Protein AF-0000000072960953 (afdb_homodimer)

InterPro domains:
  IPR003750 Putative RNA methyltransferase C9orf114-like [PF02598] (56-348)
  IPR003750 Putative RNA methyltransferase C9orf114-like [PTHR12150] (9-355)
  IPR003750 Putative RNA methyltransferase C9orf114-like [cd18086] (56-348)
  IPR012340 Nucleic acid-binding, OB-fold [G3DSA:2.40.50.140] (165-234)
  IPR012340 Nucleic acid-binding, OB-fold [SSF50249] (163-245)
  IPR029026 tRNA (guanine-N1-)-methyltransferase, N-terminal [G3DSA:3.40.1280.10] (57-346)
  IPR029028 Alpha/beta knot methyltransferases [SSF75217] (56-350)

Solvent-accessible surface area (backbone atoms only — not comparable to full-atom values): 40543 Å² total; per-residue (Å²): 135,82,79,76,74,75,73,73,74,72,74,53,72,68,59,56,54,54,51,51,52,54,49,52,51,53,49,53,54,50,54,54,53,53,60,63,60,69,73,67,68,79,81,68,79,78,68,83,84,76,77,73,78,76,62,43,41,30,39,34,41,36,16,63,51,47,71,71,42,90,41,74,59,49,28,42,42,52,43,34,47,43,45,37,47,37,36,37,69,52,31,41,30,41,31,34,20,31,41,62,31,63,52,84,84,52,62,66,34,73,43,71,44,81,84,45,79,42,79,35,49,34,49,32,34,38,43,51,50,48,41,50,59,58,61,42,36,75,87,49,39,78,81,74,51,67,92,47,80,74,52,69,50,55,84,75,42,70,78,48,51,35,70,61,49,58,54,62,86,55,86,67,62,60,39,53,29,35,30,45,90,63,92,58,59,90,92,49,25,32,44,27,47,48,52,45,94,61,53,29,41,26,73,49,77,64,68,58,70,38,76,49,31,33,37,53,49,82,78,56,90,83,57,94,62,46,44,29,39,74,49,60,80,60,45,58,31,76,75,68,66,45,59,68,62,54,46,50,40,79,20,56,19,54,65,40,59,58,75,61,41,90,43,95,81,38,63,72,34,38,34,35,53,37,90,84,32,48,53,46,86,73,61,75,55,68,68,61,56,27,35,34,40,38,48,30,45,94,68,34,48,56,43,18,48,72,34,22,92,79,58,87,69,93,49,64,58,75,78,28,82,38,34,25,8,61,57,74,84,48,28,24,81,64,76,53,52,68,55,43,52,35,27,36,50,36,50,42,49,68,40,58,54,56,26,58,53,70,76,99,137,84,84,79,76,77,75,74,78,73,75,57,73,67,60,56,53,55,51,52,51,54,51,53,51,52,50,53,53,52,54,54,54,53,59,63,60,69,72,68,68,80,80,70,80,78,67,84,82,77,78,72,78,75,62,43,41,30,37,33,40,38,17,64,53,47,70,71,42,92,42,72,59,48,28,41,44,52,43,34,46,44,46,37,46,37,36,38,68,52,30,42,30,40,32,33,22,30,42,62,31,65,52,83,85,52,62,65,35,73,44,71,44,80,84,42,78,43,78,36,48,34,48,31,33,38,42,50,51,47,43,50,57,58,62,43,37,75,85,48,39,78,80,75,52,68,92,46,80,76,52,70,51,55,83,74,42,70,78,48,53,35,70,61,51,59,53,62,87,56,87,67,60,60,38,55,28,35,29,44,90,63,92,58,59,91,94,48,24,32,42,29,46,47,53,44,94,62,52,30,40,26,73,49,77,64,66,57,70,39,77,46,31,32,39,54,49,80,79,54,90,84,57,92,62,47,46,30,37,75,48,60,81,61,46,57,31,74,74,68,67,45,59,69,63,56,46,48,42,80,22,56,18,55,64,40,58,57,76,62,40,90,44,93,80,41,63,72,34,37,34,35,52,38,89,83,32,48,51,48,88,74,58,75,56,69,69,62,54,28,38,35,40,39,48,29,46,93,68,34,49,55,41,18,48,72,34,22,90,78,58,88,70,94,48,64,59,76,79,29,82,38,36,26,8,59,57,72,82,49,29,23,82,65,77,53,53,67,56,43,52,35,27,34,50,36,52,41,48,68,41,57,55,55,26,58,52,71,75,102

pLDDT: mean 86.65, std 20.38, range [26.42, 98.94]

Secondary structure (DSSP, 8-state):
------------HHHHHHHHHHHHHHHHHHHHHHHHHH---------SS------EEEEEEEGGGGGG-SSHHHHHHHHHHHHHHHHHTT-SEEEEE-TT---TTS-EEEEEETTEEEEEEHHHHHHHHHHHHHHS-GGGHHHH----GGGTTGGGPPP---TT---TT---SEEEEEE------TT---EEE-SSSS-EEESS---TT-EEEEEEPP--TT-SSEEEEEE-TTHHHHHH------EEEEESSHHHHHHT-SSTT--SEEEEEEEEEEEGGG--PPP-SEEEEE--BTTHHHHHHHT-SS---SSGGGGSSEEEESSTT-SSS---HHHHHHHHHHHHHHHHHHHHHTT-/------------HHHHHHHHHHHHHHHHHHHHHHHHHH---------SS------EEEEEEEGGGGGG-SSHHHHHHHHHHHHHHHHHTT-SEEEEE-TT---TTS-EEEEEETTEEEEEEHHHHHHHHHHHHHHS-GGGHHHH----GGGTTGGGPPP---TT---TT---SEEEEEE------TTPPPEEE-SSSS-EEESS---TT-EEEEEEP---TT-SSEEEEEE-TTHHHHHH------EEEEESSHHHHHHT-SSTT--SEEEEEEEEEEEGGG--PPP-SEEEEE--BTTHHHHHHHT-SS---SSGGGGSSEEEESSTT-SSS---HHHHHHHHHHHHHHHHHHHHHTT-

Structure (mmCIF, N/CA/C/O backbone):
data_AF-0000000072960953-model_v1
#
loop_
_entity.id
_entity.type
_entity.pdbx_description
1 polymer '28S rRNA (uridine-N(3))-methyltransferase'
#
loop_
_atom_site.group_PDB
_atom_site.id
_atom_site.type_symbol
_atom_site.label_atom_id
_atom_site.label_alt_id
_atom_site.label_comp_id
_atom_site.label_asym_id
_atom_site.label_entity_id
_atom_site.label_seq_id
_atom_site.pdbx_PDB_ins_code
_atom_site.Cartn_x
_atom_site.Cartn_y
_atom_site.Cartn_z
_atom_site.occupancy
_atom_site.B_iso_or_equiv
_atom_site.auth_seq_id
_atom_site.auth_comp_id
_atom_site.auth_asym_id
_atom_site.auth_atom_id
_atom_site.pdbx_PDB_model_num
ATOM 1 N N . MET A 1 1 ? -82.188 12.672 23.594 1 26.42 1 MET A N 1
ATOM 2 C CA . MET A 1 1 ? -81.125 13.609 23.328 1 26.42 1 MET A CA 1
ATOM 3 C C . MET A 1 1 ? -79.812 12.883 23.266 1 26.42 1 MET A C 1
ATOM 5 O O . MET A 1 1 ? -79.438 12.156 24.188 1 26.42 1 MET A O 1
ATOM 9 N N . GLY A 1 2 ? -79.312 12.594 22 1 30.27 2 GLY A N 1
ATOM 10 C CA . GLY A 1 2 ? -78.25 11.773 21.391 1 30.27 2 GLY A CA 1
ATOM 11 C C . GLY A 1 2 ? -76.875 12.203 21.781 1 30.27 2 GLY A C 1
ATOM 12 O O . GLY A 1 2 ? -76.5 13.367 21.594 1 30.27 2 GLY A O 1
ATOM 13 N N . ARG A 1 3 ? -76.312 11.664 22.922 1 32.47 3 ARG A N 1
ATOM 14 C CA . ARG A 1 3 ? -75 11.984 23.531 1 32.47 3 ARG A CA 1
ATOM 15 C C . ARG A 1 3 ? -73.875 11.961 22.5 1 32.47 3 ARG A C 1
ATOM 17 O O . ARG A 1 3 ? -73.688 10.953 21.812 1 32.47 3 ARG A O 1
ATOM 24 N N . LEU A 1 4 ? -73.562 13.141 21.922 1 31.7 4 LEU A N 1
ATOM 25 C CA . LEU A 1 4 ? -72.562 13.453 20.938 1 31.7 4 LEU A CA 1
ATOM 26 C C . LEU A 1 4 ? -71.125 13.047 21.453 1 31.7 4 LEU A C 1
ATOM 28 O O . LEU A 1 4 ? -70.625 13.641 22.406 1 31.7 4 LEU A O 1
ATOM 32 N N . LYS A 1 5 ? -70.938 11.742 21.656 1 34.19 5 LYS A N 1
ATOM 33 C CA . LYS A 1 5 ? -69.625 11.258 22.094 1 34.19 5 LYS A CA 1
ATOM 34 C C . LYS A 1 5 ? -68.5 11.836 21.234 1 34.19 5 LYS A C 1
ATOM 36 O O . LYS A 1 5 ? -68.5 11.633 20.016 1 34.19 5 LYS A O 1
ATOM 41 N N . THR A 1 6 ? -68.062 13 21.594 1 34.38 6 THR A N 1
ATOM 42 C CA . THR A 1 6 ? -66.938 13.68 20.953 1 34.38 6 THR A CA 1
ATOM 43 C C . THR A 1 6 ? -65.75 12.75 20.859 1 34.38 6 THR A C 1
ATOM 45 O O . THR A 1 6 ? -65.188 12.312 21.875 1 34.38 6 THR A O 1
ATOM 48 N N . GLU A 1 7 ? -65.688 11.875 19.906 1 35.12 7 GLU A N 1
ATOM 49 C CA . GLU A 1 7 ? -64.625 10.969 19.594 1 35.12 7 GLU A CA 1
ATOM 50 C C . GLU A 1 7 ? -63.312 11.727 19.453 1 35.12 7 GLU A C 1
ATOM 52 O O . GLU A 1 7 ? -63.156 12.547 18.547 1 35.12 7 GLU A O 1
ATOM 57 N N . GLN A 1 8 ? -62.75 12.219 20.531 1 31.94 8 GLN A N 1
ATOM 58 C CA . GLN A 1 8 ? -61.438 12.836 20.453 1 31.94 8 GLN A CA 1
ATOM 59 C C . GLN A 1 8 ? -60.469 11.969 19.656 1 31.94 8 GLN A C 1
ATOM 61 O O . GLN A 1 8 ? -60.25 10.805 20 1 31.94 8 GLN A O 1
ATOM 66 N N . LYS A 1 9 ? -60.469 12.188 18.438 1 39.75 9 LYS A N 1
ATOM 67 C CA . LYS A 1 9 ? -59.562 11.578 17.453 1 39.75 9 LYS A CA 1
ATOM 68 C C . LYS A 1 9 ? -58.125 11.523 17.969 1 39.75 9 LYS A C 1
ATOM 70 O O . LYS A 1 9 ? -57.531 12.562 18.219 1 39.75 9 LYS A O 1
ATOM 75 N N . GLN A 1 10 ? -57.781 10.516 18.75 1 39.59 10 GLN A N 1
ATOM 76 C CA . GLN A 1 10 ? -56.406 10.258 19.234 1 39.59 10 GLN A CA 1
ATOM 77 C C . GLN A 1 10 ? -55.406 10.422 18.109 1 39.59 10 GLN A C 1
ATOM 79 O O . GLN A 1 10 ? -55.562 9.828 17.031 1 39.59 10 GLN A O 1
ATOM 84 N N . LYS A 1 11 ? -54.875 11.547 18.047 1 45.78 11 LYS A N 1
ATOM 85 C CA . LYS A 1 11 ? -53.875 11.852 17.047 1 45.78 11 LYS A CA 1
ATOM 86 C C . LYS A 1 11 ? -52.906 10.672 16.844 1 45.78 11 LYS A C 1
ATOM 88 O O . LYS A 1 11 ? -52.562 10 17.812 1 45.78 11 LYS A O 1
ATOM 93 N N . SER A 1 12 ? -53.062 10.094 15.68 1 42.91 12 SER A N 1
ATOM 94 C CA . SER A 1 12 ? -52.25 8.914 15.328 1 42.91 12 SER A CA 1
ATOM 95 C C . SER A 1 12 ? -50.781 9.141 15.602 1 42.91 12 SER A C 1
ATOM 97 O O . SER A 1 12 ? -50.312 10.281 15.641 1 42.91 12 SER A O 1
ATOM 99 N N . TRP A 1 13 ? -50.031 8.172 16.078 1 41.28 13 TRP A N 1
ATOM 100 C CA . TRP A 1 13 ? -48.594 8.094 16.422 1 41.28 13 TRP A CA 1
ATOM 101 C C . TRP A 1 13 ? -47.75 8.727 15.328 1 41.28 13 TRP A C 1
ATOM 103 O O . TRP A 1 13 ? -46.781 9.422 15.625 1 41.28 13 TRP A O 1
ATOM 113 N N . SER A 1 14 ? -48.25 8.773 14.117 1 49.31 14 SER A N 1
ATOM 114 C CA . SER A 1 14 ? -47.562 9.367 12.969 1 49.31 14 SER A CA 1
ATOM 115 C C . SER A 1 14 ? -47.5 10.883 13.094 1 49.31 14 SER A C 1
ATOM 117 O O . SER A 1 14 ? -46.469 11.492 12.766 1 49.31 14 SER A O 1
ATOM 119 N N . GLU A 1 15 ? -48.531 11.516 13.531 1 52.31 15 GLU A N 1
ATOM 120 C CA . GLU A 1 15 ? -48.625 12.969 13.633 1 52.31 15 GLU A CA 1
ATOM 121 C C . GLU A 1 15 ? -47.75 13.492 14.781 1 52.31 15 GLU A C 1
ATOM 123 O O . GLU A 1 15 ? -47.094 14.516 14.641 1 52.31 15 GLU A O 1
ATOM 128 N N . ILE A 1 16 ? -47.656 12.758 15.805 1 51.69 16 ILE A N 1
ATOM 129 C CA . ILE A 1 16 ? -46.844 13.133 16.953 1 51.69 16 ILE A CA 1
ATOM 130 C C . ILE A 1 16 ? -45.375 13.094 16.578 1 51.69 16 ILE A C 1
ATOM 132 O O . ILE A 1 16 ? -44.594 13.984 16.938 1 51.69 16 ILE A O 1
ATOM 136 N N . ASN A 1 17 ? -45.031 12.047 15.781 1 44.38 17 ASN A N 1
ATOM 137 C CA . ASN A 1 17 ? -43.625 11.898 15.383 1 44.38 17 ASN A CA 1
ATOM 138 C C . ASN A 1 17 ? -43.219 13.016 14.43 1 44.38 17 ASN A C 1
ATOM 140 O O . ASN A 1 17 ? -42.062 13.461 14.469 1 44.38 17 ASN A O 1
ATOM 144 N N . LYS A 1 18 ? -44.062 13.602 13.57 1 53.59 18 LYS A N 1
ATOM 145 C CA . LYS A 1 18 ? -43.781 14.727 12.68 1 53.59 18 LYS A CA 1
ATOM 146 C C . LYS A 1 18 ? -43.531 16 13.477 1 53.59 18 LYS A C 1
ATOM 148 O O . LYS A 1 18 ? -42.594 16.766 13.148 1 53.59 18 LYS A O 1
ATOM 153 N N . ILE A 1 19 ? -44.281 16.172 14.531 1 52.78 19 ILE A N 1
ATOM 154 C CA . ILE A 1 19 ? -44.156 17.375 15.344 1 52.78 19 ILE A CA 1
ATOM 155 C C . ILE A 1 19 ? -42.844 17.344 16.125 1 52.78 19 ILE A C 1
ATOM 157 O O . ILE A 1 19 ? -42.125 18.344 16.203 1 52.78 19 ILE A O 1
ATOM 161 N N . ARG A 1 20 ? -42.438 16.156 16.594 1 48.69 20 ARG A N 1
ATOM 162 C CA . ARG A 1 20 ? -41.188 16.031 17.344 1 48.69 20 ARG A CA 1
ATOM 163 C C . ARG A 1 20 ? -40 16.297 16.438 1 48.69 20 ARG A C 1
ATOM 165 O O . ARG A 1 20 ? -39.031 16.953 16.859 1 48.69 20 ARG A O 1
ATOM 172 N N . LYS A 1 21 ? -40.125 15.859 15.18 1 49.75 21 LYS A N 1
ATOM 173 C CA . LYS A 1 21 ? -39.031 16.125 14.227 1 49.75 21 LYS A CA 1
ATOM 174 C C . LYS A 1 21 ? -38.938 17.609 13.914 1 49.75 21 LYS A C 1
ATOM 176 O O . LYS A 1 21 ? -37.812 18.141 13.812 1 49.75 21 LYS A O 1
ATOM 181 N N . GLU A 1 22 ? -40.031 18.234 13.742 1 54 22 GLU A N 1
ATOM 182 C CA . GLU A 1 22 ? -40.031 19.672 13.461 1 54 22 GLU A CA 1
ATOM 183 C C . GLU A 1 22 ? -39.5 20.469 14.641 1 54 22 GLU A C 1
ATOM 185 O O . GLU A 1 22 ? -38.75 21.422 14.453 1 54 22 GLU A O 1
ATOM 190 N N . GLU A 1 23 ? -39.781 19.984 15.836 1 53.44 23 GLU A N 1
ATOM 191 C CA . GLU A 1 23 ? -39.312 20.688 17.016 1 53.44 23 GLU A CA 1
ATOM 192 C C . GLU A 1 23 ? -37.844 20.484 17.234 1 53.44 23 GLU A C 1
ATOM 194 O O . GLU A 1 23 ? -37.125 21.422 17.578 1 53.44 23 GLU A O 1
ATOM 199 N N . LYS A 1 24 ? -37.312 19.25 16.953 1 47.66 24 LYS A N 1
ATOM 200 C CA . LYS A 1 24 ? -35.875 19.016 17.078 1 47.66 24 LYS A CA 1
ATOM 201 C C . LYS A 1 24 ? -35.094 19.797 16.031 1 47.66 24 LYS A C 1
ATOM 203 O O . LYS A 1 24 ? -33.969 20.25 16.281 1 47.66 24 LYS A O 1
ATOM 208 N N . ARG A 1 25 ? -35.625 20.016 14.805 1 50.06 25 ARG A N 1
ATOM 209 C CA . ARG A 1 25 ? -35.062 20.875 13.789 1 50.06 25 ARG A CA 1
ATOM 210 C C . ARG A 1 25 ? -34.969 22.312 14.289 1 50.06 25 ARG A C 1
ATOM 212 O O . ARG A 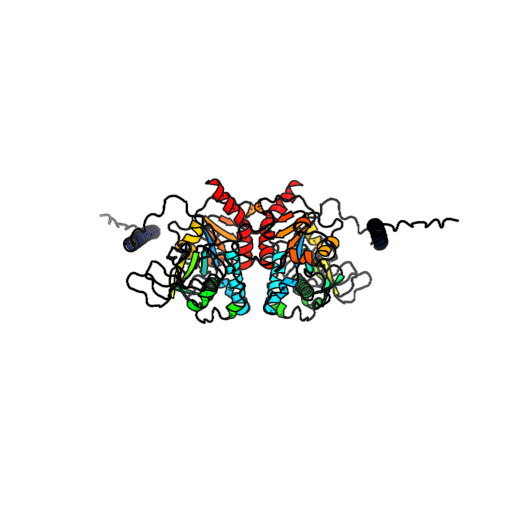1 25 ? -33.938 22.969 14.133 1 50.06 25 ARG A O 1
ATOM 219 N N . LYS A 1 26 ? -36.031 22.766 14.875 1 51.84 26 LYS A N 1
ATOM 220 C CA . LYS A 1 26 ? -36.062 24.156 15.352 1 51.84 26 LYS A CA 1
ATOM 221 C C . LYS A 1 26 ? -35.094 24.359 16.5 1 51.84 26 LYS A C 1
ATOM 223 O O . LYS A 1 26 ? -34.406 25.391 16.578 1 51.84 26 LYS A O 1
ATOM 228 N N . TRP A 1 27 ? -34.938 23.266 17.344 1 47.22 27 TRP A N 1
ATOM 229 C CA . TRP A 1 27 ? -34.031 23.375 18.484 1 47.22 27 TRP A CA 1
ATOM 230 C C . TRP A 1 27 ? -32.594 23.375 18.031 1 47.22 27 TRP A C 1
ATOM 232 O O . TRP A 1 27 ? -31.781 24.203 18.5 1 47.22 27 TRP A O 1
ATOM 242 N N . LYS A 1 28 ? -32.156 22.547 17.031 1 44.06 28 LYS A N 1
ATOM 243 C CA . LYS A 1 28 ? -30.797 22.5 16.5 1 44.06 28 LYS A CA 1
ATOM 244 C C . LYS A 1 28 ? -30.484 23.766 15.719 1 44.06 28 LYS A C 1
ATOM 246 O O . LYS A 1 28 ? -29.375 24.312 15.836 1 44.06 28 LYS A O 1
ATOM 251 N N . GLU A 1 29 ? -31.406 24.328 14.977 1 48.53 29 GLU A N 1
ATOM 252 C CA . GLU A 1 29 ? -31.266 25.625 14.336 1 48.53 29 GLU A CA 1
ATOM 253 C C . GLU A 1 29 ? -31.031 26.734 15.359 1 48.53 29 GLU A C 1
ATOM 255 O O . GLU A 1 29 ? -30.188 27.609 15.164 1 48.53 29 GLU A O 1
ATOM 260 N N . GLN A 1 30 ? -31.781 26.656 16.484 1 47.47 30 GLN A N 1
ATOM 261 C CA . GLN A 1 30 ? -31.672 27.703 17.5 1 47.47 30 GLN A CA 1
ATOM 262 C C . GLN A 1 30 ? -30.344 27.594 18.266 1 47.47 30 GLN A C 1
ATOM 264 O O . GLN A 1 30 ? -29.719 28.609 18.562 1 47.47 30 GLN A O 1
ATOM 269 N N . ASN A 1 31 ? -29.922 26.328 18.562 1 42.91 31 ASN A N 1
ATOM 270 C CA . ASN A 1 31 ? -28.688 26.234 19.328 1 42.91 31 ASN A CA 1
ATOM 271 C C . ASN A 1 31 ? -27.453 26.531 18.469 1 42.91 31 ASN A C 1
ATOM 273 O O . ASN A 1 31 ? -26.484 27.125 18.953 1 42.91 31 ASN A O 1
ATOM 277 N N . LEU A 1 32 ? -27.391 26.141 17.156 1 41.53 32 LEU A N 1
ATOM 278 C CA . LEU A 1 32 ? -26.312 26.562 16.25 1 41.53 32 LEU A CA 1
ATOM 279 C C . LEU A 1 32 ? -26.344 28.062 16.016 1 41.53 32 LEU A C 1
ATOM 281 O O . LEU A 1 32 ? -25.297 28.703 15.969 1 41.53 32 LEU A O 1
ATOM 285 N N . ALA A 1 33 ? -27.453 28.719 15.984 1 42.41 33 ALA A N 1
ATOM 286 C CA . ALA A 1 33 ? -27.547 30.172 15.867 1 42.41 33 ALA A CA 1
ATOM 287 C C . ALA A 1 33 ? -26.891 30.859 17.062 1 42.41 33 ALA A C 1
ATOM 289 O O . ALA A 1 33 ? -26.219 31.875 16.906 1 42.41 33 ALA A O 1
ATOM 290 N N . LYS A 1 34 ? -27.109 30.234 18.234 1 42.53 34 LYS A N 1
ATOM 291 C CA . LYS A 1 34 ? -26.562 30.906 19.406 1 42.53 34 LYS A CA 1
ATOM 292 C C . LYS A 1 34 ? -25.047 30.734 19.484 1 42.53 34 LYS A C 1
ATOM 294 O O . LYS A 1 34 ? -24.344 31.656 19.891 1 42.53 34 LYS A O 1
ATOM 299 N N . LYS A 1 35 ? -24.5 29.578 19.219 1 38.56 35 LYS A N 1
ATOM 300 C CA . LYS A 1 35 ? -23.047 29.391 19.328 1 38.56 35 LYS A CA 1
ATOM 301 C C . LYS A 1 35 ? -22.312 30.172 18.219 1 38.56 35 LYS A C 1
ATOM 303 O O . LYS A 1 35 ? -21.188 30.641 18.438 1 38.56 35 LYS A O 1
ATOM 308 N N . LEU A 1 36 ? -22.891 30.328 17.016 1 37.06 36 LEU A N 1
ATOM 309 C CA . LEU A 1 36 ? -22.328 31.203 15.992 1 37.06 36 LEU A CA 1
ATOM 310 C C . LEU A 1 36 ? -22.297 32.656 16.469 1 37.06 36 LEU A C 1
ATOM 312 O O . LEU A 1 36 ? -21.562 33.469 15.914 1 37.06 36 LEU A O 1
ATOM 316 N N . GLU A 1 37 ? -23.219 33.062 17.312 1 36.25 37 GLU A N 1
ATOM 317 C CA . GLU A 1 37 ? -23.188 34.469 17.688 1 36.25 37 GLU A CA 1
ATOM 318 C C . GLU A 1 37 ? -21.953 34.781 18.516 1 36.25 37 GLU A C 1
ATOM 320 O O . GLU A 1 37 ? -21.469 35.906 18.5 1 36.25 37 GLU A O 1
ATOM 325 N N . LYS A 1 38 ? -21.5 33.969 19.5 1 37.47 38 LYS A N 1
ATOM 326 C CA . LYS A 1 38 ? -20.484 34.469 20.406 1 37.47 38 LYS A CA 1
ATOM 327 C C . LYS A 1 38 ? -19.109 34.469 19.75 1 37.47 38 LYS A C 1
ATOM 329 O O . LYS A 1 38 ? -18.203 35.188 20.219 1 37.47 38 LYS A O 1
ATOM 334 N N . GLN A 1 39 ? -18.625 33.469 19 1 34.34 39 GLN A N 1
ATOM 335 C CA . GLN A 1 39 ? -17.219 33.5 18.641 1 34.34 39 GLN A CA 1
ATOM 336 C C . GLN A 1 39 ? -16.984 34.438 17.453 1 34.34 39 GLN A C 1
ATOM 338 O O . GLN A 1 39 ? -16.969 34 16.297 1 34.34 39 GLN A O 1
ATOM 343 N N . LYS A 1 40 ? -17.562 35.625 17.359 1 32.78 40 LYS A N 1
ATOM 344 C CA . LYS A 1 40 ? -17.172 36.688 16.438 1 32.78 40 LYS A CA 1
ATOM 345 C C . LYS A 1 40 ? -15.711 37.094 16.656 1 32.78 40 LYS A C 1
ATOM 347 O O . LYS A 1 40 ? -15.391 37.844 17.578 1 32.78 40 LYS A O 1
ATOM 352 N N . VAL A 1 41 ? -14.664 36.219 16.469 1 32.94 41 VAL A N 1
ATOM 353 C CA . VAL A 1 41 ? -13.289 36.688 16.422 1 32.94 41 VAL A CA 1
ATOM 354 C C . VAL A 1 41 ? -13.172 37.875 15.461 1 32.94 41 VAL A C 1
ATOM 356 O O . VAL A 1 41 ? -13.898 37.938 14.461 1 32.94 41 VAL A O 1
ATOM 359 N N . PRO A 1 42 ? -12.57 38.969 15.883 1 32.81 42 PRO A N 1
ATOM 360 C CA . PRO A 1 42 ? -12.344 40.156 15.047 1 32.81 42 PRO A CA 1
ATOM 361 C C . PRO A 1 42 ? -11.867 39.781 13.641 1 32.81 42 PRO A C 1
ATOM 363 O O . PRO A 1 42 ? -11.242 38.75 13.438 1 32.81 42 PRO A O 1
ATOM 366 N N . GLU A 1 43 ? -12.469 40.344 12.57 1 32.88 43 GLU A N 1
ATOM 367 C CA . GLU A 1 43 ? -12.266 40.281 11.125 1 32.88 43 GLU A CA 1
ATOM 368 C C . GLU A 1 43 ? -10.797 40.469 10.758 1 32.88 43 GLU A C 1
ATOM 370 O O . GLU A 1 43 ? -10.227 41.531 11 1 32.88 43 GLU A O 1
ATOM 375 N N . THR A 1 44 ? -9.852 39.5 10.984 1 33.25 44 THR A N 1
ATOM 376 C CA . THR A 1 44 ? -8.523 39.656 10.414 1 33.25 44 THR A CA 1
ATOM 377 C C . THR A 1 44 ? -8.609 40.281 9.016 1 33.25 44 THR A C 1
ATOM 379 O O . THR A 1 44 ? -9.547 40 8.266 1 33.25 44 THR A O 1
ATOM 382 N N . PRO A 1 45 ? -7.801 41.344 8.75 1 34.19 45 PRO A N 1
ATOM 383 C CA . PRO A 1 45 ? -7.789 42.031 7.461 1 34.19 45 PRO A CA 1
ATOM 384 C C . PRO A 1 45 ? -7.918 41.094 6.27 1 34.19 45 PRO A C 1
ATOM 386 O O . PRO A 1 45 ? -7.457 39.938 6.336 1 34.19 45 PRO A O 1
ATOM 389 N N . GLN A 1 46 ? -8.914 41.344 5.41 1 34.12 46 GLN A N 1
ATOM 390 C CA . GLN A 1 46 ? -9.312 40.688 4.164 1 34.12 46 GLN A CA 1
ATOM 391 C C . GLN A 1 46 ? -8.117 40.469 3.254 1 34.12 46 GLN A C 1
ATOM 393 O O . GLN A 1 46 ? -7.477 41.406 2.803 1 34.12 46 GLN A O 1
ATOM 398 N N . VAL A 1 47 ? -7.246 39.531 3.562 1 35.81 47 VAL A N 1
ATOM 399 C CA . VAL A 1 47 ? -6.293 39.156 2.521 1 35.81 47 VAL A CA 1
ATOM 400 C C . VAL A 1 47 ? -6.953 39.281 1.149 1 35.81 47 VAL A C 1
ATOM 402 O O . VAL A 1 47 ? -8.18 39.219 1.035 1 35.81 47 VAL A O 1
ATOM 405 N N . SER A 1 48 ? -6.188 39.844 0.166 1 37.41 48 SER A N 1
ATOM 406 C CA . SER A 1 48 ? -6.555 40.031 -1.231 1 37.41 48 SER A CA 1
ATOM 407 C C . SER A 1 48 ? -7.52 38.938 -1.71 1 37.41 48 SER A C 1
ATOM 409 O O . SER A 1 48 ? -7.43 37.812 -1.276 1 37.41 48 SER A O 1
ATOM 411 N N . PRO A 1 49 ? -8.594 39.344 -2.508 1 36.41 49 PRO A N 1
ATOM 412 C CA . PRO A 1 49 ? -9.789 38.594 -2.914 1 36.41 49 PRO A CA 1
ATOM 413 C C . PRO A 1 49 ? -9.508 37.125 -3.205 1 36.41 49 PRO A C 1
ATOM 415 O O . PRO A 1 49 ? -10.109 36.25 -2.586 1 36.41 49 PRO A O 1
ATOM 418 N N . ASN A 1 50 ? -9.789 36.656 -4.59 1 38.88 50 ASN A N 1
ATOM 419 C CA . ASN A 1 50 ? -10.508 35.594 -5.254 1 38.88 50 ASN A CA 1
ATOM 420 C C . ASN A 1 50 ? -9.656 34.312 -5.324 1 38.88 50 ASN A C 1
ATOM 422 O O . ASN A 1 50 ? -9.789 33.531 -6.266 1 38.88 50 ASN A O 1
ATOM 426 N N . LYS A 1 51 ? -8.508 34.312 -4.992 1 50.94 51 LYS A N 1
ATOM 427 C CA . LYS A 1 51 ? -7.938 33.031 -5.379 1 50.94 51 LYS A CA 1
ATOM 428 C C . LYS A 1 51 ? -8.625 31.875 -4.648 1 50.94 51 LYS A C 1
ATOM 430 O O . LYS A 1 51 ? -8.609 31.812 -3.416 1 50.94 51 LYS A O 1
ATOM 435 N N . LYS A 1 52 ? -9.695 31.359 -5.262 1 60.31 52 LYS A N 1
ATOM 436 C CA . LYS A 1 52 ? -10.477 30.188 -4.867 1 60.31 52 LYS A CA 1
ATOM 437 C C . LYS A 1 52 ? -9.602 29.172 -4.133 1 60.31 52 LYS A C 1
ATOM 439 O O . LYS A 1 52 ? -8.516 28.828 -4.605 1 60.31 52 LYS A O 1
ATOM 444 N N . ALA A 1 53 ? -9.797 28.969 -2.811 1 77.12 53 ALA A N 1
ATOM 445 C CA . ALA A 1 53 ? -9.102 27.953 -2.023 1 77.12 53 ALA A CA 1
ATOM 446 C C . ALA A 1 53 ? -9.023 26.641 -2.779 1 77.12 53 ALA A C 1
ATOM 448 O O . ALA A 1 53 ? -9.992 26.234 -3.436 1 77.12 53 ALA A O 1
ATOM 449 N N . PRO A 1 54 ? -7.824 26.078 -2.789 1 86.56 54 PRO A N 1
ATOM 450 C CA . PRO A 1 54 ? -7.684 24.797 -3.494 1 86.56 54 PRO A CA 1
ATOM 451 C C . PRO A 1 54 ? -8.586 23.703 -2.924 1 86.56 54 PRO A C 1
ATOM 453 O O . PRO A 1 54 ? -8.914 23.719 -1.733 1 86.56 54 PRO A O 1
ATOM 456 N N . PRO A 1 55 ? -9.039 22.875 -3.734 1 93.62 55 PRO A N 1
ATOM 457 C CA . PRO A 1 55 ? -9.852 21.75 -3.252 1 93.62 55 PRO A CA 1
ATOM 458 C C . PRO A 1 55 ? -9.109 20.891 -2.232 1 93.62 55 PRO A C 1
ATOM 460 O O . PRO A 1 55 ? -7.875 20.875 -2.209 1 93.62 55 PRO A O 1
ATOM 463 N N . THR A 1 56 ? -9.891 20.25 -1.354 1 96.69 56 THR A N 1
ATOM 464 C CA . THR A 1 56 ? -9.281 19.422 -0.324 1 96.69 56 THR A CA 1
ATOM 465 C C . THR A 1 56 ? -9.742 17.969 -0.457 1 96.69 56 THR A C 1
ATOM 467 O O . THR A 1 56 ? -10.859 17.703 -0.919 1 96.69 56 THR A O 1
ATOM 470 N N . VAL A 1 57 ? -8.891 17.094 -0.049 1 98.25 57 VAL A N 1
ATOM 471 C CA . VAL A 1 57 ? -9.172 15.664 -0.042 1 98.25 57 VAL A CA 1
ATOM 472 C C . VAL A 1 57 ? -9.102 15.125 1.386 1 98.25 57 VAL A C 1
ATOM 474 O O . VAL A 1 57 ? -8.062 15.234 2.045 1 98.25 57 VAL A O 1
ATOM 477 N N . SER A 1 58 ? -10.195 14.594 1.8 1 98.88 58 SER A N 1
ATOM 478 C CA . SER A 1 58 ? -10.281 13.938 3.102 1 98.88 58 SER A CA 1
ATOM 479 C C . SER A 1 58 ? -10.516 12.438 2.955 1 98.88 58 SER A C 1
ATOM 481 O O . SER A 1 58 ? -11.234 12 2.057 1 98.88 58 SER A O 1
ATOM 483 N N . ILE A 1 59 ? -9.891 11.688 3.865 1 98.94 59 ILE A N 1
ATOM 484 C CA . ILE A 1 59 ? -10.188 10.258 3.93 1 98.94 59 ILE A CA 1
ATOM 485 C C . ILE A 1 59 ? -10.664 9.891 5.332 1 98.94 59 ILE A C 1
ATOM 487 O O . ILE A 1 59 ? -10.242 10.508 6.316 1 98.94 59 ILE A O 1
ATOM 491 N N . ALA A 1 60 ? -11.562 8.945 5.398 1 98.94 60 ALA A N 1
ATOM 492 C CA . ALA A 1 60 ? -12.016 8.398 6.672 1 98.94 60 ALA A CA 1
ATOM 493 C C . ALA A 1 60 ? -11.672 6.918 6.789 1 98.94 60 ALA A C 1
ATOM 495 O O . ALA A 1 60 ? -11.969 6.133 5.883 1 98.94 60 ALA A O 1
ATOM 496 N N . VAL A 1 61 ? -11.062 6.57 7.887 1 98.88 61 VAL A N 1
ATOM 497 C CA . VAL A 1 61 ? -10.586 5.207 8.094 1 98.88 61 VAL A CA 1
ATOM 498 C C . VAL A 1 61 ? -11.008 4.719 9.477 1 98.88 61 VAL A C 1
ATOM 500 O O . VAL A 1 61 ? -10.922 5.461 10.461 1 98.88 61 VAL A O 1
ATOM 503 N N . PRO A 1 62 ? -11.5 3.496 9.562 1 98.62 62 PRO A N 1
ATOM 504 C CA . PRO A 1 62 ? -11.844 2.971 10.891 1 98.62 62 PRO A CA 1
ATOM 505 C C . PRO A 1 62 ? -10.609 2.625 11.719 1 98.62 62 PRO A C 1
ATOM 507 O O . PRO A 1 62 ? -9.68 1.989 11.219 1 98.62 62 PRO A O 1
ATOM 510 N N . GLY A 1 63 ? -10.664 2.998 12.961 1 98.12 63 GLY A N 1
ATOM 511 C CA . GLY A 1 63 ? -9.547 2.695 13.852 1 98.12 63 GLY A CA 1
ATOM 512 C C . GLY A 1 63 ? -9.445 1.223 14.195 1 98.12 63 GLY A C 1
ATOM 513 O O . GLY A 1 63 ? -8.375 0.739 14.562 1 98.12 63 GLY A O 1
ATOM 514 N N . SER A 1 64 ? -10.508 0.506 14.039 1 97.19 64 SER A N 1
ATOM 515 C CA . SER A 1 64 ? -10.578 -0.897 14.43 1 97.19 64 SER A CA 1
ATOM 516 C C . SER A 1 64 ? -9.625 -1.753 13.602 1 97.19 64 SER A C 1
ATOM 518 O O . SER A 1 64 ? -9.336 -2.895 13.969 1 97.19 64 SER A O 1
ATOM 520 N N . ILE A 1 65 ? -9.117 -1.225 12.508 1 97.56 65 ILE A N 1
ATOM 521 C CA . ILE A 1 65 ? -8.219 -1.999 11.664 1 97.56 65 ILE A CA 1
ATOM 522 C C . ILE A 1 65 ? -6.938 -2.318 12.422 1 97.56 65 ILE A C 1
ATOM 524 O O . ILE A 1 65 ? -6.254 -3.299 12.117 1 97.56 65 ILE A O 1
ATOM 528 N N . LEU A 1 66 ? -6.637 -1.566 13.414 1 97.75 66 LEU A N 1
ATOM 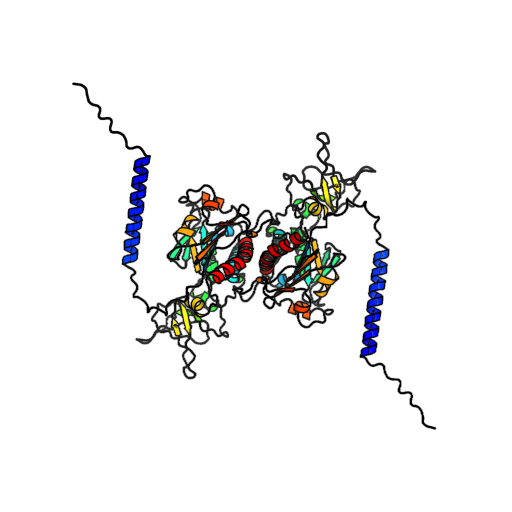529 C CA . LEU A 1 66 ? -5.438 -1.811 14.219 1 97.75 66 LEU A CA 1
ATOM 530 C C . LEU A 1 66 ? -5.586 -3.086 15.039 1 97.75 66 LEU A C 1
ATOM 532 O O . LEU A 1 66 ? -4.59 -3.684 15.453 1 97.75 66 LEU A O 1
ATOM 536 N N . GLU A 1 67 ? -6.777 -3.445 15.273 1 95.69 67 GLU A N 1
ATOM 537 C CA . GLU A 1 67 ? -7.039 -4.617 16.109 1 95.69 67 GLU A CA 1
ATOM 538 C C . GLU A 1 67 ? -6.754 -5.91 15.344 1 95.69 67 GLU A C 1
ATOM 540 O O . GLU A 1 67 ? -6.664 -6.984 15.938 1 95.69 67 GLU A O 1
ATOM 545 N N . THR A 1 68 ? -6.512 -5.797 14.055 1 93.5 68 THR A N 1
ATOM 546 C CA . THR A 1 68 ? -6.207 -6.965 13.234 1 93.5 68 THR A CA 1
ATOM 547 C C . THR A 1 68 ? -4.719 -7.293 13.297 1 93.5 68 THR A C 1
ATOM 549 O O . THR A 1 68 ? -4.301 -8.383 12.891 1 93.5 68 THR A O 1
ATOM 552 N N . ALA A 1 69 ? -3.967 -6.402 13.797 1 94.56 69 ALA A N 1
ATOM 553 C CA . ALA A 1 69 ? -2.521 -6.605 13.844 1 94.56 69 ALA A CA 1
ATOM 554 C C . ALA A 1 69 ? -2.152 -7.668 14.875 1 94.56 69 ALA A C 1
ATOM 556 O O . ALA A 1 69 ? -2.736 -7.715 15.961 1 94.56 69 ALA A O 1
ATOM 557 N N . GLN A 1 70 ? -1.102 -8.414 14.625 1 92.12 70 GLN A N 1
ATOM 558 C CA . GLN A 1 70 ? -0.744 -9.578 15.43 1 92.12 70 GLN A CA 1
ATOM 559 C C . GLN A 1 70 ? 0.214 -9.195 16.547 1 92.12 70 GLN A C 1
ATOM 561 O O . GLN A 1 70 ? 0.468 -9.992 17.453 1 92.12 70 GLN A O 1
ATOM 566 N N . SER A 1 71 ? 0.786 -8.023 16.5 1 94.94 71 SER A N 1
ATOM 567 C CA . SER A 1 71 ? 1.71 -7.543 17.516 1 94.94 71 SER A CA 1
ATOM 568 C C . SER A 1 71 ? 1.664 -6.023 17.641 1 94.94 71 SER A C 1
ATOM 570 O O . SER A 1 71 ? 1.199 -5.34 16.719 1 94.94 71 SER A O 1
ATOM 572 N N . PRO A 1 72 ? 2.141 -5.535 18.781 1 95.44 72 PRO A N 1
ATOM 573 C CA . PRO A 1 72 ? 2.199 -4.078 18.938 1 95.44 72 PRO A CA 1
ATOM 574 C C . PRO A 1 72 ? 3.08 -3.412 17.875 1 95.44 72 PRO A C 1
ATOM 576 O O . PRO A 1 72 ? 2.777 -2.305 17.422 1 95.44 72 PRO A O 1
ATOM 579 N N . GLU A 1 73 ? 4.082 -4.125 17.531 1 95.94 73 GLU A N 1
ATOM 580 C CA . GLU A 1 73 ? 4.984 -3.615 16.516 1 95.94 73 GLU A CA 1
ATOM 581 C C . GLU A 1 73 ? 4.273 -3.492 15.164 1 95.94 73 GLU A C 1
ATOM 583 O O . GLU A 1 73 ? 4.387 -2.469 14.484 1 95.94 73 GLU A O 1
ATOM 588 N N . LEU A 1 74 ? 3.578 -4.477 14.828 1 96.5 74 LEU A N 1
ATOM 589 C CA . LEU A 1 74 ? 2.863 -4.48 13.555 1 96.5 74 LEU A CA 1
ATOM 590 C C . LEU A 1 74 ? 1.709 -3.484 13.578 1 96.5 74 LEU A C 1
ATOM 592 O O . LEU A 1 74 ? 1.369 -2.898 12.547 1 96.5 74 LEU A O 1
ATOM 596 N N . ARG A 1 75 ? 1.193 -3.281 14.742 1 97.12 75 ARG A N 1
ATOM 597 C CA . ARG A 1 75 ? 0.146 -2.277 14.898 1 97.12 75 ARG A CA 1
ATOM 598 C C . ARG A 1 75 ? 0.673 -0.882 14.586 1 97.12 75 ARG A C 1
ATOM 600 O O . ARG A 1 75 ? 0.028 -0.116 13.867 1 97.12 75 ARG A O 1
ATOM 607 N N . ALA A 1 76 ? 1.777 -0.609 15.125 1 97.94 76 ALA A N 1
ATOM 608 C CA . ALA A 1 76 ? 2.432 0.661 14.82 1 97.94 76 ALA A CA 1
ATOM 609 C C . ALA A 1 76 ? 2.764 0.767 13.336 1 97.94 76 ALA A C 1
ATOM 611 O O . ALA A 1 76 ? 2.492 1.791 12.703 1 97.94 76 ALA A O 1
ATOM 612 N N . TYR A 1 77 ? 3.271 -0.34 12.844 1 97.62 77 TYR A N 1
ATOM 613 C CA . TYR A 1 77 ? 3.666 -0.366 11.445 1 97.62 77 TYR A CA 1
ATOM 614 C C . TYR A 1 77 ? 2.471 -0.102 10.531 1 97.62 77 TYR A C 1
ATOM 616 O O . TYR A 1 77 ? 2.564 0.681 9.586 1 97.62 77 TYR A O 1
ATOM 624 N N . LEU A 1 78 ? 1.406 -0.702 10.812 1 97.94 78 LEU A N 1
ATOM 625 C CA . LEU A 1 78 ? 0.166 -0.516 10.062 1 97.94 78 LEU A CA 1
ATOM 626 C C . LEU A 1 78 ? -0.279 0.942 10.102 1 97.94 78 LEU A C 1
ATOM 628 O O . LEU A 1 78 ? -0.676 1.502 9.078 1 97.94 78 LEU A O 1
ATOM 632 N N . SER A 1 79 ? -0.188 1.576 11.219 1 98.75 79 SER A N 1
ATOM 633 C CA . SER A 1 79 ? -0.521 2.99 11.359 1 98.75 79 SER A CA 1
ATOM 634 C C . SER A 1 79 ? 0.363 3.859 10.477 1 98.75 79 SER A C 1
ATOM 636 O O . SER A 1 79 ? -0.118 4.801 9.844 1 98.75 79 SER A O 1
ATOM 638 N N . GLY A 1 80 ? 1.576 3.488 10.477 1 98.62 80 GLY A N 1
ATOM 639 C CA . GLY A 1 80 ? 2.512 4.207 9.625 1 98.62 80 GLY A CA 1
ATOM 640 C C . GLY A 1 80 ? 2.186 4.09 8.148 1 98.62 80 GLY A C 1
ATOM 641 O O . GLY A 1 80 ? 2.365 5.047 7.387 1 98.62 80 GLY A O 1
ATOM 642 N N . GLN A 1 81 ? 1.699 2.938 7.789 1 98.62 81 GLN A N 1
ATOM 643 C CA . GLN A 1 81 ? 1.309 2.742 6.398 1 98.62 81 GLN A CA 1
ATOM 644 C C . GLN A 1 81 ? 0.163 3.674 6.012 1 98.62 81 GLN A C 1
ATOM 646 O O . GLN A 1 81 ? 0.139 4.215 4.902 1 98.62 81 GLN A O 1
ATOM 651 N N . ILE A 1 82 ? -0.725 3.869 6.887 1 98.88 82 ILE A N 1
ATOM 652 C CA . ILE A 1 82 ? -1.849 4.766 6.637 1 98.88 82 ILE A CA 1
ATOM 653 C C . ILE A 1 82 ? -1.345 6.199 6.504 1 98.88 82 ILE A C 1
ATOM 655 O O . ILE A 1 82 ? -1.74 6.922 5.59 1 98.88 82 ILE A O 1
ATOM 659 N N . ALA A 1 83 ? -0.496 6.574 7.395 1 98.94 83 ALA A N 1
ATOM 660 C CA . ALA A 1 83 ? 0.078 7.918 7.367 1 98.94 83 ALA A CA 1
ATOM 661 C C . ALA A 1 83 ? 0.804 8.18 6.051 1 98.94 83 ALA A C 1
ATOM 663 O O . ALA A 1 83 ? 0.625 9.234 5.438 1 98.94 83 ALA A O 1
ATOM 664 N N . ARG A 1 84 ? 1.589 7.25 5.629 1 98.88 84 ARG A N 1
ATOM 665 C CA . ARG A 1 84 ? 2.352 7.41 4.398 1 98.88 84 ARG A CA 1
ATOM 666 C C . ARG A 1 84 ? 1.431 7.438 3.182 1 98.88 84 ARG A C 1
ATOM 668 O O . ARG A 1 84 ? 1.632 8.234 2.262 1 98.88 84 ARG A O 1
ATOM 675 N N . ALA A 1 85 ? 0.46 6.547 3.213 1 98.88 85 ALA A N 1
ATOM 676 C CA . ALA A 1 85 ? -0.501 6.555 2.113 1 98.88 85 ALA A CA 1
ATOM 677 C C . ALA A 1 85 ? -1.167 7.918 1.976 1 98.88 85 ALA A C 1
ATOM 679 O O . ALA A 1 85 ? -1.272 8.453 0.871 1 98.88 85 ALA A O 1
ATOM 680 N N . ALA A 1 86 ? -1.558 8.492 3.07 1 98.88 86 ALA A N 1
ATOM 681 C CA . ALA A 1 86 ? -2.18 9.82 3.066 1 98.88 86 ALA A CA 1
ATOM 682 C C . ALA A 1 86 ? -1.208 10.883 2.564 1 98.88 86 ALA A C 1
ATOM 684 O O . ALA A 1 86 ? -1.57 11.719 1.739 1 98.88 86 ALA A O 1
ATOM 685 N N . CYS A 1 87 ? -0.042 10.797 2.996 1 98.81 87 CYS A N 1
ATOM 686 C CA . CYS A 1 87 ? 0.972 11.797 2.666 1 98.81 87 CYS A CA 1
ATOM 687 C C . CYS A 1 87 ? 1.321 11.75 1.184 1 98.81 87 CYS A C 1
ATOM 689 O O . CYS A 1 87 ? 1.33 12.781 0.511 1 98.81 87 CYS A O 1
ATOM 691 N N . ILE A 1 88 ? 1.525 10.555 0.667 1 98.5 88 ILE A N 1
ATOM 692 C CA . ILE A 1 88 ? 1.979 10.391 -0.709 1 98.5 88 ILE A CA 1
ATOM 693 C C . ILE A 1 88 ? 0.935 10.953 -1.668 1 98.5 88 ILE A C 1
ATOM 695 O O . ILE A 1 88 ? 1.28 11.508 -2.715 1 98.5 88 ILE A O 1
ATOM 699 N N . PHE A 1 89 ? -0.305 10.977 -1.304 1 98.69 89 PHE A N 1
ATOM 700 C CA . PHE A 1 89 ? -1.373 11.453 -2.176 1 98.69 89 PHE A CA 1
ATOM 701 C C . PHE A 1 89 ? -1.849 12.836 -1.746 1 98.69 89 PHE A C 1
ATOM 703 O O . PHE A 1 89 ? -2.9 13.297 -2.189 1 98.69 89 PHE A O 1
ATOM 710 N N . GLN A 1 90 ? -1.177 13.461 -0.803 1 98.31 90 GLN A N 1
ATOM 711 C CA . GLN A 1 90 ? -1.422 14.828 -0.369 1 98.31 90 GLN A CA 1
ATOM 712 C C . GLN A 1 90 ? -2.814 14.969 0.24 1 98.31 90 GLN A C 1
ATOM 714 O O . GLN A 1 90 ? -3.545 15.914 -0.084 1 98.31 90 GLN A O 1
ATOM 719 N N . VAL A 1 91 ? -3.146 14.039 1.028 1 98.81 91 VAL A N 1
ATOM 720 C CA . VAL A 1 91 ? -4.406 14.102 1.761 1 98.81 91 VAL A CA 1
ATOM 721 C C . VAL A 1 91 ? -4.371 15.266 2.748 1 98.81 91 VAL A C 1
ATOM 723 O O . VAL A 1 91 ? -3.363 15.484 3.422 1 98.81 91 VAL A O 1
ATOM 726 N N . ASP A 1 92 ? -5.523 15.953 2.865 1 98.12 92 ASP A N 1
ATOM 727 C CA . ASP A 1 92 ? -5.582 17.141 3.717 1 98.12 92 ASP A CA 1
ATOM 728 C C . ASP A 1 92 ? -6.07 16.781 5.117 1 98.12 92 ASP A C 1
ATOM 730 O O . ASP A 1 92 ? -5.699 17.438 6.098 1 98.12 92 ASP A O 1
ATOM 734 N N . GLU A 1 93 ? -6.895 15.797 5.102 1 98.69 93 GLU A N 1
ATOM 735 C CA . GLU A 1 93 ? -7.523 15.414 6.363 1 98.69 93 GLU A CA 1
ATOM 736 C C . GLU A 1 93 ? -7.703 13.906 6.457 1 98.69 93 GLU A C 1
ATOM 738 O O . GLU A 1 93 ? -8.156 13.266 5.504 1 98.69 93 GLU A O 1
ATOM 743 N N . ILE A 1 94 ? -7.332 13.414 7.641 1 98.94 94 ILE A N 1
ATOM 744 C CA . ILE A 1 94 ? -7.625 12.016 7.961 1 98.94 94 ILE A CA 1
ATOM 745 C C . ILE A 1 94 ? -8.633 11.953 9.109 1 98.94 94 ILE A C 1
ATOM 747 O O . ILE A 1 94 ? -8.359 12.445 10.211 1 98.94 94 ILE A O 1
ATOM 751 N N . VAL A 1 95 ? -9.758 11.375 8.828 1 98.94 95 VAL A N 1
ATOM 752 C CA . VAL A 1 95 ? -10.758 11.125 9.867 1 98.94 95 VAL A CA 1
ATOM 753 C C . VAL A 1 95 ? -10.656 9.68 10.344 1 98.94 95 VAL A C 1
ATOM 755 O O . VAL A 1 95 ? -10.844 8.75 9.562 1 98.94 95 VAL A O 1
ATOM 758 N N . VAL A 1 96 ? -10.328 9.508 11.57 1 98.88 96 VAL A N 1
ATOM 759 C CA . VAL A 1 96 ? -10.359 8.188 12.188 1 98.88 96 VAL A CA 1
ATOM 760 C C . VAL A 1 96 ? -11.688 7.988 12.914 1 98.88 96 VAL A C 1
ATOM 762 O O . VAL A 1 96 ? -12.016 8.742 13.828 1 98.88 96 VAL A O 1
ATOM 765 N N . PHE A 1 97 ? -12.422 6.965 12.492 1 98.56 97 PHE A N 1
ATOM 766 C CA . PHE A 1 97 ? -13.742 6.836 13.109 1 98.56 97 PHE A CA 1
ATOM 767 C C . PHE A 1 97 ? -13.914 5.461 13.734 1 98.56 97 PHE A C 1
ATOM 769 O O . PHE A 1 97 ? -13.188 4.52 13.391 1 98.56 97 PHE A O 1
ATOM 776 N N . ASP A 1 98 ? -14.797 5.383 14.688 1 97.81 98 ASP A N 1
ATOM 777 C CA . ASP A 1 98 ? -15.141 4.129 15.352 1 97.81 98 ASP A CA 1
ATOM 778 C C . ASP A 1 98 ? -16.281 3.414 14.625 1 97.81 98 ASP A C 1
ATOM 780 O O . ASP A 1 98 ? -17.438 3.766 14.797 1 97.81 98 ASP A O 1
ATOM 784 N N . ASP A 1 99 ? -15.93 2.379 13.914 1 97 99 ASP A N 1
ATOM 785 C CA . ASP A 1 99 ? -16.938 1.683 13.109 1 97 99 ASP A CA 1
ATOM 786 C C . ASP A 1 99 ? -17.766 0.739 13.969 1 97 99 ASP A C 1
ATOM 788 O O . ASP A 1 99 ? -18.719 0.115 13.477 1 97 99 ASP A O 1
ATOM 792 N N . TYR A 1 100 ? -17.531 0.733 15.273 1 94.62 100 TYR A N 1
ATOM 793 C CA . TYR A 1 100 ? -18.359 -0.037 16.203 1 94.62 100 TYR A CA 1
ATOM 794 C C . TYR A 1 100 ? -19.328 0.869 16.953 1 94.62 100 TYR A C 1
ATOM 796 O O . TYR A 1 100 ? -20.141 0.393 17.734 1 94.62 100 TYR A O 1
ATOM 804 N N . GLY A 1 101 ? -19.328 2.068 16.703 1 89.19 101 GLY A N 1
ATOM 805 C CA . GLY A 1 101 ? -20.359 2.996 17.172 1 89.19 101 GLY A CA 1
ATOM 806 C C . GLY A 1 101 ? -20.25 3.307 18.656 1 89.19 101 GLY A C 1
ATOM 807 O O . GLY A 1 101 ? -21.25 3.299 19.375 1 89.19 101 GLY A O 1
ATOM 808 N N . ASP A 1 102 ? -19.078 3.508 19.219 1 84.31 102 ASP A N 1
ATOM 809 C CA . ASP A 1 102 ? -18.828 3.928 20.594 1 84.31 102 ASP A CA 1
ATOM 810 C C . ASP A 1 102 ? -19.406 2.922 21.578 1 84.31 102 ASP A C 1
ATOM 812 O O . ASP A 1 102 ? -20.125 3.297 22.5 1 84.31 102 ASP A O 1
ATOM 816 N N . GLU A 1 103 ? -19.125 1.774 21.344 1 85.94 103 GLU A N 1
ATOM 817 C CA . GLU A 1 103 ? -19.562 0.722 22.25 1 85.94 103 GLU A CA 1
ATOM 818 C C . GLU A 1 103 ? -19.109 0.993 23.672 1 85.94 103 GLU A C 1
ATOM 820 O O . GLU A 1 103 ? -17.938 1.315 23.906 1 85.94 103 GLU A O 1
ATOM 825 N N . SER A 1 104 ? -19.953 0.825 24.609 1 82.75 104 SER A N 1
ATOM 826 C CA . SER A 1 104 ? -19.672 1.141 26 1 82.75 104 SER A CA 1
ATOM 827 C C . SER A 1 104 ? -18.625 0.204 26.594 1 82.75 104 SER A C 1
ATOM 829 O O . SER A 1 104 ? -17.859 0.595 27.469 1 82.75 104 SER A O 1
ATOM 831 N N . THR A 1 105 ? -18.516 -0.966 26.125 1 86.94 105 THR A N 1
ATOM 832 C CA . THR A 1 105 ? -17.625 -1.974 26.703 1 86.94 105 THR A CA 1
ATOM 833 C C . THR A 1 105 ? -16.219 -1.865 26.109 1 86.94 105 THR A C 1
ATOM 835 O O . THR A 1 105 ? -15.281 -2.479 26.609 1 86.94 105 THR A O 1
ATOM 838 N N . ALA A 1 106 ? -16.125 -1.029 25.172 1 89.75 106 ALA A N 1
ATOM 839 C CA . ALA A 1 106 ? -14.828 -0.929 24.516 1 89.75 106 ALA A CA 1
ATOM 840 C C . ALA A 1 106 ? -13.836 -0.155 25.375 1 89.75 106 ALA A C 1
ATOM 842 O O . ALA A 1 106 ? -14.211 0.787 26.078 1 89.75 106 ALA A O 1
ATOM 843 N N . LYS A 1 107 ? -12.586 -0.657 25.391 1 93.38 107 LYS A N 1
ATOM 844 C CA . LYS A 1 107 ? -11.531 0.119 26.031 1 93.38 107 LYS A CA 1
ATOM 845 C C . LYS A 1 107 ? -11.367 1.486 25.375 1 93.38 107 LYS A C 1
ATOM 847 O O . LYS A 1 107 ? -11.242 1.581 24.141 1 93.38 107 LYS A O 1
ATOM 852 N N . LYS A 1 108 ? -11.344 2.541 26.219 1 95.31 108 LYS A N 1
ATOM 853 C CA . LYS A 1 108 ? -11.312 3.9 25.688 1 95.31 108 LYS A CA 1
ATOM 854 C C . LYS A 1 108 ? -10.016 4.609 26.078 1 95.31 108 LYS A C 1
ATOM 856 O O . LYS A 1 108 ? -9.344 4.203 27.031 1 95.31 108 LYS A O 1
ATOM 861 N N . ALA A 1 109 ? -9.672 5.562 25.312 1 96.38 109 ALA A N 1
ATOM 862 C CA . ALA A 1 109 ? -8.547 6.453 25.562 1 96.38 109 ALA A CA 1
ATOM 863 C C . ALA A 1 109 ? -8.859 7.875 25.094 1 96.38 109 ALA A C 1
ATOM 865 O O . ALA A 1 109 ? -9.93 8.133 24.531 1 96.38 109 ALA A O 1
ATOM 866 N N . GLU A 1 110 ? -7.941 8.75 25.438 1 96.5 110 GLU A N 1
ATOM 867 C CA . GLU A 1 110 ? -8.172 10.148 25.109 1 96.5 110 GLU A CA 1
ATOM 868 C C . GLU A 1 110 ? -7.062 10.703 24.219 1 96.5 110 GLU A C 1
ATOM 870 O O . GLU A 1 110 ? -5.898 10.32 24.359 1 96.5 110 GLU A O 1
ATOM 875 N N . LEU A 1 111 ? -7.449 11.57 23.344 1 96.5 111 LEU A N 1
ATOM 876 C CA . LEU A 1 111 ? -6.516 12.273 22.469 1 96.5 111 LEU A CA 1
ATOM 877 C C . LEU A 1 111 ? -7.047 13.656 22.094 1 96.5 111 LEU A C 1
ATOM 879 O O . LEU A 1 111 ? -8.234 13.812 21.812 1 96.5 111 LEU A O 1
ATOM 883 N N . GLU A 1 112 ? -6.203 14.633 22.219 1 94.44 112 GLU A N 1
ATOM 884 C CA . GLU A 1 112 ? -6.527 15.945 21.656 1 94.44 112 GLU A CA 1
ATOM 885 C C . GLU A 1 112 ? -6.219 15.992 20.156 1 94.44 112 GLU A C 1
ATOM 887 O O . GLU A 1 112 ? -5.051 16.016 19.75 1 94.44 112 GLU A O 1
ATOM 892 N N . ASP A 1 113 ? -7.246 15.977 19.406 1 88.44 113 ASP A N 1
ATOM 893 C CA . ASP A 1 113 ? -7.016 16.094 17.969 1 88.44 113 ASP A CA 1
ATOM 894 C C . ASP A 1 113 ? -7.016 17.547 17.531 1 88.44 113 ASP A C 1
ATOM 896 O O . ASP A 1 113 ? -6.82 18.453 18.344 1 88.44 113 ASP A O 1
ATOM 900 N N . ASN A 1 114 ? -7.105 17.797 16.203 1 87.31 114 ASN A N 1
ATOM 901 C CA . ASN A 1 114 ? -6.996 19.156 15.68 1 87.31 114 ASN A CA 1
ATOM 902 C C . ASN A 1 114 ? -8.242 19.969 15.992 1 87.31 114 ASN A C 1
ATOM 904 O O . ASN A 1 114 ? -8.25 21.188 15.805 1 87.31 114 ASN A O 1
ATOM 908 N N . TYR A 1 115 ? -9.219 19.266 16.703 1 87.81 115 TYR A N 1
ATOM 909 C CA . TYR A 1 115 ? -10.484 19.969 16.938 1 87.81 115 TYR A CA 1
ATOM 910 C C . TYR A 1 115 ? -10.898 19.859 18.406 1 87.81 115 TYR A C 1
ATOM 912 O O . TYR A 1 115 ? -12.031 20.188 18.75 1 87.81 115 TYR A O 1
ATOM 920 N N . GLY A 1 116 ? -10.078 19.344 19.156 1 90.38 116 GLY A N 1
ATOM 921 C CA . GLY A 1 116 ? -10.328 19.297 20.594 1 90.38 116 GLY A CA 1
ATOM 922 C C . GLY A 1 116 ? -10.109 17.906 21.188 1 90.38 116 GLY A C 1
ATOM 923 O O . GLY A 1 116 ? -9.68 16.984 20.484 1 90.38 116 GLY A O 1
ATOM 924 N N . LEU A 1 117 ? -10.375 17.828 22.453 1 94.69 117 LEU A N 1
ATOM 925 C CA . LEU A 1 117 ? -10.195 16.578 23.188 1 94.69 117 LEU A CA 1
ATOM 926 C C . LEU A 1 117 ? -11.289 15.586 22.844 1 94.69 117 LEU A C 1
ATOM 928 O O . LEU A 1 117 ? -12.469 15.938 22.797 1 94.69 117 LEU A O 1
ATOM 932 N N . LYS A 1 118 ? -10.852 14.367 22.578 1 94.38 118 LYS A N 1
ATOM 933 C CA . LYS A 1 118 ? -11.789 13.297 22.234 1 94.38 118 LYS A CA 1
ATOM 934 C C . LYS A 1 118 ? -11.539 12.055 23.094 1 94.38 118 LYS A C 1
ATOM 936 O O . LYS A 1 118 ? -10.391 11.727 23.406 1 94.38 118 LYS A O 1
ATOM 941 N N . THR A 1 119 ? -12.625 11.422 23.484 1 95.75 119 THR A N 1
ATOM 942 C CA . THR A 1 119 ? -12.586 10.109 24.125 1 95.75 119 THR A CA 1
ATOM 943 C C . THR A 1 119 ? -13.219 9.055 23.219 1 95.75 119 THR A C 1
ATOM 945 O O . THR A 1 119 ? -14.398 9.156 22.875 1 95.75 119 THR A O 1
ATOM 948 N N . MET A 1 120 ? -12.414 8.102 22.875 1 96.19 120 MET A N 1
ATOM 949 C CA . MET A 1 120 ? -12.891 7.125 21.891 1 96.19 120 MET A CA 1
ATOM 950 C C . MET A 1 120 ? -12.219 5.77 22.109 1 96.19 120 MET A C 1
ATOM 952 O O . MET A 1 120 ? -11.359 5.633 22.984 1 96.19 120 MET A O 1
ATOM 956 N N . ARG A 1 121 ? -12.695 4.793 21.359 1 96.12 121 ARG A N 1
ATOM 957 C CA . ARG A 1 121 ? -12.086 3.467 21.328 1 96.12 121 ARG A CA 1
ATOM 958 C C . ARG A 1 121 ? -10.57 3.564 21.219 1 96.12 121 ARG A C 1
ATOM 960 O O . ARG A 1 121 ? -10.039 4.359 20.438 1 96.12 121 ARG A O 1
ATOM 967 N N . GLU A 1 122 ? -9.906 2.752 21.984 1 97.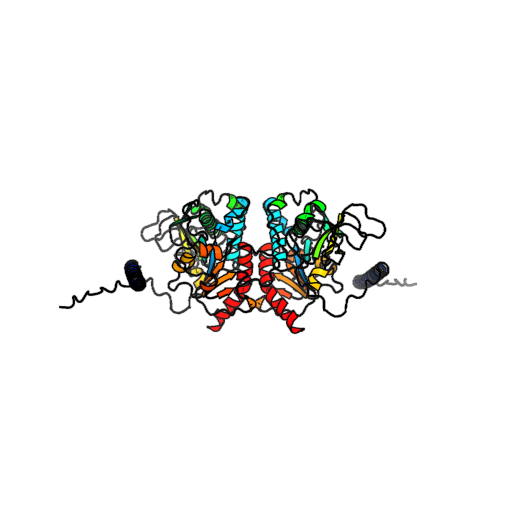31 122 GLU A N 1
ATOM 968 C CA . GLU A 1 122 ? -8.461 2.863 22.141 1 97.31 122 GLU A CA 1
ATOM 969 C C . GLU A 1 122 ? -7.75 2.73 20.797 1 97.31 122 GLU A C 1
ATOM 971 O O . GLU A 1 122 ? -6.781 3.445 20.531 1 97.31 122 GLU A O 1
ATOM 976 N N . SER A 1 123 ? -8.156 1.8 20.047 1 97.38 123 SER A N 1
ATOM 977 C CA . SER A 1 123 ? -7.523 1.605 18.734 1 97.38 123 SER A CA 1
ATOM 978 C C . SER A 1 123 ? -7.625 2.861 17.875 1 97.38 123 SER A C 1
ATOM 980 O O . SER A 1 123 ? -6.684 3.203 17.156 1 97.38 123 SER A O 1
ATOM 982 N N . CYS A 1 124 ? -8.703 3.559 17.953 1 98.25 124 CYS A N 1
ATOM 983 C CA . CYS A 1 124 ? -8.875 4.809 17.219 1 98.25 124 CYS A CA 1
ATOM 984 C C . CYS A 1 124 ? -7.918 5.879 17.734 1 98.25 124 CYS A C 1
ATOM 986 O O . CYS A 1 124 ? -7.285 6.582 16.938 1 98.25 124 CYS A O 1
ATOM 988 N N . VAL A 1 125 ? -7.859 5.93 19 1 98.38 125 VAL A N 1
ATOM 989 C CA . VAL A 1 125 ? -7.012 6.93 19.641 1 98.38 125 VAL A CA 1
ATOM 990 C C . VAL A 1 125 ? -5.543 6.645 19.328 1 98.38 125 VAL A C 1
ATOM 992 O O . VAL A 1 125 ? -4.781 7.566 19.031 1 98.38 125 VAL A O 1
ATOM 995 N N . GLN A 1 126 ? -5.195 5.418 19.438 1 98.5 126 GLN A N 1
ATOM 996 C CA . GLN A 1 126 ? -3.822 5.043 19.109 1 98.5 126 GLN A CA 1
ATOM 997 C C . GLN A 1 126 ? -3.475 5.406 17.672 1 98.5 126 GLN A C 1
ATOM 999 O O . GLN A 1 126 ? -2.406 5.961 17.406 1 98.5 126 GLN A O 1
ATOM 1004 N N . LEU A 1 127 ? -4.344 5.07 16.781 1 98.75 127 LEU A N 1
ATOM 1005 C CA . LEU A 1 127 ? -4.117 5.453 15.383 1 98.75 127 LEU A CA 1
ATOM 1006 C C . LEU A 1 127 ? -3.977 6.965 15.25 1 98.75 127 LEU A C 1
ATOM 1008 O O . LEU A 1 127 ? -3.033 7.449 14.617 1 98.75 127 LEU A O 1
ATOM 1012 N N . GLY A 1 128 ? -4.859 7.676 15.82 1 98.75 128 GLY A N 1
ATOM 1013 C CA . GLY A 1 128 ? -4.781 9.125 15.781 1 98.75 128 GLY A CA 1
ATOM 1014 C C . GLY A 1 128 ? -3.459 9.664 16.297 1 98.75 128 GLY A C 1
ATOM 1015 O O . GLY A 1 128 ? -2.861 10.555 15.688 1 98.75 128 GLY A O 1
ATOM 1016 N N . ARG A 1 129 ? -3.037 9.133 17.391 1 98.56 129 ARG A N 1
ATOM 1017 C CA . ARG A 1 129 ? -1.799 9.586 18.016 1 98.56 129 ARG A CA 1
ATOM 1018 C C . ARG A 1 129 ? -0.599 9.32 17.125 1 98.56 129 ARG A C 1
ATOM 1020 O O . ARG A 1 129 ? 0.269 10.18 16.969 1 98.56 129 ARG A O 1
ATOM 1027 N N . ILE A 1 130 ? -0.545 8.164 16.562 1 98.75 130 ILE A N 1
ATOM 1028 C CA . ILE A 1 130 ? 0.567 7.816 15.68 1 98.75 130 ILE A CA 1
ATOM 1029 C C . ILE A 1 130 ? 0.529 8.688 14.43 1 98.75 130 ILE A C 1
ATOM 1031 O O . ILE A 1 130 ? 1.57 9.141 13.953 1 98.75 130 ILE A O 1
ATOM 1035 N N . LEU A 1 131 ? -0.645 8.914 13.93 1 98.81 131 LEU A N 1
ATOM 1036 C CA . LEU A 1 131 ? -0.782 9.797 12.781 1 98.81 131 LEU A CA 1
ATOM 1037 C C . LEU A 1 131 ? -0.269 11.195 13.102 1 98.81 131 LEU A C 1
ATOM 1039 O O . LEU A 1 131 ? 0.434 11.805 12.297 1 98.81 131 LEU A O 1
ATOM 1043 N N . GLN A 1 132 ? -0.58 11.664 14.234 1 98.56 132 GLN A N 1
ATOM 1044 C CA . GLN A 1 132 ? -0.098 12.969 14.672 1 98.56 132 GLN A CA 1
ATOM 1045 C C . GLN A 1 132 ? 1.424 12.984 14.781 1 98.56 132 GLN A C 1
ATOM 1047 O O . GLN A 1 132 ? 2.076 13.914 14.305 1 98.56 132 GLN A O 1
ATOM 1052 N N . TYR A 1 133 ? 1.861 12.023 15.438 1 98.69 133 TYR A N 1
ATOM 1053 C CA . TYR A 1 133 ? 3.301 11.891 15.625 1 98.69 133 TYR A CA 1
ATOM 1054 C C . TYR A 1 133 ? 4.035 11.922 14.289 1 98.69 133 TYR A C 1
ATOM 1056 O O . TYR A 1 133 ? 5.035 12.625 14.141 1 98.69 133 TYR A O 1
ATOM 1064 N N . MET A 1 134 ? 3.531 11.203 13.352 1 98.75 134 MET A N 1
ATOM 1065 C CA . MET A 1 134 ? 4.188 11.078 12.055 1 98.75 134 MET A CA 1
ATOM 1066 C C . MET A 1 134 ? 4.074 12.383 11.266 1 98.75 134 MET A C 1
ATOM 1068 O O . MET A 1 134 ? 4.984 12.734 10.516 1 98.75 134 MET A O 1
ATOM 1072 N N . GLU A 1 135 ? 2.953 13.039 11.359 1 98.56 135 GLU A N 1
ATOM 1073 C CA . GLU A 1 135 ? 2.729 14.312 10.664 1 98.56 135 GLU A CA 1
ATOM 1074 C C . GLU A 1 135 ? 3.68 15.391 11.172 1 98.56 135 GLU A C 1
ATOM 1076 O O . GLU A 1 135 ? 4.09 16.266 10.414 1 98.56 135 GLU A O 1
ATOM 1081 N N . CYS A 1 136 ? 4.102 15.297 12.32 1 98.62 136 CYS A N 1
ATOM 1082 C CA . CYS A 1 136 ? 4.91 16.297 13 1 98.62 136 CYS A CA 1
ATOM 1083 C C . CYS A 1 136 ? 6.359 16.234 12.531 1 98.62 136 CYS A C 1
ATOM 1085 O O . CYS A 1 136 ? 6.973 15.172 12.539 1 98.62 136 CYS A O 1
ATOM 1087 N N . PRO A 1 137 ? 6.906 17.375 12.172 1 98.31 137 PRO A N 1
ATOM 1088 C CA . PRO A 1 137 ? 8.336 17.375 11.844 1 98.31 137 PRO A CA 1
ATOM 1089 C C . PRO A 1 137 ? 9.195 16.812 12.969 1 98.31 137 PRO A C 1
ATOM 1091 O O . PRO A 1 137 ? 8.906 17.031 14.148 1 98.31 137 PRO A O 1
ATOM 1094 N N . GLN A 1 138 ? 10.234 16.156 12.594 1 97.31 138 GLN A N 1
ATOM 1095 C CA . GLN A 1 138 ? 11.055 15.383 13.531 1 97.31 138 GLN A CA 1
ATOM 1096 C C . GLN A 1 138 ? 11.602 16.281 14.633 1 97.31 138 GLN A C 1
ATOM 1098 O O . GLN A 1 138 ? 11.602 15.891 15.805 1 97.31 138 GLN A O 1
ATOM 1103 N N . TYR A 1 139 ? 12.062 17.484 14.398 1 97.19 139 TYR A N 1
ATOM 1104 C CA . TYR A 1 139 ? 12.719 18.359 15.367 1 97.19 139 TYR A CA 1
ATOM 1105 C C . TYR A 1 139 ? 11.719 18.891 16.391 1 97.19 139 TYR A C 1
ATOM 1107 O O . TYR A 1 139 ? 12.109 19.453 17.422 1 97.19 139 TYR A O 1
ATOM 1115 N N . LEU A 1 140 ? 10.484 18.672 16.156 1 98.25 140 LEU A N 1
ATOM 1116 C CA . LEU A 1 140 ? 9.445 19.188 17.047 1 98.25 140 LEU A CA 1
ATOM 1117 C C . LEU A 1 140 ? 8.898 18.062 17.938 1 98.25 140 LEU A C 1
ATOM 1119 O O . LEU A 1 140 ? 8.219 18.344 18.938 1 98.25 140 LEU A O 1
ATOM 1123 N N . ARG A 1 141 ? 9.117 16.844 17.672 1 97.94 141 ARG A N 1
ATOM 1124 C CA . ARG A 1 141 ? 8.438 15.703 18.266 1 97.94 141 ARG A CA 1
ATOM 1125 C C . ARG A 1 141 ? 8.695 15.648 19.766 1 97.94 141 ARG A C 1
ATOM 1127 O O . ARG A 1 141 ? 7.793 15.336 20.547 1 97.94 141 ARG A O 1
ATOM 1134 N N . LYS A 1 142 ? 9.852 15.938 20.188 1 96.44 142 LYS A N 1
ATOM 1135 C CA . LYS A 1 142 ? 10.188 15.875 21.609 1 96.44 142 LYS A CA 1
ATOM 1136 C C . LYS A 1 142 ? 9.367 16.875 22.422 1 96.44 142 LYS A C 1
ATOM 1138 O O . LYS A 1 142 ? 9.156 16.688 23.609 1 96.44 142 LYS A O 1
ATOM 1143 N N . HIS A 1 143 ? 8.938 17.953 21.797 1 96.62 143 HIS A N 1
ATOM 1144 C CA . HIS A 1 143 ? 8.195 19 22.484 1 96.62 143 HIS A CA 1
ATOM 1145 C C . HIS A 1 143 ? 6.723 18.641 22.625 1 96.62 143 HIS A C 1
ATOM 1147 O O . HIS A 1 143 ? 6.059 19.047 23.578 1 96.62 143 HIS A O 1
ATOM 1153 N N . PHE A 1 144 ? 6.25 17.844 21.734 1 97.12 144 PHE A N 1
ATOM 1154 C CA . PHE A 1 144 ? 4.801 17.672 21.641 1 97.12 144 PHE A CA 1
ATOM 1155 C C . PHE A 1 144 ? 4.398 16.25 22.016 1 97.12 144 PHE A C 1
ATOM 1157 O O . PHE A 1 144 ? 3.227 15.992 22.312 1 97.12 144 PHE A O 1
ATOM 1164 N N . PHE A 1 145 ? 5.348 15.328 22.031 1 97.56 145 PHE A N 1
ATOM 1165 C CA . PHE A 1 145 ? 4.98 13.93 22.234 1 97.56 145 PHE A CA 1
ATOM 1166 C C . PHE A 1 145 ? 5.805 13.305 23.344 1 97.56 145 PHE A C 1
ATOM 1168 O O . PHE A 1 145 ? 6.84 12.688 23.094 1 97.56 145 PHE A O 1
ATOM 1175 N N . PRO A 1 146 ? 5.328 13.422 24.484 1 95.94 146 PRO A N 1
ATOM 1176 C CA . PRO A 1 146 ? 5.996 12.711 25.578 1 95.94 146 PRO A CA 1
ATOM 1177 C C . PRO A 1 146 ? 5.934 11.195 25.422 1 95.94 146 PRO A C 1
ATOM 1179 O O . PRO A 1 146 ? 5.211 10.688 24.562 1 95.94 146 PRO A O 1
ATOM 1182 N N . ILE A 1 147 ? 6.633 10.555 26.203 1 96.75 147 ILE A N 1
ATOM 1183 C CA . ILE A 1 147 ? 6.629 9.094 26.188 1 96.75 147 ILE A CA 1
ATOM 1184 C C . ILE A 1 147 ? 5.211 8.578 26.406 1 96.75 147 ILE A C 1
ATOM 1186 O O . ILE A 1 147 ? 4.508 9.047 27.297 1 96.75 147 ILE A O 1
ATOM 1190 N N . HIS A 1 148 ? 4.809 7.742 25.641 1 96.88 148 HIS A N 1
ATOM 1191 C CA . HIS A 1 148 ? 3.463 7.18 25.688 1 96.88 148 HIS A CA 1
ATOM 1192 C C . HIS A 1 148 ? 3.447 5.75 25.156 1 96.88 148 HIS A C 1
ATOM 1194 O O . HIS A 1 148 ? 4.156 5.43 24.203 1 96.88 148 HIS A O 1
ATOM 1200 N N . ASN A 1 149 ? 2.59 4.988 25.656 1 96.94 149 ASN A N 1
ATOM 1201 C CA . ASN A 1 149 ? 2.498 3.584 25.281 1 96.94 149 ASN A CA 1
ATOM 1202 C C . ASN A 1 149 ? 2.129 3.43 23.797 1 96.94 149 ASN A C 1
ATOM 1204 O O . ASN A 1 149 ? 2.639 2.539 23.125 1 96.94 149 ASN A O 1
ATOM 1208 N N . HIS A 1 150 ? 1.313 4.277 23.297 1 97.31 150 HIS A N 1
ATOM 1209 C CA . HIS A 1 150 ? 0.885 4.223 21.906 1 97.31 150 HIS A CA 1
ATOM 1210 C C . HIS A 1 150 ? 2.053 4.48 20.969 1 97.31 150 HIS A C 1
ATOM 1212 O O . HIS A 1 150 ? 1.975 4.168 19.781 1 97.31 150 HIS A O 1
ATOM 1218 N N . LEU A 1 151 ? 3.117 5.047 21.484 1 98.19 151 LEU A N 1
ATOM 1219 C CA . LEU A 1 151 ? 4.234 5.453 20.641 1 98.19 151 LEU A CA 1
ATOM 1220 C C . LEU A 1 151 ? 5.477 4.629 20.938 1 98.19 151 LEU A C 1
ATOM 1222 O O . LEU A 1 151 ? 6.586 4.988 20.531 1 98.19 151 LEU A O 1
ATOM 1226 N N . LYS A 1 152 ? 5.285 3.539 21.594 1 97.69 152 LYS A N 1
ATOM 1227 C CA . LYS A 1 152 ? 6.383 2.678 22.031 1 97.69 152 LYS A CA 1
ATOM 1228 C C . LYS A 1 152 ? 7.203 2.189 20.844 1 97.69 152 LYS A C 1
ATOM 1230 O O . LYS A 1 152 ? 8.43 2.066 20.938 1 97.69 152 LYS A O 1
ATOM 1235 N N . PHE A 1 153 ? 6.559 1.935 19.766 1 97.31 153 PHE A N 1
ATOM 1236 C CA . PHE A 1 153 ? 7.234 1.367 18.609 1 97.31 153 PHE A CA 1
ATOM 1237 C C . PHE A 1 153 ? 7.316 2.387 17.469 1 97.31 153 PHE A C 1
ATOM 1239 O O . PHE A 1 153 ? 7.289 2.02 16.297 1 97.31 153 PHE A O 1
ATOM 1246 N N . CYS A 1 154 ? 7.367 3.643 17.766 1 96.19 154 CYS A N 1
ATOM 1247 C CA . CYS A 1 154 ? 7.395 4.688 16.75 1 96.19 154 CYS A CA 1
ATOM 1248 C C . CYS A 1 154 ? 8.711 4.656 15.977 1 96.19 154 CYS A C 1
ATOM 1250 O O . CYS A 1 154 ? 8.789 5.164 14.852 1 96.19 154 CYS A O 1
ATOM 1252 N N . GLY A 1 155 ? 9.758 4.016 16.516 1 95.19 155 GLY A N 1
ATOM 1253 C CA . GLY A 1 155 ? 11.07 3.936 15.883 1 95.19 155 GLY A CA 1
ATOM 1254 C C . GLY A 1 155 ? 11.062 3.137 14.594 1 95.19 155 GLY A C 1
ATOM 1255 O O . GLY A 1 155 ? 11.945 3.311 13.75 1 95.19 155 GLY A O 1
ATOM 1256 N N . ILE A 1 156 ? 10.117 2.307 14.398 1 96 156 ILE A N 1
ATOM 1257 C CA . ILE A 1 156 ? 10.117 1.435 13.227 1 96 156 ILE A CA 1
ATOM 1258 C C . ILE A 1 156 ? 9.344 2.098 12.094 1 96 156 ILE A C 1
ATOM 1260 O O . ILE A 1 156 ? 9.312 1.579 10.977 1 96 156 ILE A O 1
ATOM 1264 N N . LEU A 1 157 ? 8.727 3.213 12.367 1 97.38 157 LEU A N 1
ATOM 1265 C CA . LEU A 1 157 ? 7.895 3.885 11.367 1 97.38 157 LEU A CA 1
ATOM 1266 C C . LEU A 1 157 ? 8.758 4.492 10.266 1 97.38 157 LEU A C 1
ATOM 1268 O O . LEU A 1 157 ? 9.789 5.102 10.539 1 97.38 157 LEU A O 1
ATOM 1272 N N . ASN A 1 158 ? 8.305 4.207 9.039 1 96.44 158 ASN A N 1
ATOM 1273 C CA . ASN A 1 158 ? 8.969 4.867 7.926 1 96.44 158 ASN A CA 1
ATOM 1274 C C . ASN A 1 158 ? 8.625 6.352 7.863 1 96.44 158 ASN A C 1
ATOM 1276 O O . ASN A 1 158 ? 7.461 6.73 7.977 1 96.44 158 ASN A O 1
ATOM 1280 N N . PRO A 1 159 ? 9.578 7.168 7.648 1 96.94 159 PRO A N 1
ATOM 1281 C CA . PRO A 1 159 ? 9.328 8.609 7.652 1 96.94 159 PRO A CA 1
ATOM 1282 C C . PRO A 1 159 ? 8.352 9.039 6.555 1 96.94 159 PRO A C 1
ATOM 1284 O O . PRO A 1 159 ? 8.312 8.43 5.484 1 96.94 159 PRO A O 1
ATOM 1287 N N . LEU A 1 160 ? 7.645 10.102 6.859 1 98.12 160 LEU A N 1
ATOM 1288 C CA . LEU A 1 160 ? 6.746 10.656 5.852 1 98.12 160 LEU A CA 1
ATOM 1289 C C . LEU A 1 160 ? 7.531 11.367 4.754 1 98.12 160 LEU A C 1
ATOM 1291 O O . LEU A 1 160 ? 7.188 11.266 3.574 1 98.12 160 LEU A O 1
ATOM 1295 N N . ASN A 1 161 ? 8.555 12.047 5.176 1 97.31 161 ASN A N 1
ATOM 1296 C CA . ASN A 1 161 ? 9.336 12.875 4.266 1 97.31 161 ASN A CA 1
ATOM 1297 C C . ASN A 1 161 ? 8.461 13.867 3.514 1 97.31 161 ASN A C 1
ATOM 1299 O O . ASN A 1 161 ? 8.539 13.969 2.289 1 97.31 161 ASN A O 1
ATOM 1303 N N . ALA A 1 162 ? 7.562 14.469 4.219 1 98.25 162 ALA A N 1
ATOM 1304 C CA . ALA A 1 162 ? 6.695 15.5 3.654 1 98.25 162 ALA A CA 1
ATOM 1305 C C . ALA A 1 162 ? 7.465 16.797 3.441 1 98.25 162 ALA A C 1
ATOM 1307 O O . ALA A 1 162 ? 8.516 17.016 4.051 1 98.25 162 ALA A O 1
ATOM 1308 N N . PRO A 1 163 ? 6.977 17.672 2.605 1 97.69 163 PRO A N 1
ATOM 1309 C CA . PRO A 1 163 ? 7.688 18.922 2.307 1 97.69 163 PRO A CA 1
ATOM 1310 C C . PRO A 1 163 ? 7.941 19.766 3.553 1 97.69 163 PRO A C 1
ATOM 1312 O O . PRO A 1 163 ? 8.961 20.469 3.633 1 97.69 163 PRO A O 1
ATOM 1315 N N . HIS A 1 164 ? 7.094 19.688 4.516 1 98.19 164 HIS A N 1
ATOM 1316 C CA . HIS A 1 164 ? 7.254 20.547 5.691 1 98.19 164 HIS A CA 1
ATOM 1317 C C . HIS A 1 164 ? 8.195 19.906 6.707 1 98.19 164 HIS A C 1
ATOM 1319 O O . HIS A 1 164 ? 8.477 20.484 7.758 1 98.19 164 HIS A O 1
ATOM 1325 N N . HIS A 1 165 ? 8.633 18.703 6.449 1 98.25 165 HIS A N 1
ATOM 1326 C CA . HIS A 1 165 ? 9.656 18.062 7.27 1 98.25 165 HIS A CA 1
ATOM 1327 C C . HIS A 1 165 ? 11.055 18.547 6.871 1 98.25 165 HIS A C 1
ATOM 1329 O O . HIS A 1 165 ? 11.906 17.734 6.492 1 98.25 165 HIS A O 1
ATOM 1335 N N . LEU A 1 166 ? 11.312 19.734 7.113 1 97.38 166 LEU A N 1
ATOM 1336 C CA . LEU A 1 166 ? 12.555 20.359 6.695 1 97.38 166 LEU A CA 1
ATOM 1337 C C . LEU A 1 166 ? 13.672 20.078 7.703 1 97.38 166 LEU A C 1
ATOM 1339 O O . LEU A 1 166 ? 13.438 20.094 8.914 1 97.38 166 LEU A O 1
ATOM 1343 N N . THR A 1 167 ? 14.82 19.812 7.109 1 95.69 167 THR A N 1
ATOM 1344 C CA . THR A 1 167 ? 16 19.703 7.957 1 95.69 167 THR A CA 1
ATOM 1345 C C . THR A 1 167 ? 16.625 21.078 8.211 1 95.69 167 THR A C 1
ATOM 1347 O O . THR A 1 167 ? 16.188 22.078 7.629 1 95.69 167 THR A O 1
ATOM 1350 N N . LYS A 1 168 ? 17.609 21.109 9 1 95.12 168 LYS A N 1
ATOM 1351 C CA . LYS A 1 168 ? 18.25 22.375 9.375 1 95.12 168 LYS A CA 1
ATOM 1352 C C . LYS A 1 168 ? 18.922 23.016 8.172 1 95.12 168 LYS A C 1
ATOM 1354 O O . LYS A 1 168 ? 19.109 24.234 8.133 1 95.12 168 LYS A O 1
ATOM 1359 N N . ASP A 1 169 ? 19.234 22.188 7.137 1 94.06 169 ASP A N 1
ATOM 1360 C CA . ASP A 1 169 ? 20.016 22.688 5.996 1 94.06 169 ASP A CA 1
ATOM 1361 C C . ASP A 1 169 ? 19.094 23.047 4.828 1 94.06 169 ASP A C 1
ATOM 1363 O O . ASP A 1 169 ? 19.547 23.578 3.814 1 94.06 169 ASP A O 1
ATOM 1367 N N . GLU A 1 170 ? 17.844 22.75 4.961 1 94.56 170 GLU A N 1
ATOM 1368 C CA . GLU A 1 170 ? 16.906 23.047 3.887 1 94.56 170 GLU A CA 1
ATOM 1369 C C . GLU A 1 170 ? 16.25 24.406 4.07 1 94.56 170 GLU A C 1
ATOM 1371 O O . GLU A 1 170 ? 15.875 24.766 5.188 1 94.56 170 GLU A O 1
ATOM 1376 N N . GLU A 1 171 ? 16.203 25.125 2.967 1 91.5 171 GLU A N 1
ATOM 1377 C CA . GLU A 1 171 ? 15.609 26.469 3 1 91.5 171 GLU A CA 1
ATOM 1378 C C . GLU A 1 171 ? 14.219 26.469 2.371 1 91.5 171 GLU A C 1
ATOM 1380 O O . GLU A 1 171 ? 14.016 25.891 1.301 1 91.5 171 GLU A O 1
ATOM 1385 N N . PHE A 1 172 ? 13.281 27.031 3.064 1 95.31 172 PHE A N 1
ATOM 1386 C CA . PHE A 1 172 ? 11.922 27.266 2.588 1 95.31 172 PHE A CA 1
ATOM 1387 C C . PHE A 1 172 ? 11.289 28.438 3.307 1 95.31 172 PHE A C 1
ATOM 1389 O O . PHE A 1 172 ? 11.703 28.797 4.41 1 95.31 172 PHE A O 1
ATOM 1396 N N . GLU A 1 173 ? 10.375 29.078 2.709 1 96 173 GLU A N 1
ATOM 1397 C CA . GLU A 1 173 ? 9.789 30.312 3.211 1 96 173 GLU A CA 1
ATOM 1398 C C . GLU A 1 173 ? 8.953 30.062 4.465 1 96 173 GLU A C 1
ATOM 1400 O O . GLU A 1 173 ? 8.766 30.953 5.285 1 96 173 GLU A O 1
ATOM 1405 N N . PHE A 1 174 ? 8.453 28.906 4.617 1 97.88 174 PHE A N 1
ATOM 1406 C CA . PHE A 1 174 ? 7.633 28.562 5.77 1 97.88 174 PHE A CA 1
ATOM 1407 C C . PHE A 1 174 ? 8.289 27.453 6.586 1 97.88 174 PHE A C 1
ATOM 1409 O O . PHE A 1 174 ? 8.969 26.578 6.031 1 97.88 174 PHE A O 1
ATOM 1416 N N . ARG A 1 175 ? 8.008 27.438 7.895 1 98.12 175 ARG A N 1
ATOM 1417 C CA . ARG A 1 175 ? 8.43 26.344 8.766 1 98.12 175 ARG A CA 1
ATOM 1418 C C . ARG A 1 175 ? 7.461 26.172 9.93 1 98.12 175 ARG A C 1
ATOM 1420 O O . ARG A 1 175 ? 6.832 27.141 10.375 1 98.12 175 ARG A O 1
ATOM 1427 N N . GLU A 1 176 ? 7.398 24.938 10.312 1 98.31 176 GLU A N 1
ATOM 1428 C CA . GLU A 1 176 ? 6.688 24.656 11.555 1 98.31 176 GLU A CA 1
ATOM 1429 C C . GLU A 1 176 ? 7.582 24.891 12.766 1 98.31 176 GLU A C 1
ATOM 1431 O O . GLU A 1 176 ? 8.797 24.672 12.703 1 98.31 176 GLU A O 1
ATOM 1436 N N . GLY A 1 177 ? 6.906 25.344 13.883 1 98.5 177 GLY A N 1
ATOM 1437 C CA . GLY A 1 177 ? 7.734 25.625 15.039 1 98.5 177 GLY A CA 1
ATOM 1438 C C . GLY A 1 177 ? 7.004 25.422 16.359 1 98.5 177 GLY A C 1
ATOM 1439 O O . GLY A 1 177 ? 5.809 25.125 16.375 1 98.5 177 GLY A O 1
ATOM 1440 N N . VAL A 1 178 ? 7.762 25.531 17.391 1 98.5 178 VAL A N 1
ATOM 1441 C CA . VAL A 1 178 ? 7.238 25.516 18.75 1 98.5 178 VAL A CA 1
ATOM 1442 C C . VAL A 1 178 ? 7.641 26.812 19.469 1 98.5 178 VAL A C 1
ATOM 1444 O O . VAL A 1 178 ? 8.789 27.25 19.375 1 98.5 178 VAL A O 1
ATOM 1447 N N . VAL A 1 179 ? 6.637 27.453 20.078 1 97.94 179 VAL A N 1
ATOM 1448 C CA . VAL A 1 179 ? 6.891 28.672 20.828 1 97.94 179 VAL A CA 1
ATOM 1449 C C . VAL A 1 179 ? 7.707 28.344 22.078 1 97.94 179 VAL A C 1
ATOM 1451 O O . VAL A 1 179 ? 7.316 27.484 22.875 1 97.94 179 VAL A O 1
ATOM 1454 N N . LEU A 1 180 ? 8.812 29.062 22.266 1 96.94 180 LEU A N 1
ATOM 1455 C CA . LEU A 1 180 ? 9.695 28.797 23.391 1 96.94 180 LEU A CA 1
ATOM 1456 C C . LEU A 1 180 ? 9.297 29.609 24.609 1 96.94 180 LEU A C 1
ATOM 1458 O O . LEU A 1 180 ? 8.633 30.641 24.484 1 96.94 180 LEU A O 1
ATOM 1462 N N . ASN A 1 181 ? 9.656 29.062 25.781 1 95.12 181 ASN A N 1
ATOM 1463 C CA . ASN A 1 181 ? 9.453 29.781 27.031 1 95.12 181 ASN A CA 1
ATOM 1464 C C . ASN A 1 181 ? 10.625 30.703 27.359 1 95.12 181 ASN A C 1
ATOM 1466 O O . ASN A 1 181 ? 11.414 30.422 28.266 1 95.12 181 ASN A O 1
ATOM 1470 N N . LYS A 1 182 ? 10.797 31.734 26.703 1 92.31 182 LYS A N 1
ATOM 1471 C CA . LYS A 1 182 ? 11.875 32.719 26.891 1 92.31 182 LYS A CA 1
ATOM 1472 C C . LYS A 1 182 ? 11.312 34.094 27.125 1 92.31 182 LYS A C 1
ATOM 1474 O O . LYS A 1 182 ? 10.281 34.469 26.562 1 92.31 182 LYS A O 1
ATOM 1479 N N . PRO A 1 183 ? 11.969 34.844 27.938 1 88.31 183 PRO A N 1
ATOM 1480 C CA . PRO A 1 183 ? 11.523 36.219 28.172 1 88.31 183 PRO A CA 1
ATOM 1481 C C . PRO A 1 183 ? 11.633 37.094 26.938 1 88.31 183 PRO A C 1
ATOM 1483 O O . PRO A 1 183 ? 12.586 36.938 26.156 1 88.31 183 PRO A O 1
ATOM 1486 N N . VAL A 1 184 ? 10.57 37.719 26.781 1 84.12 184 VAL A N 1
ATOM 1487 C CA . VAL A 1 184 ? 10.562 38.625 25.641 1 84.12 184 VAL A CA 1
ATOM 1488 C C . VAL A 1 184 ? 10.289 40.031 26.125 1 84.12 184 VAL A C 1
ATOM 1490 O O . VAL A 1 184 ? 9.539 40.25 27.078 1 84.12 184 VAL A O 1
ATOM 1493 N N . LYS A 1 185 ? 10.992 40.969 25.562 1 83.44 185 LYS A N 1
ATOM 1494 C CA . LYS A 1 185 ? 10.781 42.375 25.891 1 83.44 185 LYS A CA 1
ATOM 1495 C C . LYS A 1 185 ? 9.352 42.812 25.562 1 83.44 185 LYS A C 1
ATOM 1497 O O . LYS A 1 185 ? 8.734 42.281 24.641 1 83.44 185 LYS A O 1
ATOM 1502 N N . PRO A 1 186 ? 8.914 43.75 26.391 1 81.06 186 PRO A N 1
ATOM 1503 C CA . PRO A 1 186 ? 7.57 44.281 26.094 1 81.06 186 PRO A CA 1
ATOM 1504 C C . PRO A 1 186 ? 7.438 44.781 24.656 1 81.06 186 PRO A C 1
ATOM 1506 O O . PRO A 1 186 ? 8.344 45.438 24.156 1 81.06 186 PRO A O 1
ATOM 1509 N N . GLY A 1 187 ? 6.457 44.438 23.969 1 80.56 187 GLY A N 1
ATOM 1510 C CA . GLY A 1 187 ? 6.191 44.875 22.609 1 80.56 187 GLY A CA 1
ATOM 1511 C C . GLY A 1 187 ? 6.758 43.938 21.562 1 80.56 187 GLY A C 1
ATOM 1512 O O . GLY A 1 187 ? 6.516 44.125 20.359 1 80.56 187 GLY A O 1
ATOM 1513 N N . ARG A 1 188 ? 7.551 43.031 22.094 1 85.19 188 ARG A N 1
ATOM 1514 C CA . ARG A 1 188 ? 8.133 42.094 21.141 1 85.19 188 ARG A CA 1
ATOM 1515 C C . ARG A 1 188 ? 7.363 40.781 21.125 1 85.19 188 ARG A C 1
ATOM 1517 O O . ARG A 1 188 ? 6.648 40.469 22.078 1 85.19 188 ARG A O 1
ATOM 1524 N N . GLY A 1 189 ? 7.441 40.156 20.047 1 92.94 189 GLY A N 1
ATOM 1525 C CA . GLY A 1 189 ? 6.742 38.906 19.891 1 92.94 189 GLY A CA 1
ATOM 1526 C C . GLY A 1 189 ? 7.516 37.719 20.453 1 92.94 189 GLY A C 1
ATOM 1527 O O . GLY A 1 189 ? 8.641 37.875 20.938 1 92.94 189 GLY A O 1
ATOM 1528 N N . SER A 1 190 ? 6.996 36.594 20.469 1 95.56 190 SER A N 1
ATOM 1529 C CA . SER A 1 190 ? 7.555 35.375 21.031 1 95.56 190 SER A CA 1
ATOM 1530 C C . SER A 1 190 ? 8.727 34.875 20.203 1 95.56 190 SER A C 1
ATOM 1532 O O . SER A 1 190 ? 8.93 35.312 19.078 1 95.56 190 SER A O 1
ATOM 1534 N N . ILE A 1 191 ? 9.523 34.031 20.844 1 96.19 191 ILE A N 1
ATOM 1535 C CA . ILE A 1 191 ? 10.625 33.344 20.172 1 96.19 191 ILE A CA 1
ATOM 1536 C C . ILE A 1 191 ? 10.211 31.906 19.844 1 96.19 191 ILE A C 1
ATOM 1538 O O . ILE A 1 191 ? 9.648 31.203 20.672 1 96.19 191 ILE A O 1
ATOM 1542 N N . VAL A 1 192 ? 10.484 31.5 18.578 1 97.69 192 VAL A N 1
ATOM 1543 C CA . VAL A 1 192 ? 10 30.219 18.094 1 97.69 192 VAL A CA 1
ATOM 1544 C C . VAL A 1 192 ? 11.172 29.391 17.578 1 97.69 192 VAL A C 1
ATOM 1546 O O . VAL A 1 192 ? 12.039 29.891 16.859 1 97.69 192 VAL A O 1
ATOM 1549 N N . ASN A 1 193 ? 11.242 28.109 17.984 1 97.25 193 ASN A N 1
ATOM 1550 C CA . ASN A 1 193 ? 12.141 27.141 17.375 1 97.25 193 ASN A CA 1
ATOM 1551 C C . ASN A 1 193 ? 11.523 26.531 16.125 1 97.25 193 ASN A C 1
ATOM 1553 O O . ASN A 1 193 ? 10.5 25.844 16.188 1 97.25 193 ASN A O 1
ATOM 1557 N N . VAL A 1 194 ? 12.164 26.75 15 1 97.75 194 VAL A N 1
ATOM 1558 C CA . VAL A 1 194 ? 11.602 26.266 13.734 1 97.75 194 VAL A CA 1
ATOM 1559 C C . VAL A 1 194 ? 12.523 25.219 13.125 1 97.75 194 VAL A C 1
ATOM 1561 O O . VAL A 1 194 ? 12.492 24.984 11.914 1 97.75 194 VAL A O 1
ATOM 1564 N N . GLY A 1 195 ? 13.414 24.609 13.852 1 96.69 195 GLY A N 1
ATOM 1565 C CA . GLY A 1 195 ? 14.289 23.531 13.406 1 96.69 195 GLY A CA 1
ATOM 1566 C C . GLY A 1 195 ? 15.586 24.016 12.805 1 96.69 195 GLY A C 1
ATOM 1567 O O . GLY A 1 195 ? 16.406 23.219 12.344 1 96.69 195 GLY A O 1
ATOM 1568 N N . LEU A 1 196 ? 15.734 25.312 12.766 1 95.5 196 LEU A N 1
ATOM 1569 C CA . LEU A 1 196 ? 16.984 25.906 12.305 1 95.5 196 LEU A CA 1
ATOM 1570 C C . LEU A 1 196 ? 17.953 26.094 13.461 1 95.5 196 LEU A C 1
ATOM 1572 O O . LEU A 1 196 ? 17.594 25.875 14.625 1 95.5 196 LEU A O 1
ATOM 1576 N N . LEU A 1 197 ? 19.203 26.391 13.086 1 92.44 197 LEU A N 1
ATOM 1577 C CA . LEU A 1 197 ? 20.203 26.625 14.109 1 92.44 197 LEU A CA 1
ATOM 1578 C C . LEU A 1 197 ? 19.844 27.828 14.969 1 92.44 197 LEU A C 1
ATOM 1580 O O . LEU A 1 197 ? 20.031 27.812 16.188 1 92.44 197 LEU A O 1
ATOM 1584 N N . LYS A 1 198 ? 19.281 28.828 14.32 1 92.06 198 LYS A N 1
ATOM 1585 C CA . LYS A 1 198 ? 18.859 30.047 15.031 1 92.06 198 LYS A CA 1
ATOM 1586 C C . LYS A 1 198 ? 17.344 30.047 15.25 1 92.06 198 LYS A C 1
ATOM 1588 O O . LYS A 1 198 ? 16.594 29.594 14.391 1 92.06 198 LYS A O 1
ATOM 1593 N N . GLU A 1 199 ? 17.016 30.641 16.328 1 94.06 199 GLU A N 1
ATOM 1594 C CA . GLU A 1 199 ? 15.602 30.797 16.641 1 94.06 199 GLU A CA 1
ATOM 1595 C C . GLU A 1 199 ? 15.016 31.984 15.891 1 94.06 199 GLU A C 1
ATOM 1597 O O . GLU A 1 199 ? 15.75 32.844 15.406 1 94.06 199 GLU A O 1
ATOM 1602 N N . VAL A 1 200 ? 13.703 32 15.867 1 94.94 200 VAL A N 1
ATOM 1603 C CA . VAL A 1 200 ? 13.031 33.031 15.086 1 94.94 200 VAL A CA 1
ATOM 1604 C C . VAL A 1 200 ? 12.18 33.906 16 1 94.94 200 VAL A C 1
ATOM 1606 O O . VAL A 1 200 ? 11.414 33.406 16.812 1 94.94 200 VAL A O 1
ATOM 1609 N N . HIS A 1 201 ? 12.328 35.219 15.867 1 94.56 201 HIS A N 1
ATOM 1610 C CA . HIS A 1 201 ? 11.453 36.156 16.547 1 94.56 201 HIS A CA 1
ATOM 1611 C C . HIS A 1 201 ? 10.203 36.438 15.734 1 94.56 201 HIS A C 1
ATOM 1613 O O . HIS A 1 201 ? 10.289 36.906 14.586 1 94.56 201 HIS A O 1
ATOM 1619 N N . VAL A 1 202 ? 9.062 36.219 16.344 1 95.06 202 VAL A N 1
ATOM 1620 C CA . VAL A 1 202 ? 7.828 36.406 15.586 1 95.06 202 VAL A CA 1
ATOM 1621 C C . VAL A 1 202 ? 7.105 37.656 16.078 1 95.06 202 VAL A C 1
ATOM 1623 O O . VAL A 1 202 ? 7.488 38.25 17.078 1 95.06 202 VAL A O 1
ATOM 1626 N N . ASP A 1 203 ? 6.035 38 15.414 1 91.31 203 ASP A N 1
ATOM 1627 C CA . ASP A 1 203 ? 5.375 39.312 15.578 1 91.31 203 ASP A CA 1
ATOM 1628 C C . ASP A 1 203 ? 4.293 39.219 16.656 1 91.31 203 ASP A C 1
ATOM 1630 O O . ASP A 1 203 ? 3.727 40.25 17.031 1 91.31 203 ASP A O 1
ATOM 1634 N N . LYS A 1 204 ? 3.992 38.062 17.125 1 92.94 204 LYS A N 1
ATOM 1635 C CA . LYS A 1 204 ? 2.904 37.875 18.078 1 92.94 204 LYS A CA 1
ATOM 1636 C C . LYS A 1 204 ? 3.41 37.219 19.375 1 92.94 204 LYS A C 1
ATOM 1638 O O . LYS A 1 204 ? 4.375 36.469 19.359 1 92.94 204 LYS A O 1
ATOM 1643 N N . LEU A 1 205 ? 2.717 37.688 20.422 1 93 205 LEU A N 1
ATOM 1644 C CA . LEU A 1 205 ? 2.943 37.031 21.703 1 93 205 LEU A CA 1
ATOM 1645 C C . LEU A 1 205 ? 2.055 35.781 21.828 1 93 205 LEU A C 1
ATOM 1647 O O . LEU A 1 205 ? 0.827 35.906 21.844 1 93 205 LEU A O 1
ATOM 1651 N N . LEU A 1 206 ? 2.719 34.656 21.922 1 94.88 206 LEU A N 1
ATOM 1652 C CA . LEU A 1 206 ? 1.986 33.406 21.969 1 94.88 206 LEU A CA 1
ATOM 1653 C C . LEU A 1 206 ? 2.338 32.625 23.219 1 94.88 206 LEU A C 1
ATOM 1655 O O . LEU A 1 206 ? 3.383 32.844 23.844 1 94.88 206 LEU A O 1
ATOM 1659 N N . THR A 1 207 ? 1.411 31.781 23.578 1 94.31 207 THR A N 1
ATOM 1660 C CA . THR A 1 207 ? 1.647 30.906 24.703 1 94.31 207 THR A CA 1
ATOM 1661 C C . THR A 1 207 ? 2.787 29.922 24.422 1 94.31 207 THR A C 1
ATOM 1663 O O . THR A 1 207 ? 2.818 29.297 23.359 1 94.31 207 THR A O 1
ATOM 1666 N N . PRO A 1 208 ? 3.705 29.797 25.312 1 96.06 208 PRO A N 1
ATOM 1667 C CA . PRO A 1 208 ? 4.793 28.828 25.109 1 96.06 208 PRO A CA 1
ATOM 1668 C C . PRO A 1 208 ? 4.297 27.406 24.938 1 96.06 208 PRO A C 1
ATOM 1670 O O . PRO A 1 208 ? 3.326 27 25.594 1 96.06 208 PRO A O 1
ATOM 1673 N N . GLY A 1 209 ? 4.945 26.656 24.062 1 96.25 209 GLY A N 1
ATOM 1674 C CA . GLY A 1 209 ? 4.652 25.234 23.922 1 96.25 209 GLY A CA 1
ATOM 1675 C C . GLY A 1 209 ? 3.664 24.938 22.812 1 96.25 209 GLY A C 1
ATOM 1676 O O . GLY A 1 209 ? 3.414 23.766 22.5 1 96.25 209 GLY A O 1
ATOM 1677 N N . ILE A 1 210 ? 3.18 25.906 22.234 1 95.75 210 ILE A N 1
ATOM 1678 C CA . ILE A 1 210 ? 2.193 25.688 21.188 1 95.75 210 ILE A CA 1
ATOM 1679 C C . ILE A 1 210 ? 2.895 25.578 19.844 1 95.75 210 ILE A C 1
ATOM 1681 O O . ILE A 1 210 ? 3.955 26.172 19.641 1 95.75 210 ILE A O 1
ATOM 1685 N N . ARG A 1 211 ? 2.262 24.766 19.016 1 97.38 211 ARG A N 1
ATOM 1686 C CA . ARG A 1 211 ? 2.744 24.656 17.641 1 97.38 211 ARG A CA 1
ATOM 1687 C C . ARG A 1 211 ? 2.258 25.828 16.797 1 97.38 211 ARG A C 1
ATOM 1689 O O . ARG A 1 211 ? 1.113 26.266 16.922 1 97.38 211 ARG A O 1
ATOM 1696 N N . CYS A 1 212 ? 3.131 26.359 15.93 1 97.5 212 CYS A N 1
ATOM 1697 C CA . CYS A 1 212 ? 2.707 27.438 15.039 1 97.5 212 CYS A CA 1
ATOM 1698 C C . CYS A 1 212 ? 3.432 27.359 13.695 1 97.5 212 CYS A C 1
ATOM 1700 O O . CYS A 1 212 ? 4.484 26.719 13.602 1 97.5 212 CYS A O 1
ATOM 1702 N N . THR A 1 213 ? 2.836 27.828 12.664 1 98.19 213 THR A N 1
ATOM 1703 C CA . THR A 1 213 ? 3.43 27.984 11.344 1 98.19 213 THR A CA 1
ATOM 1704 C C . THR A 1 213 ? 4.016 29.375 11.164 1 98.19 213 THR A C 1
ATOM 1706 O O . THR A 1 213 ? 3.338 30.375 11.422 1 98.19 213 THR A O 1
ATOM 1709 N N . VAL A 1 214 ? 5.277 29.453 10.766 1 98 214 VAL A N 1
ATOM 1710 C CA . VAL A 1 214 ? 5.98 30.719 10.688 1 98 214 VAL A CA 1
ATOM 1711 C C . VAL A 1 214 ? 6.395 31 9.242 1 98 214 VAL A C 1
ATOM 1713 O O . VAL A 1 214 ? 6.977 30.141 8.586 1 98 214 VAL A O 1
ATOM 1716 N N . LYS A 1 215 ? 6.059 32.125 8.75 1 98 215 LYS A N 1
ATOM 1717 C CA . LYS A 1 215 ? 6.625 32.656 7.512 1 98 215 LYS A CA 1
ATOM 1718 C C . LYS A 1 215 ? 7.906 33.438 7.785 1 98 215 LYS A C 1
ATOM 1720 O O . LYS A 1 215 ? 7.883 34.469 8.461 1 98 215 LYS A O 1
ATOM 1725 N N . LEU A 1 216 ? 8.992 33 7.234 1 95.69 216 LEU A N 1
ATOM 1726 C CA . LEU A 1 216 ? 10.289 33.625 7.488 1 95.69 216 LEU A CA 1
ATOM 1727 C C . LEU A 1 216 ? 10.453 34.906 6.668 1 95.69 216 LEU A C 1
ATOM 1729 O O . LEU A 1 216 ? 10.055 34.938 5.5 1 95.69 216 LEU A O 1
ATOM 1733 N N . SER A 1 217 ? 10.984 35.844 7.305 1 91.25 217 SER A N 1
ATOM 1734 C CA . SER A 1 217 ? 11.273 37.094 6.613 1 91.25 217 SER A CA 1
ATOM 1735 C C . SER A 1 217 ? 12.578 37 5.824 1 91.25 217 SER A C 1
ATOM 1737 O O . SER A 1 217 ? 13.484 36.25 6.191 1 91.25 217 SER A O 1
ATOM 1739 N N . ALA A 1 218 ? 12.547 37.625 4.629 1 78.56 218 ALA A N 1
ATOM 1740 C CA . ALA A 1 218 ? 13.766 37.656 3.83 1 78.56 218 ALA A CA 1
ATOM 1741 C C . ALA A 1 218 ? 14.945 38.188 4.652 1 78.56 218 ALA A C 1
ATOM 1743 O O . ALA A 1 218 ? 14.781 39.094 5.48 1 78.56 218 ALA A O 1
ATOM 1744 N N . GLN A 1 219 ? 15.93 37.25 4.824 1 65.75 219 GLN A N 1
ATOM 1745 C CA . GLN A 1 219 ? 17.094 37.594 5.641 1 65.75 219 GLN A CA 1
ATOM 1746 C C . GLN A 1 219 ? 17.672 38.969 5.242 1 65.75 219 GLN A C 1
ATOM 1748 O O . GLN A 1 219 ? 17.906 39.219 4.062 1 65.75 219 GLN A O 1
ATOM 1753 N N . GLN A 1 220 ? 17.359 39.844 5.992 1 53.72 220 GLN A N 1
ATOM 1754 C CA . GLN A 1 220 ? 18.156 41.031 5.809 1 53.72 220 GLN A CA 1
ATOM 1755 C C . GLN A 1 220 ? 19.594 40.812 6.266 1 53.72 220 GLN A C 1
ATOM 1757 O O . GLN A 1 220 ? 19.844 40.125 7.25 1 53.72 220 GLN A O 1
ATOM 1762 N N . GLU A 1 221 ? 20.5 40.844 5.297 1 54.12 221 GLU A N 1
ATOM 1763 C CA . GLU A 1 221 ? 21.953 40.719 5.379 1 54.12 221 GLU A CA 1
ATOM 1764 C C . GLU A 1 221 ? 22.453 40.938 6.805 1 54.12 221 GLU A C 1
ATOM 1766 O O . GLU A 1 221 ? 23.375 40.25 7.254 1 54.12 221 GLU A O 1
ATOM 1771 N N . SER A 1 222 ? 22.062 41.938 7.461 1 53.75 222 SER A N 1
ATOM 1772 C CA . SER A 1 222 ? 22.766 42.469 8.617 1 53.75 222 SER A CA 1
ATOM 1773 C C . SER A 1 222 ? 22.219 41.906 9.914 1 53.75 222 SER A C 1
ATOM 1775 O O . SER A 1 222 ? 22.797 42.094 10.984 1 53.75 222 SER A O 1
ATOM 1777 N N . SER A 1 223 ? 21.109 41.25 9.969 1 59.53 223 SER A N 1
ATOM 1778 C CA . SER A 1 223 ? 20.5 41.031 11.266 1 59.53 223 SER A CA 1
ATOM 1779 C C . SER A 1 223 ? 20.828 39.625 11.805 1 59.53 223 SER A C 1
ATOM 1781 O O . SER A 1 223 ? 20.781 38.656 11.055 1 59.53 223 SER A O 1
ATOM 1783 N N . LYS A 1 224 ? 21.438 39.5 12.938 1 65.94 224 LYS A N 1
ATOM 1784 C CA . LYS A 1 224 ? 21.875 38.344 13.719 1 65.94 224 LYS A CA 1
ATOM 1785 C C . LYS A 1 224 ? 20.688 37.438 14.078 1 65.94 224 LYS A C 1
ATOM 1787 O O . LYS A 1 224 ? 20.875 36.25 14.32 1 65.94 224 LYS A O 1
ATOM 1792 N N . LYS A 1 225 ? 19.516 38.125 13.992 1 80.12 225 LYS A N 1
ATOM 1793 C CA . LYS A 1 225 ? 18.375 37.344 14.461 1 80.12 225 LYS A CA 1
ATOM 1794 C C . LYS A 1 225 ? 17.391 37.094 13.32 1 80.12 225 LYS A C 1
ATOM 1796 O O . LYS A 1 225 ? 17.156 37.969 12.492 1 80.12 225 LYS A O 1
ATOM 1801 N N . LEU A 1 226 ? 16.922 35.938 13.219 1 91 226 LEU A N 1
ATOM 1802 C CA . LEU A 1 226 ? 15.906 35.594 12.227 1 91 226 LEU A CA 1
ATOM 1803 C C . LEU A 1 226 ? 14.531 36.094 12.656 1 91 226 LEU A C 1
ATOM 1805 O O . LEU A 1 226 ? 14.18 36.031 13.836 1 91 226 LEU A O 1
ATOM 1809 N N . LYS A 1 227 ? 13.812 36.719 11.789 1 93.75 227 LYS A N 1
ATOM 1810 C CA . LYS A 1 227 ? 12.469 37.219 12.055 1 93.75 227 LYS A CA 1
ATOM 1811 C C . LYS A 1 227 ? 11.438 36.5 11.18 1 93.75 227 LYS A C 1
ATOM 1813 O O . LYS A 1 227 ? 11.758 36.031 10.094 1 93.75 227 LYS A O 1
ATOM 1818 N N . GLY A 1 228 ? 10.18 36.438 11.727 1 95.56 228 GLY A N 1
ATOM 1819 C CA . GLY A 1 228 ? 9.086 35.844 10.977 1 95.56 228 GLY A CA 1
ATOM 1820 C C . GLY A 1 228 ? 7.719 36.25 11.484 1 95.56 228 GLY A C 1
ATOM 1821 O O . GLY A 1 228 ? 7.613 37 12.453 1 95.56 228 GLY A O 1
ATOM 1822 N N . THR A 1 229 ? 6.75 35.875 10.734 1 97 229 THR A N 1
ATOM 1823 C CA . THR A 1 229 ? 5.359 36.125 11.086 1 97 229 THR A CA 1
ATOM 1824 C C . THR A 1 229 ? 4.574 34.844 11.25 1 97 229 THR A C 1
ATOM 1826 O O . THR A 1 229 ? 4.73 33.906 10.453 1 97 229 THR A O 1
ATOM 1829 N N . VAL A 1 230 ? 3.803 34.781 12.312 1 97.19 230 VAL A N 1
ATOM 1830 C CA . VAL A 1 230 ? 2.93 33.625 12.516 1 97.19 230 VAL A CA 1
ATOM 1831 C C . VAL A 1 230 ? 1.762 33.688 11.531 1 97.19 230 VAL A C 1
ATOM 1833 O O . VAL A 1 230 ? 1.107 34.719 11.398 1 97.19 230 VAL A O 1
ATOM 1836 N N . VAL A 1 231 ? 1.57 32.625 10.844 1 97.44 231 VAL A N 1
ATOM 1837 C CA . VAL A 1 231 ? 0.494 32.562 9.859 1 97.44 231 VAL A CA 1
ATOM 1838 C C . VAL A 1 231 ? -0.409 31.359 10.148 1 97.44 231 VAL A C 1
ATOM 1840 O O . VAL A 1 231 ? -0.085 30.516 10.992 1 97.44 231 VAL A O 1
ATOM 1843 N N . ALA A 1 232 ? -1.521 31.328 9.414 1 94.75 232 ALA A N 1
ATOM 1844 C CA . ALA A 1 232 ? -2.412 30.172 9.531 1 94.75 232 ALA A CA 1
ATOM 1845 C C . ALA A 1 232 ? -1.755 28.922 8.969 1 94.75 232 ALA A C 1
ATOM 1847 O O . ALA A 1 232 ? -0.982 28.984 8.016 1 94.75 232 ALA A O 1
ATOM 1848 N N . PRO A 1 233 ? -2.109 27.781 9.531 1 94.5 233 PRO A N 1
ATOM 1849 C CA . PRO A 1 233 ? -1.523 26.516 9.07 1 94.5 233 PRO A CA 1
ATOM 1850 C C . PRO A 1 233 ? -1.792 26.25 7.594 1 94.5 233 PRO A C 1
ATOM 1852 O O . PRO A 1 233 ? -1.04 25.5 6.949 1 94.5 233 PRO A O 1
ATOM 1855 N N . SER A 1 234 ? -2.779 26.828 7.023 1 93.38 234 SER A N 1
ATOM 1856 C CA . SER A 1 234 ? -3.152 26.594 5.633 1 93.38 234 SER A CA 1
ATOM 1857 C C . SER A 1 234 ? -2.379 27.5 4.688 1 93.38 234 SER A C 1
ATOM 1859 O O . SER A 1 234 ? -2.373 27.297 3.475 1 93.38 234 SER A O 1
ATOM 1861 N N . THR A 1 235 ? -1.717 28.469 5.203 1 96.12 235 THR A N 1
ATOM 1862 C CA . THR A 1 235 ? -1.109 29.516 4.406 1 96.12 235 THR A CA 1
ATOM 1863 C C . THR A 1 235 ? -0.031 28.953 3.486 1 96.12 235 THR A C 1
ATOM 1865 O O . THR A 1 235 ? 0.045 29.328 2.311 1 96.12 235 THR A O 1
ATOM 1868 N N . PRO A 1 236 ? 0.821 28.062 3.955 1 97 236 PRO A N 1
ATOM 1869 C CA . PRO A 1 236 ? 1.86 27.531 3.064 1 97 236 PRO A CA 1
ATOM 1870 C C . PRO A 1 236 ? 1.29 26.906 1.791 1 97 236 PRO A C 1
ATOM 1872 O O . PRO A 1 236 ? 1.753 27.219 0.689 1 97 236 PRO A O 1
ATOM 1875 N N . LYS A 1 237 ? 0.308 26.141 1.968 1 95.56 237 LYS A N 1
ATOM 1876 C CA . LYS A 1 237 ? -0.297 25.5 0.806 1 95.56 237 LYS A CA 1
ATOM 1877 C C . LYS A 1 237 ? -1.007 26.516 -0.08 1 95.56 237 LYS A C 1
ATOM 1879 O O . LYS A 1 237 ? -0.888 26.469 -1.306 1 95.56 237 LYS A O 1
ATOM 1884 N N . SER A 1 238 ? -1.713 27.422 0.482 1 93.88 238 SER A N 1
ATOM 1885 C CA . SER A 1 238 ? -2.48 28.406 -0.273 1 93.88 238 SER A CA 1
ATOM 1886 C C . SER A 1 238 ? -1.565 29.328 -1.067 1 93.88 238 SER A C 1
ATOM 1888 O O . SER A 1 238 ? -1.887 29.719 -2.193 1 93.88 238 SER A O 1
ATOM 1890 N N . GLU A 1 239 ? -0.405 29.625 -0.481 1 95 239 GLU A N 1
ATOM 1891 C CA . GLU A 1 239 ? 0.471 30.609 -1.104 1 95 239 GLU A CA 1
ATOM 1892 C C . GLU A 1 239 ? 1.453 29.953 -2.066 1 95 239 GLU A C 1
ATOM 1894 O O . GLU A 1 239 ? 1.838 30.547 -3.074 1 95 239 GLU A O 1
ATOM 1899 N N . THR A 1 240 ? 1.847 28.719 -1.787 1 95.69 240 THR A N 1
ATOM 1900 C CA . THR A 1 240 ? 2.93 28.141 -2.564 1 95.69 240 THR A CA 1
ATOM 1901 C C . THR A 1 240 ? 2.432 26.938 -3.361 1 95.69 240 THR A C 1
ATOM 1903 O O . THR A 1 240 ? 3.104 26.469 -4.289 1 95.69 240 THR A O 1
ATOM 1906 N N . GLY A 1 241 ? 1.333 26.359 -2.941 1 94.25 241 GLY A N 1
ATOM 1907 C CA . GLY A 1 241 ? 0.853 25.141 -3.555 1 94.25 241 GLY A CA 1
ATOM 1908 C C . GLY A 1 241 ? 1.547 23.891 -3.027 1 94.25 241 GLY A C 1
ATOM 1909 O O . GLY A 1 241 ? 1.217 22.781 -3.426 1 94.25 241 GLY A O 1
ATOM 1910 N N . VAL A 1 242 ? 2.436 24.078 -2.119 1 96.38 242 VAL A N 1
ATOM 1911 C CA . VAL A 1 242 ? 3.219 22.969 -1.578 1 96.38 242 VAL A CA 1
ATOM 1912 C C . VAL A 1 242 ? 2.414 22.234 -0.5 1 96.38 242 VAL A C 1
ATOM 1914 O O . VAL A 1 242 ? 1.817 22.875 0.37 1 96.38 242 VAL A O 1
ATOM 1917 N N . TYR A 1 243 ? 2.375 20.969 -0.675 1 97.69 243 TYR A N 1
ATOM 1918 C CA . TYR A 1 243 ? 1.703 20.156 0.332 1 97.69 243 TYR A CA 1
ATOM 1919 C C . TYR A 1 243 ? 2.305 20.391 1.713 1 97.69 243 TYR A C 1
ATOM 1921 O O . TYR A 1 243 ? 3.527 20.391 1.872 1 97.69 243 TYR A O 1
ATOM 1929 N N . TRP A 1 244 ? 1.443 20.516 2.75 1 97.88 244 TRP A N 1
ATOM 1930 C CA . TRP A 1 244 ? 1.945 20.891 4.062 1 97.88 244 TRP A CA 1
ATOM 1931 C C . TRP A 1 244 ? 1.377 20 5.152 1 97.88 244 TRP A C 1
ATOM 1933 O O . TRP A 1 244 ? 1.003 20.469 6.227 1 97.88 244 TRP A O 1
ATOM 1943 N N . GLY A 1 245 ? 1.133 18.734 4.828 1 97.81 245 GLY A N 1
ATOM 1944 C CA . GLY A 1 245 ? 0.696 17.75 5.809 1 97.81 245 GLY A CA 1
ATOM 1945 C C . GLY A 1 245 ? -0.813 17.625 5.898 1 97.81 245 GLY A C 1
ATOM 1946 O O . GLY A 1 245 ? -1.539 18.219 5.102 1 97.81 245 GLY A O 1
ATOM 1947 N N . TYR A 1 246 ? -1.263 16.734 6.852 1 98.44 246 TYR A N 1
ATOM 1948 C CA . TYR A 1 246 ? -2.689 16.5 7.039 1 98.44 246 TYR A CA 1
ATOM 1949 C C . TYR A 1 246 ? -3.119 16.828 8.461 1 98.44 246 TYR A C 1
ATOM 1951 O O . TYR A 1 246 ? -2.293 16.844 9.375 1 98.44 246 TYR A O 1
ATOM 1959 N N . THR A 1 247 ? -4.391 17.094 8.562 1 97.94 247 THR A N 1
ATOM 1960 C CA . THR A 1 247 ? -5.004 17.203 9.883 1 97.94 247 THR A CA 1
ATOM 1961 C C . THR A 1 247 ? -5.691 15.891 10.258 1 97.94 247 THR A C 1
ATOM 1963 O O . THR A 1 247 ? -6.008 15.07 9.391 1 97.94 247 THR A O 1
ATOM 1966 N N . ILE A 1 248 ? -5.867 15.703 11.57 1 98.31 248 ILE A N 1
ATOM 1967 C CA . ILE A 1 248 ? -6.492 14.484 12.062 1 98.31 248 ILE A CA 1
ATOM 1968 C C . ILE A 1 248 ? -7.762 14.836 12.844 1 98.31 248 ILE A C 1
ATOM 1970 O O . ILE A 1 248 ? -7.758 15.75 13.672 1 98.31 248 ILE A O 1
ATOM 1974 N N . ARG A 1 249 ? -8.781 14.117 12.555 1 98.62 249 ARG A N 1
ATOM 1975 C CA . ARG A 1 249 ? -10.039 14.25 13.289 1 98.62 249 ARG A CA 1
ATOM 1976 C C . ARG A 1 249 ? -10.555 12.883 13.727 1 98.62 249 ARG A C 1
ATOM 1978 O O . ARG A 1 249 ? -10.602 11.945 12.93 1 98.62 249 ARG A O 1
ATOM 1985 N N . LEU A 1 250 ? -10.898 12.812 15 1 98.25 250 LEU A N 1
ATOM 1986 C CA . LEU A 1 250 ? -11.5 11.594 15.531 1 98.25 250 LEU A CA 1
ATOM 1987 C C . LEU A 1 250 ? -13.023 11.695 15.531 1 98.25 250 LEU A C 1
ATOM 1989 O O . LEU A 1 250 ? -13.586 12.719 15.93 1 98.25 250 LEU A O 1
ATOM 1993 N N . ALA A 1 251 ? -13.664 10.672 15.016 1 98 251 ALA A N 1
ATOM 1994 C CA . ALA A 1 251 ? -15.125 10.602 14.977 1 98 251 ALA A CA 1
ATOM 1995 C C . ALA A 1 251 ? -15.625 9.336 15.648 1 98 251 ALA A C 1
ATOM 1997 O O . ALA A 1 251 ? -15.219 8.227 15.297 1 98 251 ALA A O 1
ATOM 1998 N N . ASN A 1 252 ? -16.609 9.43 16.516 1 96.38 252 ASN A N 1
ATOM 1999 C CA . ASN A 1 252 ? -17.047 8.32 17.359 1 96.38 252 ASN A CA 1
ATOM 2000 C C . ASN A 1 252 ? -17.953 7.359 16.594 1 96.38 252 ASN A C 1
ATOM 2002 O O . ASN A 1 252 ? -18.297 6.289 17.094 1 96.38 252 ASN A O 1
ATOM 2006 N N . SER A 1 253 ? -18.359 7.766 15.461 1 96.62 253 SER A N 1
ATOM 2007 C CA . SER A 1 253 ? -19.219 6.934 14.625 1 96.62 253 SER A CA 1
ATOM 2008 C C . SER A 1 253 ? -19.156 7.371 13.164 1 96.62 253 SER A C 1
ATOM 2010 O O . SER A 1 253 ? -18.547 8.398 12.844 1 96.62 253 SER A O 1
ATOM 2012 N N . LEU A 1 254 ? -19.797 6.543 12.328 1 97.75 254 LEU A N 1
ATOM 2013 C CA . LEU A 1 254 ? -19.828 6.855 10.906 1 97.75 254 LEU A CA 1
ATOM 2014 C C . LEU A 1 254 ? -20.594 8.141 10.648 1 97.75 254 LEU A C 1
ATOM 2016 O O . LEU A 1 254 ? -20.172 8.977 9.844 1 97.75 254 LEU A O 1
ATOM 2020 N N . SER A 1 255 ? -21.688 8.383 11.305 1 97.62 255 SER A N 1
ATOM 2021 C CA . SER A 1 255 ? -22.484 9.586 11.125 1 97.62 255 SER A CA 1
ATOM 2022 C C . SER A 1 255 ? -21.672 10.836 11.461 1 97.62 255 SER A C 1
ATOM 2024 O O . SER A 1 255 ? -21.812 11.867 10.797 1 97.62 255 SER A O 1
ATOM 2026 N N . LYS A 1 256 ? -20.828 10.719 12.398 1 97.31 256 LYS A N 1
ATOM 2027 C CA . LYS A 1 256 ? -20.047 11.867 12.867 1 97.31 256 LYS A CA 1
ATOM 2028 C C . LYS A 1 256 ? -18.906 12.188 11.898 1 97.31 256 LYS A C 1
ATOM 2030 O O . LYS A 1 256 ? -18.328 13.281 11.953 1 97.31 256 LYS A O 1
ATOM 2035 N N . VAL A 1 257 ? -18.547 11.273 11.062 1 98.44 257 VAL A N 1
ATOM 2036 C CA . VAL A 1 257 ? -17.609 11.562 9.984 1 98.44 257 VAL A CA 1
ATOM 2037 C C . VAL A 1 257 ? -18.156 12.688 9.109 1 98.44 257 VAL A C 1
ATOM 2039 O O . VAL A 1 257 ? -17.406 13.57 8.68 1 98.44 257 VAL A O 1
ATOM 2042 N N . PHE A 1 258 ? -19.438 12.656 8.938 1 97.25 258 PHE A N 1
ATOM 2043 C CA . PHE A 1 258 ? -20.094 13.641 8.078 1 97.25 258 PHE A CA 1
ATOM 2044 C C . PHE A 1 258 ? -20.453 14.898 8.859 1 97.25 258 PHE A C 1
ATOM 2046 O O . PHE A 1 258 ? -20.094 16 8.461 1 97.25 258 PHE A O 1
ATOM 2053 N N . SER A 1 259 ? -21.047 14.734 9.961 1 95.88 259 SER A N 1
ATOM 2054 C CA . SER A 1 259 ? -21.703 15.836 10.656 1 95.88 259 SER A CA 1
ATOM 2055 C C . SER A 1 259 ? -20.672 16.75 11.32 1 95.88 259 SER A C 1
ATOM 2057 O O . SER A 1 259 ? -20.969 17.922 11.586 1 95.88 259 SER A O 1
ATOM 2059 N N . GLN A 1 260 ? -19.531 16.234 11.57 1 96.31 260 GLN A N 1
ATOM 2060 C CA . GLN A 1 260 ? -18.547 17.047 12.273 1 96.31 260 GLN A CA 1
ATOM 2061 C C . GLN A 1 260 ? -17.453 17.547 11.328 1 96.31 260 GLN A C 1
ATOM 2063 O O . GLN A 1 260 ? -16.328 17.797 11.758 1 96.31 260 GLN A O 1
ATOM 2068 N N . SER A 1 261 ? -17.766 17.625 10.117 1 96.75 261 SER A N 1
ATOM 2069 C CA . SER A 1 261 ? -16.859 18.188 9.125 1 96.75 261 SER A CA 1
ATOM 2070 C C . SER A 1 261 ? -16.328 19.547 9.562 1 96.75 261 SER A C 1
ATOM 2072 O O . SER A 1 261 ? -17.078 20.375 10.094 1 96.75 261 SER A O 1
ATOM 2074 N N . PRO A 1 262 ? -15.086 19.797 9.344 1 94.94 262 PRO A N 1
ATOM 2075 C CA . PRO A 1 262 ? -14.523 21.094 9.695 1 94.94 262 PRO A CA 1
ATOM 2076 C C . PRO A 1 262 ? -14.844 22.172 8.672 1 94.94 262 PRO A C 1
ATOM 2078 O O . PRO A 1 262 ? -14.57 23.359 8.906 1 94.94 262 PRO A O 1
ATOM 2081 N N . TYR A 1 263 ? -15.367 21.75 7.582 1 94.81 263 TYR A N 1
ATOM 2082 C CA . TYR A 1 263 ? -15.656 22.688 6.504 1 94.81 263 TYR A CA 1
ATOM 2083 C C . TYR A 1 263 ? -17.062 23.281 6.656 1 94.81 263 TYR A C 1
ATOM 2085 O O . TYR A 1 263 ? -18.016 22.562 6.961 1 94.81 263 TYR A O 1
ATOM 2093 N N . LYS A 1 264 ? -17.172 24.547 6.477 1 92.31 264 LYS A N 1
ATOM 2094 C CA . LYS A 1 264 ? -18.391 25.297 6.711 1 92.31 264 LYS A CA 1
ATOM 2095 C C . LYS A 1 264 ? -19.594 24.641 6.02 1 92.31 264 LYS A C 1
ATOM 2097 O O . LYS A 1 264 ? -20.641 24.469 6.629 1 92.31 264 LYS A O 1
ATOM 2102 N N . ASP A 1 265 ? -19.469 24.234 4.773 1 93 265 ASP A N 1
ATOM 2103 C CA . ASP A 1 265 ? -20.562 23.656 4.016 1 93 265 ASP A CA 1
ATOM 2104 C C . ASP A 1 265 ? -20.438 22.141 3.943 1 93 265 ASP A C 1
ATOM 2106 O O . ASP A 1 265 ? -21.062 21.484 3.104 1 93 265 ASP A O 1
ATOM 2110 N N . GLY A 1 266 ? -19.594 21.562 4.77 1 96.56 266 GLY A N 1
ATOM 2111 C CA . GLY A 1 266 ? -19.391 20.125 4.77 1 96.56 266 GLY A CA 1
ATOM 2112 C C . GLY A 1 266 ? -18.625 19.641 3.547 1 96.56 266 GLY A C 1
ATOM 2113 O O . GLY A 1 266 ? -17.891 20.406 2.92 1 96.56 266 GLY A O 1
ATOM 2114 N N . TYR A 1 267 ? -18.75 18.406 3.338 1 98.06 267 TYR A N 1
ATOM 2115 C CA . TYR A 1 267 ? -18.188 17.812 2.129 1 98.06 267 TYR A CA 1
ATOM 2116 C C . TYR A 1 267 ? -19.172 17.891 0.974 1 98.06 267 TYR A C 1
ATOM 2118 O O . TYR A 1 267 ? -20.312 17.438 1.103 1 98.06 267 TYR A O 1
ATOM 2126 N N . ASP A 1 268 ? -18.766 18.438 -0.111 1 97.5 268 ASP A N 1
ATOM 2127 C CA . ASP A 1 268 ? -19.688 18.594 -1.23 1 97.5 268 ASP A CA 1
ATOM 2128 C C . ASP A 1 268 ? -19.594 17.406 -2.193 1 97.5 268 ASP A C 1
ATOM 2130 O O . ASP A 1 268 ? -20.344 17.312 -3.156 1 97.5 268 ASP A O 1
ATOM 2134 N N . LEU A 1 269 ? -18.672 16.484 -1.942 1 98.19 269 LEU A N 1
ATOM 2135 C CA . LEU A 1 269 ? -18.562 15.195 -2.623 1 98.19 269 LEU A CA 1
ATOM 2136 C C . LEU A 1 269 ? -18.156 14.094 -1.647 1 98.19 269 LEU A C 1
ATOM 2138 O O . LEU A 1 269 ? -17.156 14.227 -0.949 1 98.19 269 LEU A O 1
ATOM 2142 N N . THR A 1 270 ? -18.969 13.055 -1.571 1 98.81 270 THR A N 1
ATOM 2143 C CA . THR A 1 270 ? -18.672 11.938 -0.686 1 98.81 270 THR A CA 1
ATOM 2144 C C . THR A 1 270 ? -18.609 10.625 -1.472 1 98.81 270 THR A C 1
ATOM 2146 O O . THR A 1 270 ? -19.5 10.336 -2.27 1 98.81 270 THR A O 1
ATOM 2149 N N . ILE A 1 271 ? -17.531 9.906 -1.234 1 98.88 271 ILE A N 1
ATOM 2150 C CA . ILE A 1 271 ? -17.312 8.641 -1.933 1 98.88 271 ILE A CA 1
ATOM 2151 C C . ILE A 1 271 ? -17.141 7.512 -0.918 1 98.88 271 ILE A C 1
ATOM 2153 O O . ILE A 1 271 ? -16.25 7.57 -0.06 1 98.88 271 ILE A O 1
ATOM 2157 N N . GLY A 1 272 ? -18.062 6.555 -0.966 1 98.81 272 GLY A N 1
ATOM 2158 C CA . GLY A 1 272 ? -17.859 5.301 -0.26 1 98.81 272 GLY A CA 1
ATOM 2159 C C . GLY A 1 272 ? -17.172 4.246 -1.107 1 98.81 272 GLY A C 1
ATOM 2160 O O . GLY A 1 272 ? -17.406 4.16 -2.312 1 98.81 272 GLY A O 1
ATOM 2161 N N . THR A 1 273 ? -16.297 3.412 -0.469 1 98.69 273 THR A N 1
ATOM 2162 C CA . THR A 1 273 ? -15.547 2.418 -1.229 1 98.69 273 THR A CA 1
ATOM 2163 C C . THR A 1 273 ? -15.969 1.005 -0.837 1 98.69 273 THR A C 1
ATOM 2165 O O . THR A 1 273 ? -16.109 0.703 0.349 1 98.69 273 THR A O 1
ATOM 2168 N N . SER A 1 274 ? -16.203 0.202 -1.821 1 97.56 274 SER A N 1
ATOM 2169 C CA . SER A 1 274 ? -16.625 -1.182 -1.619 1 97.56 274 SER A CA 1
ATOM 2170 C C . SER A 1 274 ? -16.484 -1.994 -2.902 1 97.56 274 SER A C 1
ATOM 2172 O O . SER A 1 274 ? -16.625 -1.456 -4.004 1 97.56 274 SER A O 1
ATOM 2174 N N . ASP A 1 275 ? -16.266 -3.271 -2.721 1 96.06 275 ASP A N 1
ATOM 2175 C CA . ASP A 1 275 ? -16.234 -4.148 -3.887 1 96.06 275 ASP A CA 1
ATOM 2176 C C . ASP A 1 275 ? -17.625 -4.34 -4.473 1 96.06 275 ASP A C 1
ATOM 2178 O O . ASP A 1 275 ? -17.781 -4.844 -5.586 1 96.06 275 ASP A O 1
ATOM 2182 N N . LYS A 1 276 ? -18.656 -3.834 -3.836 1 95.81 276 LYS A N 1
ATOM 2183 C CA . LYS A 1 276 ? -20.031 -3.93 -4.301 1 95.81 276 LYS A CA 1
ATOM 2184 C C . LYS A 1 276 ? -20.453 -2.662 -5.039 1 95.81 276 LYS A C 1
ATOM 2186 O O . LYS A 1 276 ? -21.578 -2.578 -5.555 1 95.81 276 LYS A O 1
ATOM 2191 N N . GLY A 1 277 ? -19.578 -1.677 -5.031 1 97.62 277 GLY A N 1
ATOM 2192 C CA . GLY A 1 277 ? -19.906 -0.411 -5.672 1 97.62 277 GLY A CA 1
ATOM 2193 C C . GLY A 1 277 ? -19.75 -0.452 -7.184 1 97.62 277 GLY A C 1
ATOM 2194 O O . GLY A 1 277 ? -19.438 -1.497 -7.754 1 97.62 277 GLY A O 1
ATOM 2195 N N . THR A 1 278 ? -20.062 0.69 -7.801 1 98.06 278 THR A N 1
ATOM 2196 C CA . THR A 1 278 ? -19.859 0.835 -9.242 1 98.06 278 THR A CA 1
ATOM 2197 C C . THR A 1 278 ? -18.375 0.99 -9.562 1 98.06 278 THR A C 1
ATOM 2199 O O . THR A 1 278 ? -17.625 1.552 -8.773 1 98.06 278 THR A O 1
ATOM 2202 N N . SER A 1 279 ? -18.031 0.527 -10.695 1 98.31 279 SER A N 1
ATOM 2203 C CA . SER A 1 279 ? -16.625 0.545 -11.086 1 98.31 279 SER A CA 1
ATOM 2204 C C . SER A 1 279 ? -16.078 1.97 -11.133 1 98.31 279 SER A C 1
ATOM 2206 O O . SER A 1 279 ? -16.703 2.861 -11.703 1 98.31 279 SER A O 1
ATOM 2208 N N . VAL A 1 280 ? -14.906 2.182 -10.625 1 98.38 280 VAL A N 1
ATOM 2209 C CA . VAL A 1 280 ? -14.234 3.477 -10.625 1 98.38 280 VAL A CA 1
ATOM 2210 C C . VAL A 1 280 ? -13.898 3.885 -12.062 1 98.38 280 VAL A C 1
ATOM 2212 O O . VAL A 1 280 ? -13.742 5.07 -12.352 1 98.38 280 VAL A O 1
ATOM 2215 N N . ASP A 1 281 ? -13.836 2.906 -12.898 1 96.62 281 ASP A N 1
ATOM 2216 C CA . ASP A 1 281 ? -13.484 3.174 -14.289 1 96.62 281 ASP A CA 1
ATOM 2217 C C . ASP A 1 281 ? -14.578 3.986 -14.984 1 96.62 281 ASP A C 1
ATOM 2219 O O . ASP A 1 281 ? -14.297 4.742 -15.922 1 96.62 281 ASP A O 1
ATOM 2223 N N . GLU A 1 282 ? -15.719 3.877 -14.516 1 95.94 282 GLU A N 1
ATOM 2224 C CA . GLU A 1 282 ? -16.859 4.559 -15.117 1 95.94 282 GLU A CA 1
ATOM 2225 C C . GLU A 1 282 ? -17.156 5.883 -14.414 1 95.94 282 GLU A C 1
ATOM 2227 O O . GLU A 1 282 ? -17.984 6.668 -14.875 1 95.94 282 GLU A O 1
ATOM 2232 N N . PHE A 1 283 ? -16.5 6.098 -13.398 1 97.5 283 PHE A N 1
ATOM 2233 C CA . PHE A 1 283 ? -16.75 7.262 -12.555 1 97.5 283 PHE A CA 1
ATOM 2234 C C . PHE A 1 283 ? -16.25 8.531 -13.219 1 97.5 283 PHE A C 1
ATOM 2236 O O . PHE A 1 283 ? -15.086 8.602 -13.625 1 97.5 283 PHE A O 1
ATOM 2243 N N . LYS A 1 284 ? -17.109 9.453 -13.367 1 96.44 284 LYS A N 1
ATOM 2244 C CA . LYS A 1 284 ? -16.766 10.82 -13.75 1 96.44 284 LYS A CA 1
ATOM 2245 C C . LYS A 1 284 ? -16.859 11.766 -12.562 1 96.44 284 LYS A C 1
ATOM 2247 O O . LYS A 1 284 ? -17.953 12.016 -12.055 1 96.44 284 LYS A O 1
ATOM 2252 N N . CYS A 1 285 ? -15.836 12.305 -12.219 1 97.12 285 CYS A N 1
ATOM 2253 C CA . CYS A 1 285 ? -15.766 13.094 -10.992 1 97.12 285 CYS A CA 1
ATOM 2254 C C . CYS A 1 285 ? -16.375 14.477 -11.195 1 97.12 285 CYS A C 1
ATOM 2256 O O . CYS A 1 285 ? -15.914 15.234 -12.047 1 97.12 285 CYS A O 1
ATOM 2258 N N . PRO A 1 286 ? -17.297 14.82 -10.398 1 96.69 286 PRO A N 1
ATOM 2259 C CA . PRO A 1 286 ? -17.781 16.203 -10.438 1 96.69 286 PRO A CA 1
ATOM 2260 C C . PRO A 1 286 ? -16.812 17.188 -9.82 1 96.69 286 PRO A C 1
ATOM 2262 O O . PRO A 1 286 ? -15.867 16.797 -9.125 1 96.69 286 PRO A O 1
ATOM 2265 N N . THR A 1 287 ? -17.031 18.406 -10.164 1 95.31 287 THR A N 1
ATOM 2266 C CA . THR A 1 287 ? -16.25 19.422 -9.484 1 95.31 287 THR A CA 1
ATOM 2267 C C . THR A 1 287 ? -16.562 19.438 -7.992 1 95.31 287 THR A C 1
ATOM 2269 O O . THR A 1 287 ? -17.703 19.234 -7.582 1 95.31 287 THR A O 1
ATOM 2272 N N . PHE A 1 288 ? -15.547 19.703 -7.262 1 96.5 288 PHE A N 1
ATOM 2273 C CA . PHE A 1 288 ? -15.75 19.719 -5.816 1 96.5 288 PHE A CA 1
ATOM 2274 C C . PHE A 1 288 ? -14.812 20.719 -5.152 1 96.5 288 PHE A C 1
ATOM 2276 O O . PHE A 1 288 ? -13.781 21.078 -5.719 1 96.5 288 PHE A O 1
ATOM 2283 N N . LYS A 1 289 ? -15.203 21.109 -3.975 1 95.75 289 LYS A N 1
ATOM 2284 C CA . LYS A 1 289 ? -14.344 21.891 -3.086 1 95.75 289 LYS A CA 1
ATOM 2285 C C . LYS A 1 289 ? -13.711 21 -2.02 1 95.75 289 LYS A C 1
ATOM 2287 O O . LYS A 1 289 ? -12.5 21.062 -1.792 1 95.75 289 LYS A O 1
ATOM 2292 N N . HIS A 1 290 ? -14.539 20.172 -1.446 1 97.69 290 HIS A N 1
ATOM 2293 C CA . HIS A 1 290 ? -14.086 19.266 -0.4 1 97.69 290 HIS A CA 1
ATOM 2294 C C . HIS A 1 290 ? -14.609 17.844 -0.636 1 97.69 290 HIS A C 1
ATOM 2296 O O . HIS A 1 290 ? -15.805 17.578 -0.482 1 97.69 290 HIS A O 1
ATOM 2302 N N . VAL A 1 291 ? -13.734 16.922 -0.934 1 98.56 291 VAL A N 1
ATOM 2303 C CA . VAL A 1 291 ? -14.141 15.539 -1.16 1 98.56 291 VAL A CA 1
ATOM 2304 C C . VAL A 1 291 ? -13.789 14.688 0.061 1 98.56 291 VAL A C 1
ATOM 2306 O O . VAL A 1 291 ? -12.766 14.906 0.703 1 98.56 291 VAL A O 1
ATOM 2309 N N . LEU A 1 292 ? -14.695 13.789 0.36 1 98.88 292 LEU A N 1
ATOM 2310 C CA . LEU A 1 292 ? -14.5 12.805 1.417 1 98.88 292 LEU A CA 1
ATOM 2311 C C . LEU A 1 292 ? -14.562 11.383 0.857 1 98.88 292 LEU A C 1
ATOM 2313 O O . LEU A 1 292 ? -15.555 11 0.234 1 98.88 292 LEU A O 1
ATOM 2317 N N . VAL A 1 293 ? -13.492 10.656 1.023 1 98.94 293 VAL A N 1
ATOM 2318 C CA . VAL A 1 293 ? -13.445 9.25 0.651 1 98.94 293 VAL A CA 1
ATOM 2319 C C . VAL A 1 293 ? -13.445 8.383 1.908 1 98.94 293 VAL A C 1
ATOM 2321 O O . VAL A 1 293 ? -12.555 8.516 2.756 1 98.94 293 VAL A O 1
ATOM 2324 N N . VAL A 1 294 ? -14.406 7.461 1.994 1 98.94 294 VAL A N 1
ATOM 2325 C CA . VAL A 1 294 ? -14.57 6.684 3.217 1 98.94 294 VAL A CA 1
ATOM 2326 C C . VAL A 1 294 ? -14.242 5.215 2.945 1 98.94 294 VAL A C 1
ATOM 2328 O O . VAL A 1 294 ? -14.734 4.633 1.977 1 98.94 294 VAL A O 1
ATOM 2331 N N . PHE A 1 295 ? -13.461 4.656 3.816 1 98.81 295 PHE A N 1
ATOM 2332 C CA . PHE A 1 295 ? -13.031 3.266 3.701 1 98.81 295 PHE A CA 1
ATOM 2333 C C . PHE A 1 295 ? -13.625 2.422 4.824 1 98.81 295 PHE A C 1
ATOM 2335 O O . PHE A 1 295 ? -13.828 2.912 5.938 1 98.81 295 PHE A O 1
ATOM 2342 N N . GLY A 1 296 ? -13.875 1.181 4.535 1 97.5 296 GLY A N 1
ATOM 2343 C CA . GLY A 1 296 ? -14.312 0.232 5.547 1 97.5 296 GLY A CA 1
ATOM 2344 C C . GLY A 1 296 ? -13.164 -0.54 6.176 1 97.5 296 GLY A C 1
ATOM 2345 O O . GLY A 1 296 ? -12.047 -0.547 5.648 1 97.5 296 GLY A O 1
ATOM 2346 N N . GLY A 1 297 ? -13.469 -1.139 7.309 1 95 297 GLY A N 1
ATOM 2347 C CA . GLY A 1 297 ? -12.547 -2.072 7.938 1 95 297 GLY A CA 1
ATOM 2348 C C . GLY A 1 297 ? -12.75 -3.506 7.488 1 95 297 GLY A C 1
ATOM 2349 O O . GLY A 1 297 ? -13.102 -3.756 6.332 1 95 297 GLY A O 1
ATOM 2350 N N . VAL A 1 298 ? -12.453 -4.406 8.375 1 91.19 298 VAL A N 1
ATOM 2351 C CA . VAL A 1 298 ? -12.5 -5.836 8.086 1 91.19 298 VAL A CA 1
ATOM 2352 C C . VAL A 1 298 ? -13.914 -6.234 7.676 1 91.19 298 VAL A C 1
ATOM 2354 O O . VAL A 1 298 ? -14.102 -7.012 6.738 1 91.19 298 VAL A O 1
ATOM 2357 N N . GLN A 1 299 ? -14.852 -5.586 8.281 1 92.69 299 GLN A N 1
ATOM 2358 C CA . GLN A 1 299 ? -16.234 -5.973 8.023 1 92.69 299 GLN A CA 1
ATOM 2359 C C . GLN A 1 299 ? -16.922 -4.973 7.098 1 92.69 299 GLN A C 1
ATOM 2361 O O . GLN A 1 299 ? -18.156 -4.941 7.012 1 92.69 299 GLN A O 1
ATOM 2366 N N . GLY A 1 300 ? -16.203 -4.105 6.547 1 94.5 300 GLY A N 1
ATOM 2367 C CA . GLY A 1 300 ? -16.734 -3.168 5.57 1 94.5 300 GLY A CA 1
ATOM 2368 C C . GLY A 1 300 ? -17.484 -2.012 6.199 1 94.5 300 GLY A C 1
ATOM 2369 O O . GLY A 1 300 ? -17.469 -1.837 7.418 1 94.5 300 GLY A O 1
ATOM 2370 N N . LEU A 1 301 ? -18.078 -1.23 5.309 1 97.44 301 LEU A N 1
ATOM 2371 C CA . LEU A 1 301 ? -18.875 -0.089 5.75 1 97.44 301 LEU A CA 1
ATOM 2372 C C . LEU A 1 301 ? -20.219 -0.543 6.289 1 97.44 301 LEU A C 1
ATOM 2374 O O . LEU A 1 301 ? -20.922 0.224 6.957 1 97.44 301 LEU A O 1
ATOM 2378 N N . GLU A 1 302 ? -20.578 -1.75 6.043 1 96 302 GLU A N 1
ATOM 2379 C CA . GLU A 1 302 ? -21.828 -2.332 6.535 1 96 302 GLU A CA 1
ATOM 2380 C C . GLU A 1 302 ? -21.859 -2.365 8.062 1 96 302 GLU A C 1
ATOM 2382 O O . GLU A 1 302 ? -22.844 -1.978 8.672 1 96 302 GLU A O 1
ATOM 2387 N N . LEU A 1 303 ? -20.766 -2.768 8.578 1 94.19 303 LEU A N 1
ATOM 2388 C CA . LEU A 1 303 ? -20.688 -2.801 10.039 1 94.19 303 LEU A CA 1
ATOM 2389 C C . LEU A 1 303 ? -20.844 -1.4 10.625 1 94.19 303 LEU A C 1
ATOM 2391 O O . LEU A 1 303 ? -21.547 -1.211 11.617 1 94.19 303 LEU A O 1
ATOM 2395 N N . ALA A 1 304 ? -20.109 -0.487 10.047 1 96.12 304 ALA A N 1
ATOM 2396 C CA . ALA A 1 304 ? -20.156 0.889 10.531 1 96.12 304 ALA A CA 1
ATOM 2397 C C . ALA A 1 304 ? -21.578 1.434 10.508 1 96.12 304 ALA A C 1
ATOM 2399 O O . ALA A 1 304 ? -22.016 2.119 11.445 1 96.12 304 ALA A O 1
ATOM 2400 N N . LEU A 1 305 ? -22.266 1.131 9.461 1 96.31 305 LEU A N 1
ATOM 2401 C CA . LEU A 1 305 ? -23.641 1.565 9.328 1 96.31 305 LEU A CA 1
ATOM 2402 C C . LEU A 1 305 ? -24.531 0.909 10.383 1 96.31 305 LEU A C 1
ATOM 2404 O O . LEU A 1 305 ? -25.312 1.586 11.047 1 96.31 305 LEU A O 1
ATOM 2408 N N . GLU A 1 306 ? -24.375 -0.37 10.539 1 95.44 306 GLU A N 1
ATOM 2409 C CA . GLU A 1 306 ? -25.172 -1.133 11.484 1 95.44 306 GLU A CA 1
ATOM 2410 C C . GLU A 1 306 ? -24.938 -0.663 12.922 1 95.44 306 GLU A C 1
ATOM 2412 O O . GLU A 1 306 ? -25.844 -0.713 13.75 1 95.44 306 GLU A O 1
ATOM 2417 N N . SER A 1 307 ? -23.766 -0.209 13.156 1 94.75 307 SER A N 1
ATOM 2418 C CA . SER A 1 307 ? -23.375 0.152 14.508 1 94.75 307 SER A CA 1
ATOM 2419 C C . SER A 1 307 ? -23.703 1.61 14.812 1 94.75 307 SER A C 1
ATOM 2421 O O . SER A 1 307 ? -23.484 2.082 15.93 1 94.75 307 SER A O 1
ATOM 2423 N N . ASP A 1 308 ? -24.141 2.316 13.867 1 94.5 308 ASP A N 1
ATOM 2424 C CA . ASP A 1 308 ? -24.453 3.736 14.023 1 94.5 308 ASP A CA 1
ATOM 2425 C C . ASP A 1 308 ? -25.922 3.951 14.383 1 94.5 308 ASP A C 1
ATOM 2427 O O . ASP A 1 308 ? -26.812 3.572 13.625 1 94.5 308 ASP A O 1
ATOM 2431 N N . SER A 1 309 ? -26.234 4.578 15.461 1 91.44 309 SER A N 1
ATOM 2432 C CA . SER A 1 309 ? -27.594 4.715 15.977 1 91.44 309 SER A CA 1
ATOM 2433 C C . SER A 1 309 ? -28.312 5.871 15.305 1 91.44 309 SER A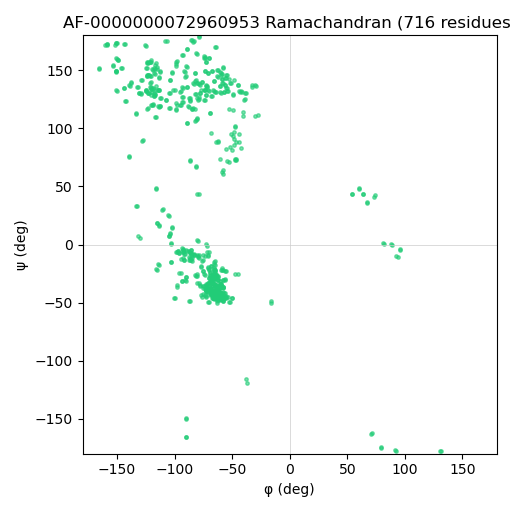 C 1
ATOM 2435 O O . SER A 1 309 ? -29.531 6.004 15.43 1 91.44 309 SER A O 1
ATOM 2437 N N . VAL A 1 310 ? -27.641 6.625 14.578 1 92.19 310 VAL A N 1
ATOM 2438 C CA . VAL A 1 310 ? -28.219 7.828 13.992 1 92.19 310 VAL A CA 1
ATOM 2439 C C . VAL A 1 310 ? -28.641 7.547 12.547 1 92.19 310 VAL A C 1
ATOM 2441 O O . VAL A 1 310 ? -29.688 8 12.102 1 92.19 310 VAL A O 1
ATOM 2444 N N . LEU A 1 311 ? -27.875 6.73 11.891 1 91.5 311 LEU A N 1
ATOM 2445 C CA . LEU A 1 311 ? -28.109 6.477 10.469 1 91.5 311 LEU A CA 1
ATOM 2446 C C . LEU A 1 311 ? -29.234 5.473 10.273 1 91.5 311 LEU A C 1
ATOM 2448 O O . LEU A 1 311 ? -29.203 4.379 10.844 1 91.5 311 LEU A O 1
ATOM 2452 N N . ASN A 1 312 ? -30.156 5.91 9.484 1 90.12 312 ASN A N 1
ATOM 2453 C CA . ASN A 1 312 ? -31.344 5.086 9.281 1 90.12 312 ASN A CA 1
ATOM 2454 C C . ASN A 1 312 ? -31.469 4.617 7.832 1 90.12 312 ASN A C 1
ATOM 2456 O O . ASN A 1 312 ? -32.469 4.883 7.172 1 90.12 312 ASN A O 1
ATOM 2460 N N . VAL A 1 313 ? -30.422 4.121 7.32 1 91.25 313 VAL A N 1
ATOM 2461 C CA . VAL A 1 313 ? -30.453 3.551 5.977 1 91.25 313 VAL A CA 1
ATOM 2462 C C . VAL A 1 313 ? -30.047 2.078 6.031 1 91.25 313 VAL A C 1
ATOM 2464 O O . VAL A 1 313 ? -29.375 1.647 6.969 1 91.25 313 VAL A O 1
ATOM 2467 N N . ASP A 1 314 ? -30.406 1.316 5.07 1 91.31 314 ASP A N 1
ATOM 2468 C CA . ASP A 1 314 ? -30.188 -0.126 5.09 1 91.31 314 ASP A CA 1
ATOM 2469 C C . ASP A 1 314 ? -28.906 -0.494 4.336 1 91.31 314 ASP A C 1
ATOM 2471 O O . ASP A 1 314 ? -28.328 -1.562 4.562 1 91.31 314 ASP A O 1
ATOM 2475 N N . ASP A 1 315 ? -28.516 0.347 3.443 1 95.94 315 ASP A N 1
ATOM 2476 C CA . ASP A 1 315 ? -27.359 0.083 2.592 1 95.94 315 ASP A CA 1
ATOM 2477 C C . ASP A 1 315 ? -26.391 1.265 2.596 1 95.94 315 ASP A C 1
ATOM 2479 O O . ASP A 1 315 ? -26.797 2.404 2.354 1 95.94 315 ASP A O 1
ATOM 2483 N N . PRO A 1 316 ? -25.109 0.949 2.828 1 96.88 316 PRO A N 1
ATOM 2484 C CA . PRO A 1 316 ? -24.125 2.035 2.883 1 96.88 316 PRO A CA 1
ATOM 2485 C C . PRO A 1 316 ? -24.109 2.883 1.611 1 96.88 316 PRO A C 1
ATOM 2487 O O . PRO A 1 316 ? -23.766 4.066 1.657 1 96.88 316 PRO A O 1
ATOM 2490 N N . LYS A 1 317 ? -24.422 2.297 0.499 1 97 317 LYS A N 1
ATOM 2491 C CA . LYS A 1 317 ? -24.375 3.012 -0.773 1 97 317 LYS A CA 1
ATOM 2492 C C . LYS A 1 317 ? -25.234 4.27 -0.732 1 97 317 LYS A C 1
ATOM 2494 O O . LYS A 1 317 ? -24.953 5.242 -1.438 1 97 317 LYS A O 1
ATOM 2499 N N . PHE A 1 318 ? -26.219 4.355 0.148 1 96.62 318 PHE A N 1
ATOM 2500 C CA . PHE A 1 318 ? -27.156 5.469 0.189 1 96.62 318 PHE A CA 1
ATOM 2501 C C . PHE A 1 318 ? -26.609 6.613 1.028 1 96.62 318 PHE A C 1
ATOM 2503 O O . PHE A 1 318 ? -27.172 7.707 1.046 1 96.62 318 PHE A O 1
ATOM 2510 N N . LEU A 1 319 ? -25.516 6.395 1.673 1 97 319 LEU A N 1
ATOM 2511 C CA . LEU A 1 319 ? -24.906 7.418 2.518 1 97 319 LEU A CA 1
ATOM 2512 C C . LEU A 1 319 ? -24.016 8.344 1.693 1 97 319 LEU A C 1
ATOM 2514 O O . LEU A 1 319 ? -23.625 9.414 2.164 1 97 319 LEU A O 1
ATOM 2518 N N . PHE A 1 320 ? -23.766 7.914 0.459 1 98.31 320 PHE A N 1
ATOM 2519 C CA . PHE A 1 320 ? -22.719 8.594 -0.298 1 98.31 320 PHE A CA 1
ATOM 2520 C C . PHE A 1 320 ? -23.25 9.094 -1.633 1 98.31 320 PHE A C 1
ATOM 2522 O O . PHE A 1 320 ? -24.188 8.516 -2.191 1 98.31 320 PHE A O 1
ATOM 2529 N N . ASP A 1 321 ? -22.578 10.203 -2.084 1 98.25 321 ASP A N 1
ATOM 2530 C CA . ASP A 1 321 ? -22.875 10.641 -3.443 1 98.25 321 ASP A CA 1
ATOM 2531 C C . ASP A 1 321 ? -22.516 9.562 -4.461 1 98.25 321 ASP A C 1
ATOM 2533 O O . ASP A 1 321 ? -23.219 9.383 -5.457 1 98.25 321 ASP A O 1
ATOM 2537 N N . HIS A 1 322 ? -21.406 8.852 -4.219 1 98.56 322 HIS A N 1
ATOM 2538 C CA . HIS A 1 322 ? -20.938 7.75 -5.059 1 98.56 322 HIS A CA 1
ATOM 2539 C C . HIS A 1 322 ? -20.422 6.594 -4.215 1 98.56 322 HIS A C 1
ATOM 2541 O O . HIS A 1 322 ? -19.781 6.816 -3.184 1 98.56 322 HIS A O 1
ATOM 2547 N N . TYR A 1 323 ? -20.766 5.453 -4.578 1 98.5 323 TYR A N 1
ATOM 2548 C CA . TYR A 1 323 ? -20.297 4.203 -3.988 1 98.5 323 TYR A CA 1
ATOM 2549 C C . TYR A 1 323 ? -19.5 3.383 -5 1 98.5 323 TYR A C 1
ATOM 2551 O O . TYR A 1 323 ? -20.078 2.803 -5.926 1 98.5 323 TYR A O 1
ATOM 2559 N N . LEU A 1 324 ? -18.109 3.295 -4.758 1 98.75 324 LEU A N 1
ATOM 2560 C CA . LEU A 1 324 ? -17.266 2.883 -5.871 1 98.75 324 LEU A CA 1
ATOM 2561 C C . LEU A 1 324 ? -16.484 1.612 -5.523 1 98.75 324 LEU A C 1
ATOM 2563 O O . LEU A 1 324 ? -16 1.464 -4.402 1 98.75 324 LEU A O 1
ATOM 2567 N N . ASN A 1 325 ? -16.469 0.719 -6.438 1 98.5 325 ASN A N 1
ATOM 2568 C CA . ASN A 1 325 ? -15.438 -0.316 -6.508 1 98.5 325 ASN A CA 1
ATOM 2569 C C . ASN A 1 325 ? -14.156 0.209 -7.148 1 98.5 325 ASN A C 1
ATOM 2571 O O . ASN A 1 325 ? -14.102 0.414 -8.367 1 98.5 325 ASN A O 1
ATOM 2575 N N . THR A 1 326 ? -13.172 0.345 -6.309 1 97.88 326 THR A N 1
ATOM 2576 C CA . THR A 1 326 ? -12 1.075 -6.793 1 97.88 326 THR A CA 1
ATOM 2577 C C . THR A 1 326 ? -10.969 0.117 -7.383 1 97.88 326 THR A C 1
ATOM 2579 O O . THR A 1 326 ? -9.945 0.55 -7.906 1 97.88 326 THR A O 1
ATOM 2582 N N . LEU A 1 327 ? -11.219 -1.157 -7.289 1 98.31 327 LEU A N 1
ATOM 2583 C CA . LEU A 1 327 ? -10.398 -2.15 -7.973 1 98.31 327 LEU A CA 1
ATOM 2584 C C . LEU A 1 327 ? -11.258 -3.262 -8.562 1 98.31 327 LEU A C 1
ATOM 2586 O O . LEU A 1 327 ? -11.234 -4.395 -8.078 1 98.31 327 LEU A O 1
ATOM 2590 N N . PRO A 1 328 ? -11.875 -2.904 -9.625 1 96.75 328 PRO A N 1
ATOM 2591 C CA . PRO A 1 328 ? -12.641 -3.967 -10.281 1 96.75 328 PRO A CA 1
ATOM 2592 C C . PRO A 1 328 ? -11.781 -5.164 -10.672 1 96.75 328 PRO A C 1
ATOM 2594 O O . PRO A 1 328 ? -10.617 -4.996 -11.055 1 96.75 328 PRO A O 1
ATOM 2597 N N . ASN A 1 329 ? -12.273 -6.379 -10.484 1 94.81 329 ASN A N 1
ATOM 2598 C CA . ASN A 1 329 ? -11.602 -7.629 -10.828 1 94.81 329 ASN A CA 1
ATOM 2599 C C . ASN A 1 329 ? -10.367 -7.852 -9.953 1 94.81 329 ASN A C 1
ATOM 2601 O O . ASN A 1 329 ? -9.305 -8.234 -10.461 1 94.81 329 ASN A O 1
ATOM 2605 N N . GLN A 1 330 ? -10.508 -7.453 -8.727 1 97.31 330 GLN A N 1
ATOM 2606 C CA . GLN A 1 330 ? -9.406 -7.691 -7.801 1 97.31 330 GLN A CA 1
ATOM 2607 C C . GLN A 1 330 ? -9.047 -9.172 -7.75 1 97.31 330 GLN A C 1
ATOM 2609 O O . GLN A 1 330 ? -9.93 -10.039 -7.812 1 97.31 330 GLN A O 1
ATOM 2614 N N . GLY A 1 331 ? -7.758 -9.445 -7.633 1 97.88 331 GLY A N 1
ATOM 2615 C CA . GLY A 1 331 ? -7.254 -10.805 -7.676 1 97.88 331 GLY A CA 1
ATOM 2616 C C . GLY A 1 331 ? -7.297 -11.508 -6.328 1 97.88 331 GLY A C 1
ATOM 2617 O O . GLY A 1 331 ? -6.98 -12.695 -6.23 1 97.88 331 GLY A O 1
ATOM 2618 N N . SER A 1 332 ? -7.613 -10.773 -5.305 1 97.81 332 SER A N 1
ATOM 2619 C CA . SER A 1 332 ? -7.758 -11.289 -3.945 1 97.81 332 SER A CA 1
ATOM 2620 C C . SER A 1 332 ? -9.188 -11.094 -3.436 1 97.81 332 SER A C 1
ATOM 2622 O O . SER A 1 332 ? -9.859 -10.133 -3.803 1 97.81 332 SER A O 1
ATOM 2624 N N . LYS A 1 333 ? -9.609 -12.016 -2.617 1 94.81 333 LYS A N 1
ATOM 2625 C CA . LYS A 1 333 ? -10.961 -11.93 -2.072 1 94.81 333 LYS A CA 1
ATOM 2626 C C . LYS A 1 333 ? -11.109 -10.711 -1.171 1 94.81 333 LYS A C 1
ATOM 2628 O O . LYS A 1 333 ? -12.219 -10.211 -0.979 1 94.81 333 LYS A O 1
ATOM 2633 N N . THR A 1 334 ? -10.023 -10.281 -0.642 1 94.62 334 THR A N 1
ATOM 2634 C CA . THR A 1 334 ? -10.078 -9.148 0.276 1 94.62 334 THR A CA 1
ATOM 2635 C C . THR A 1 334 ? -8.93 -8.18 0.012 1 94.62 334 THR A C 1
ATOM 2637 O O . THR A 1 334 ? -7.816 -8.602 -0.305 1 94.62 334 THR A O 1
ATOM 2640 N N . ILE A 1 335 ? -9.273 -6.949 0.075 1 97.56 335 ILE A N 1
ATOM 2641 C CA . ILE A 1 335 ? -8.258 -5.898 0.088 1 97.56 335 ILE A CA 1
ATOM 2642 C C . ILE A 1 335 ? -8.242 -5.215 1.454 1 97.56 335 ILE A C 1
ATOM 2644 O O . ILE A 1 335 ? -9.281 -4.789 1.956 1 97.56 335 ILE A O 1
ATOM 2648 N N . ARG A 1 336 ? -7.137 -5.16 2.055 1 97.56 336 ARG A N 1
ATOM 2649 C CA . ARG A 1 336 ? -7 -4.531 3.365 1 97.56 336 ARG A CA 1
ATOM 2650 C C . ARG A 1 336 ? -7.098 -3.014 3.258 1 97.56 336 ARG A C 1
ATOM 2652 O O . ARG A 1 336 ? -6.785 -2.438 2.213 1 97.56 336 ARG A O 1
ATOM 2659 N N . THR A 1 337 ? -7.449 -2.381 4.336 1 98.31 337 THR A N 1
ATOM 2660 C CA . THR A 1 337 ? -7.738 -0.952 4.309 1 98.31 337 THR A CA 1
ATOM 2661 C C . THR A 1 337 ? -6.508 -0.155 3.893 1 98.31 337 THR A C 1
ATOM 2663 O O . THR A 1 337 ? -6.598 0.745 3.053 1 98.31 337 THR A O 1
ATOM 2666 N N . GLU A 1 338 ? -5.332 -0.489 4.465 1 97.94 338 GLU A N 1
ATOM 2667 C CA . GLU A 1 338 ? -4.113 0.245 4.141 1 97.94 338 GLU A CA 1
ATOM 2668 C C . GLU A 1 338 ? -3.729 0.055 2.676 1 97.94 338 GLU A C 1
ATOM 2670 O O . GLU A 1 338 ? -3.119 0.938 2.068 1 97.94 338 GLU A O 1
ATOM 2675 N N . GLU A 1 339 ? -4.082 -1.089 2.078 1 98.62 339 GLU A N 1
ATOM 2676 C CA . GLU A 1 339 ? -3.92 -1.321 0.645 1 98.62 339 GLU A CA 1
ATOM 2677 C C . GLU A 1 339 ? -4.934 -0.519 -0.163 1 98.62 339 GLU A C 1
ATOM 2679 O O . GLU A 1 339 ? -4.578 0.125 -1.152 1 98.62 339 GLU A O 1
ATOM 2684 N N . ALA A 1 340 ? -6.133 -0.562 0.308 1 98.81 340 ALA A N 1
ATOM 2685 C CA . ALA A 1 340 ? -7.246 0.08 -0.383 1 98.81 340 ALA A CA 1
ATOM 2686 C C . ALA A 1 340 ? -7.016 1.582 -0.523 1 98.81 340 ALA A C 1
ATOM 2688 O O . ALA A 1 340 ? -7.391 2.184 -1.531 1 98.81 340 ALA A O 1
ATOM 2689 N N . ILE A 1 341 ? -6.449 2.197 0.459 1 98.88 341 ILE A N 1
ATOM 2690 C CA . ILE A 1 341 ? -6.211 3.637 0.428 1 98.88 341 ILE A CA 1
ATOM 2691 C C . ILE A 1 341 ? -5.305 3.984 -0.75 1 98.88 341 ILE A C 1
ATOM 2693 O O . ILE A 1 341 ? -5.617 4.875 -1.543 1 98.88 341 ILE A O 1
ATOM 2697 N N . LEU A 1 342 ? -4.215 3.238 -0.906 1 98.88 342 LEU A N 1
ATOM 2698 C CA . LEU A 1 342 ? -3.281 3.488 -1.999 1 98.88 342 LEU A CA 1
ATOM 2699 C C . LEU A 1 342 ? -3.947 3.234 -3.348 1 98.88 342 LEU A C 1
ATOM 2701 O O . LEU A 1 342 ? -3.848 4.062 -4.258 1 98.88 342 LEU A O 1
ATOM 2705 N N . VAL A 1 343 ? -4.641 2.145 -3.447 1 98.81 343 VAL A N 1
ATOM 2706 C CA . VAL A 1 343 ? -5.281 1.729 -4.691 1 98.81 343 VAL A CA 1
ATOM 2707 C C . VAL A 1 343 ? -6.344 2.748 -5.094 1 98.81 343 VAL A C 1
ATOM 2709 O O . VAL A 1 343 ? -6.375 3.201 -6.242 1 98.81 343 VAL A O 1
ATOM 2712 N N . THR A 1 344 ? -7.105 3.166 -4.156 1 98.88 344 THR A N 1
ATOM 2713 C CA . THR A 1 344 ? -8.234 4.055 -4.406 1 98.88 344 THR A CA 1
ATOM 2714 C C . THR A 1 344 ? -7.754 5.453 -4.785 1 98.88 344 THR A C 1
ATOM 2716 O O . THR A 1 344 ? -8.211 6.023 -5.777 1 98.88 344 THR A O 1
ATOM 2719 N N . LEU A 1 345 ? -6.859 5.984 -4.012 1 98.88 345 LEU A N 1
ATOM 2720 C CA . LEU A 1 345 ? -6.395 7.344 -4.277 1 98.88 345 LEU A CA 1
ATOM 2721 C C . LEU A 1 345 ? -5.629 7.406 -5.594 1 98.88 345 LEU A C 1
ATOM 2723 O O . LEU A 1 345 ? -5.684 8.414 -6.301 1 98.88 345 LEU A O 1
ATOM 2727 N N . ALA A 1 346 ? -4.953 6.309 -5.938 1 98.69 346 ALA A N 1
ATOM 2728 C CA . ALA A 1 346 ? -4.285 6.254 -7.234 1 98.69 346 ALA A CA 1
ATOM 2729 C C . ALA A 1 346 ? -5.297 6.273 -8.375 1 98.69 346 ALA A C 1
ATOM 2731 O O . ALA A 1 346 ? -5.066 6.91 -9.406 1 98.69 346 ALA A O 1
ATOM 2732 N N . ALA A 1 347 ? -6.375 5.582 -8.195 1 98.25 347 ALA A N 1
ATOM 2733 C CA . ALA A 1 347 ? -7.418 5.516 -9.211 1 98.25 347 ALA A CA 1
ATOM 2734 C C . ALA A 1 347 ? -8.164 6.844 -9.328 1 98.25 347 ALA A C 1
ATOM 2736 O O . ALA A 1 347 ? -8.547 7.254 -10.422 1 98.25 347 ALA A O 1
ATOM 2737 N N . LEU A 1 348 ? -8.305 7.539 -8.227 1 98.38 348 LEU A N 1
ATOM 2738 C CA . LEU A 1 348 ? -9.148 8.727 -8.195 1 98.38 348 LEU A CA 1
ATOM 2739 C C . LEU A 1 348 ? -8.344 9.977 -8.547 1 98.38 348 LEU A C 1
ATOM 2741 O O . LEU A 1 348 ? -8.898 10.953 -9.047 1 98.38 348 LEU A O 1
ATOM 2745 N N . ARG A 1 349 ? -7.07 10 -8.297 1 97.56 349 ARG A N 1
ATOM 2746 C CA . ARG A 1 349 ? -6.219 11.18 -8.406 1 97.56 349 ARG A CA 1
ATOM 2747 C C . ARG A 1 349 ? -6.367 11.836 -9.781 1 97.56 349 ARG A C 1
ATOM 2749 O O . ARG A 1 349 ? -6.582 13.047 -9.875 1 97.56 349 ARG A O 1
ATOM 2756 N N . PRO A 1 350 ? -6.27 11.07 -10.891 1 96.06 350 PRO A N 1
ATOM 2757 C CA . PRO A 1 350 ? -6.414 11.711 -12.203 1 96.06 350 PRO A CA 1
ATOM 2758 C C . PRO A 1 350 ? -7.816 12.273 -12.438 1 96.06 350 PRO A C 1
ATOM 2760 O O . PRO A 1 350 ? -7.984 13.242 -13.188 1 96.06 350 PRO A O 1
ATOM 2763 N N . LYS A 1 351 ? -8.758 11.695 -11.789 1 96.06 351 LYS A N 1
ATOM 2764 C CA . LYS A 1 351 ? -10.141 12.141 -11.938 1 96.06 351 LYS A CA 1
ATOM 2765 C C . LYS A 1 351 ? -10.398 13.414 -11.133 1 96.06 351 LYS A C 1
ATOM 2767 O O . LYS A 1 351 ? -11.188 14.266 -11.555 1 96.06 351 LYS A O 1
ATOM 2772 N N . PHE A 1 352 ? -9.766 13.531 -9.992 1 95.25 352 PHE A N 1
ATOM 2773 C CA . PHE A 1 352 ? -9.844 14.75 -9.195 1 95.25 352 PHE A CA 1
ATOM 2774 C C . PHE A 1 352 ? -9.25 15.93 -9.953 1 95.25 352 PHE A C 1
ATOM 2776 O O . PHE A 1 352 ? -9.758 17.047 -9.875 1 95.25 352 PHE A O 1
ATOM 2783 N N . ASN A 1 353 ? -8.219 15.75 -10.688 1 85.5 353 ASN A N 1
ATOM 2784 C CA . ASN A 1 353 ? -7.516 16.797 -11.414 1 85.5 353 ASN A CA 1
ATOM 2785 C C . ASN A 1 353 ? -8.312 17.281 -12.625 1 85.5 353 ASN A C 1
ATOM 2787 O O . ASN A 1 353 ? -8.234 18.453 -13 1 85.5 353 ASN A O 1
ATOM 2791 N N . ASP A 1 354 ? -9.023 16.406 -13.25 1 79.19 354 ASP A N 1
ATOM 2792 C CA . ASP A 1 354 ? -9.852 16.75 -14.406 1 79.19 354 ASP A CA 1
ATOM 2793 C C . ASP A 1 354 ? -11 17.672 -14.008 1 79.19 354 ASP A C 1
ATOM 2795 O O . ASP A 1 354 ? -11.422 18.531 -14.789 1 79.19 354 ASP A O 1
ATOM 2799 N N . SER A 1 355 ? -11.414 17.547 -12.852 1 73.75 355 SER A N 1
ATOM 2800 C CA . SER A 1 355 ? -12.57 18.312 -12.391 1 73.75 355 SER A CA 1
ATOM 2801 C C . SER A 1 355 ? -12.188 19.734 -12.016 1 73.75 355 SER A C 1
ATOM 2803 O O . SER A 1 355 ? -13.031 20.641 -12.031 1 73.75 355 SER A O 1
ATOM 2805 N N . VAL A 1 356 ? -11.008 19.953 -11.664 1 63.41 356 VAL A N 1
ATOM 2806 C CA . VAL A 1 356 ? -10.555 21.297 -11.289 1 63.41 356 VAL A CA 1
ATOM 2807 C C . VAL A 1 356 ? -10.266 22.109 -12.547 1 63.41 356 VAL A C 1
ATOM 2809 O O . VAL A 1 356 ? -10.484 23.328 -12.57 1 63.41 356 VAL A O 1
ATOM 2812 N N . GLU A 1 357 ? -9.789 21.453 -13.656 1 55.72 357 GLU A N 1
ATOM 2813 C CA . GLU A 1 357 ? -9.438 22.172 -14.883 1 55.72 357 GLU A CA 1
ATOM 2814 C C . GLU A 1 357 ? -10.68 22.625 -15.641 1 55.72 357 GLU A C 1
ATOM 2816 O O . GLU A 1 357 ? -10.664 23.641 -16.328 1 55.72 357 GLU A O 1
ATOM 2821 N N . VAL A 1 358 ? -11.805 21.938 -15.461 1 45.81 358 VAL A N 1
ATOM 2822 C CA . VAL A 1 358 ? -12.969 22.391 -16.219 1 45.81 358 VAL A CA 1
ATOM 2823 C C . VAL A 1 358 ? -13.461 23.734 -15.672 1 45.81 358 VAL A C 1
ATOM 2825 O O . VAL A 1 358 ? -14.219 24.438 -16.344 1 45.81 358 VAL A O 1
ATOM 2828 N N . ASN A 1 359 ? -13.172 24.062 -14.508 1 41.19 359 ASN A N 1
ATOM 2829 C CA . ASN A 1 359 ? -13.656 25.344 -14.008 1 41.19 359 ASN A CA 1
ATOM 2830 C C . ASN A 1 359 ? -12.703 26.484 -14.367 1 41.19 359 ASN A C 1
ATOM 2832 O O . ASN A 1 359 ? -12.938 27.641 -14 1 41.19 359 ASN A O 1
ATOM 2836 N N . GLU A 1 360 ? -11.484 26.156 -14.812 1 38.16 360 GLU A N 1
ATOM 2837 C CA . GLU A 1 360 ? -10.727 27.312 -15.281 1 38.16 360 GLU A CA 1
ATOM 2838 C C . GLU A 1 360 ? -10.953 27.547 -16.781 1 38.16 360 GLU A C 1
ATOM 2840 O O . GLU A 1 360 ? -11.031 26.609 -17.562 1 38.16 360 GLU A O 1
ATOM 2845 N N . MET B 1 1 ? 72.125 -2.398 -50.062 1 27.36 1 MET B N 1
ATOM 2846 C CA . MET B 1 1 ? 70.938 -3.307 -50.094 1 27.36 1 MET B CA 1
ATOM 2847 C C . MET B 1 1 ? 70 -2.969 -48.969 1 27.36 1 MET B C 1
ATOM 2849 O O . MET B 1 1 ? 70.312 -3.078 -47.781 1 27.36 1 MET B O 1
ATOM 2853 N N . GLY B 1 2 ? 69.125 -1.974 -49.156 1 31.25 2 GLY B N 1
ATOM 2854 C CA . GLY B 1 2 ? 68.25 -1.16 -48.344 1 31.25 2 GLY B CA 1
ATOM 2855 C C . GLY B 1 2 ? 67.062 -1.942 -47.719 1 31.25 2 GLY B C 1
ATOM 2856 O O . GLY B 1 2 ? 66.375 -2.676 -48.438 1 31.25 2 GLY B O 1
ATOM 2857 N N . ARG B 1 3 ? 67.188 -2.428 -46.375 1 33.72 3 ARG B N 1
ATOM 2858 C CA . ARG B 1 3 ? 66.312 -3.271 -45.562 1 33.72 3 ARG B CA 1
ATOM 2859 C C . ARG B 1 3 ? 64.875 -2.752 -45.562 1 33.72 3 ARG B C 1
ATOM 2861 O O . ARG B 1 3 ? 64.625 -1.601 -45.219 1 33.72 3 ARG B O 1
ATOM 2868 N N . LEU B 1 4 ? 64 -3.281 -46.438 1 33.16 4 LEU B N 1
ATOM 2869 C CA . LEU B 1 4 ? 62.594 -3.01 -46.656 1 33.16 4 LEU B CA 1
ATOM 2870 C C . LEU B 1 4 ? 61.781 -3.305 -45.406 1 33.16 4 LEU B C 1
ATOM 2872 O O . LEU B 1 4 ? 61.656 -4.465 -45 1 33.16 4 LEU B O 1
ATOM 2876 N N . LYS B 1 5 ? 61.844 -2.477 -44.344 1 35.56 5 LYS B N 1
ATOM 2877 C CA . LYS B 1 5 ? 61.125 -2.637 -43.094 1 35.56 5 LYS B CA 1
ATOM 2878 C C . LYS B 1 5 ? 59.625 -2.742 -43.344 1 35.56 5 LYS B C 1
ATOM 2880 O O . LYS B 1 5 ? 59 -1.801 -43.844 1 35.56 5 LYS B O 1
ATOM 2885 N N . THR B 1 6 ? 59.125 -3.883 -43.688 1 35.31 6 THR B N 1
ATOM 2886 C CA . THR B 1 6 ? 57.719 -4.168 -43.875 1 35.31 6 THR B CA 1
ATOM 2887 C C . THR B 1 6 ? 56.875 -3.742 -42.688 1 35.31 6 THR B C 1
ATOM 2889 O O . THR B 1 6 ? 57.094 -4.246 -41.562 1 35.31 6 THR B O 1
ATOM 2892 N N . GLU B 1 7 ? 56.469 -2.516 -42.594 1 35.5 7 GLU B N 1
ATOM 2893 C CA . GLU B 1 7 ? 55.625 -1.934 -41.562 1 35.5 7 GLU B CA 1
ATOM 2894 C C . GLU B 1 7 ? 54.312 -2.709 -41.406 1 35.5 7 GLU B C 1
ATOM 2896 O O . GLU B 1 7 ? 53.5 -2.738 -42.344 1 35.5 7 GLU B O 1
ATOM 2901 N N . GLN B 1 8 ? 54.312 -3.912 -40.844 1 33.06 8 GLN B N 1
ATOM 2902 C CA . GLN B 1 8 ? 53.094 -4.652 -40.562 1 33.06 8 GLN B CA 1
ATOM 2903 C C . GLN B 1 8 ? 52.062 -3.768 -39.844 1 33.06 8 GLN B C 1
ATOM 2905 O O . GLN B 1 8 ? 52.344 -3.221 -38.781 1 33.06 8 GLN B O 1
ATOM 2910 N N . LYS B 1 9 ? 51.25 -3.141 -40.594 1 41.69 9 LYS B N 1
ATOM 2911 C CA . LYS B 1 9 ? 50.125 -2.312 -40.156 1 41.69 9 LYS B CA 1
ATOM 2912 C C . LYS B 1 9 ? 49.344 -3.014 -39.031 1 41.69 9 LYS B C 1
ATOM 2914 O O . LYS B 1 9 ? 48.75 -4.074 -39.281 1 41.69 9 LYS B O 1
ATOM 2919 N N . GLN B 1 10 ? 49.688 -2.854 -37.75 1 40.75 10 GLN B N 1
ATOM 2920 C CA . GLN B 1 10 ? 49 -3.352 -36.562 1 40.75 10 GLN B CA 1
ATOM 2921 C C . GLN B 1 10 ? 47.5 -3.043 -36.625 1 40.75 10 GLN B C 1
ATOM 2923 O O . GLN B 1 10 ? 47.094 -1.891 -36.812 1 40.75 10 GLN B O 1
ATOM 2928 N N . LYS B 1 11 ? 46.781 -3.951 -37.031 1 47.75 11 LYS B N 1
ATOM 2929 C CA . LYS B 1 11 ? 45.312 -3.818 -37.094 1 47.75 11 LYS B CA 1
ATOM 2930 C C . LYS B 1 11 ? 44.781 -3.104 -35.875 1 47.75 11 LYS B C 1
ATOM 2932 O O . LYS B 1 11 ? 45.25 -3.33 -34.75 1 47.75 11 LYS B O 1
ATOM 2937 N N . SER B 1 12 ? 44.25 -1.939 -36.125 1 43.25 12 SER B N 1
ATOM 2938 C CA . SER B 1 12 ? 43.75 -1.087 -35.062 1 43.25 12 SER B CA 1
ATOM 2939 C C . SER B 1 12 ? 42.75 -1.835 -34.156 1 43.25 12 SER B C 1
ATOM 2941 O O . SER B 1 12 ? 42.156 -2.816 -34.594 1 43.25 12 SER B O 1
ATOM 2943 N N . TRP B 1 13 ? 42.688 -1.651 -32.844 1 41.75 13 TRP B N 1
ATOM 2944 C CA . TRP B 1 13 ? 41.875 -2.211 -31.766 1 41.75 13 TRP B CA 1
ATOM 2945 C C . TRP B 1 13 ? 40.406 -2.215 -32.125 1 41.75 13 TRP B C 1
ATOM 2947 O O . TRP B 1 13 ? 39.688 -3.172 -31.828 1 41.75 13 TRP B O 1
ATOM 2957 N N . SER B 1 14 ? 39.969 -1.352 -33 1 49.97 14 SER B N 1
ATOM 2958 C CA . SER B 1 14 ? 38.594 -1.219 -33.469 1 49.97 14 SER B CA 1
ATOM 2959 C C . SER B 1 14 ? 38.188 -2.404 -34.312 1 49.97 14 SER B C 1
ATOM 2961 O O . SER B 1 14 ? 37.062 -2.916 -34.188 1 49.97 14 SER B O 1
ATOM 2963 N N . GLU B 1 15 ? 39 -2.852 -35.188 1 53.47 15 GLU B N 1
ATOM 2964 C CA . GLU B 1 15 ? 38.719 -3.928 -36.125 1 53.47 15 GLU B CA 1
ATOM 2965 C C . GLU B 1 15 ? 38.656 -5.281 -35.438 1 53.47 15 GLU B C 1
ATOM 2967 O O . GLU B 1 15 ? 37.781 -6.109 -35.719 1 53.47 15 GLU B O 1
ATOM 2972 N N . ILE B 1 16 ? 39.469 -5.441 -34.469 1 52.38 16 ILE B N 1
ATOM 2973 C CA . ILE B 1 16 ? 39.5 -6.676 -33.688 1 52.38 16 ILE B CA 1
ATOM 2974 C C . ILE B 1 16 ? 38.219 -6.816 -32.875 1 52.38 16 ILE B C 1
ATOM 2976 O O . ILE B 1 16 ? 37.656 -7.902 -32.781 1 52.38 16 ILE B O 1
ATOM 2980 N N . ASN B 1 17 ? 37.75 -5.668 -32.344 1 44.91 17 ASN B N 1
ATOM 2981 C CA . ASN B 1 17 ? 36.562 -5.695 -31.531 1 44.91 17 ASN B CA 1
ATOM 2982 C C . ASN B 1 17 ? 35.312 -6.008 -32.375 1 44.91 17 ASN B C 1
ATOM 2984 O O . ASN B 1 17 ? 34.406 -6.691 -31.906 1 44.91 17 ASN B O 1
ATOM 2988 N N . LYS B 1 18 ? 35.188 -5.645 -33.656 1 54.69 18 LYS B N 1
ATOM 2989 C CA . LYS B 1 18 ? 34.062 -5.949 -34.562 1 54.69 18 LYS B CA 1
ATOM 2990 C C . LYS B 1 18 ? 34.031 -7.445 -34.875 1 54.69 18 LYS B C 1
ATOM 2992 O O . LYS B 1 18 ? 32.938 -8.039 -34.906 1 54.69 18 LYS B O 1
ATOM 2997 N N . ILE B 1 19 ? 35.188 -8.023 -35.031 1 53.25 19 ILE B N 1
ATOM 2998 C CA . ILE B 1 19 ? 35.281 -9.445 -35.375 1 53.25 19 ILE B CA 1
ATOM 2999 C C . ILE B 1 19 ? 34.844 -10.289 -34.188 1 53.25 19 ILE B C 1
ATOM 3001 O O . ILE B 1 19 ? 34.094 -11.25 -34.312 1 53.25 19 ILE B O 1
ATOM 3005 N N . ARG B 1 20 ? 35.219 -9.867 -32.938 1 48.88 20 ARG B N 1
ATOM 3006 C CA . ARG B 1 20 ? 34.875 -10.609 -31.75 1 48.88 20 ARG B CA 1
ATOM 3007 C C . ARG B 1 20 ? 33.344 -10.57 -31.516 1 48.88 20 ARG B C 1
ATOM 3009 O O . ARG B 1 20 ? 32.75 -11.57 -31.141 1 48.88 20 ARG B O 1
ATOM 3016 N N . LYS B 1 21 ? 32.75 -9.414 -31.859 1 50.44 21 LYS B N 1
ATOM 3017 C CA . LYS B 1 21 ? 31.297 -9.297 -31.719 1 50.44 21 LYS B CA 1
ATOM 3018 C C . LYS B 1 21 ? 30.578 -10.195 -32.719 1 50.44 21 LYS B C 1
ATOM 3020 O O . LYS B 1 21 ? 29.578 -10.836 -32.375 1 50.44 21 LYS B O 1
ATOM 3025 N N . GLU B 1 22 ? 31.047 -10.219 -33.906 1 54.88 22 GLU B N 1
ATOM 3026 C CA . GLU B 1 22 ? 30.438 -11.055 -34.938 1 54.88 22 GLU B CA 1
ATOM 3027 C C . GLU B 1 22 ? 30.594 -12.539 -34.594 1 54.88 22 GLU B C 1
ATOM 3029 O O . GLU B 1 22 ? 29.656 -13.32 -34.812 1 54.88 22 GLU B O 1
ATOM 3034 N N . GLU B 1 23 ? 31.719 -12.867 -34 1 53.88 23 GLU B N 1
ATOM 3035 C CA . GLU B 1 23 ? 31.969 -14.266 -33.656 1 53.88 23 GLU B CA 1
ATOM 3036 C C . GLU B 1 23 ? 31.109 -14.688 -32.438 1 53.88 23 GLU B C 1
ATOM 3038 O O . GLU B 1 23 ? 30.547 -15.797 -32.438 1 53.88 23 GLU B O 1
ATOM 3043 N N . LYS B 1 24 ? 30.938 -13.781 -31.453 1 47.94 24 LYS B N 1
ATOM 3044 C CA . LYS B 1 24 ? 30.078 -14.109 -30.312 1 47.94 24 LYS B CA 1
ATOM 3045 C C . LYS B 1 24 ? 28.625 -14.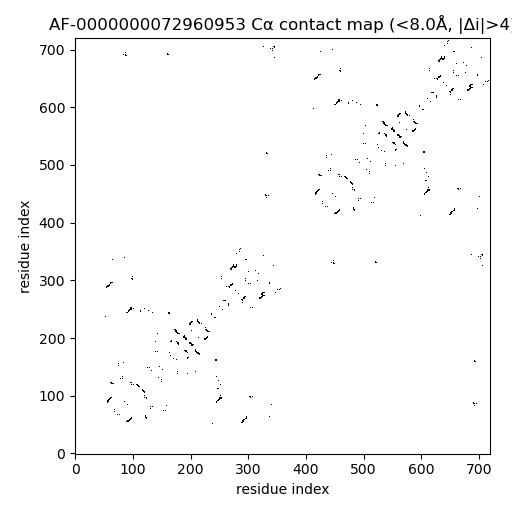219 -30.719 1 47.94 24 LYS B C 1
ATOM 3047 O O . LYS B 1 24 ? 27.875 -15.031 -30.172 1 47.94 24 LYS B O 1
ATOM 3052 N N . ARG B 1 25 ? 28.125 -13.438 -31.734 1 50.44 25 ARG B N 1
ATOM 3053 C CA . ARG B 1 25 ? 26.797 -13.57 -32.312 1 50.44 25 ARG B CA 1
ATOM 3054 C C . ARG B 1 25 ? 26.625 -14.938 -32.969 1 50.44 25 ARG B C 1
ATOM 3056 O O . ARG B 1 25 ? 25.609 -15.602 -32.781 1 50.44 25 ARG B O 1
ATOM 3063 N N . LYS B 1 26 ? 27.625 -15.352 -33.719 1 52.38 26 LYS B N 1
ATOM 3064 C CA . LYS B 1 26 ? 27.531 -16.625 -34.406 1 52.38 26 LYS B CA 1
ATOM 3065 C C . LYS B 1 26 ? 27.547 -17.797 -33.438 1 52.38 26 LYS B C 1
ATOM 3067 O O . LYS B 1 26 ? 26.797 -18.766 -33.625 1 52.38 26 LYS B O 1
ATOM 3072 N N . TRP B 1 27 ? 28.328 -17.594 -32.281 1 47.72 27 TRP B N 1
ATOM 3073 C CA . TRP B 1 27 ? 28.406 -18.672 -31.312 1 47.72 27 TRP B CA 1
ATOM 3074 C C . TRP B 1 27 ? 27.094 -18.797 -30.547 1 47.72 27 TRP B C 1
ATOM 3076 O O . TRP B 1 27 ? 26.578 -19.906 -30.344 1 47.72 27 TRP B O 1
ATOM 3086 N N . LYS B 1 28 ? 26.406 -17.688 -30.156 1 44.16 28 LYS B N 1
ATOM 3087 C CA . LYS B 1 28 ? 25.125 -17.719 -29.453 1 44.16 28 LYS B CA 1
ATOM 3088 C C . LYS B 1 28 ? 24 -18.219 -30.359 1 44.16 28 LYS B C 1
ATOM 3090 O O . LYS B 1 28 ? 23.156 -19 -29.938 1 44.16 28 LYS B O 1
ATOM 3095 N N . GLU B 1 29 ? 24 -17.859 -31.625 1 48.81 29 GLU B N 1
ATOM 3096 C CA . GLU B 1 29 ? 23.078 -18.406 -32.625 1 48.81 29 GLU B CA 1
ATOM 3097 C C . GLU B 1 29 ? 23.234 -19.922 -32.75 1 48.81 29 GLU B C 1
ATOM 3099 O O . GLU B 1 29 ? 22.25 -20.656 -32.844 1 48.81 29 GLU B O 1
ATOM 3104 N N . GLN B 1 30 ? 24.516 -20.391 -32.75 1 47.81 30 GLN B N 1
ATOM 3105 C CA . GLN B 1 30 ? 24.781 -21.812 -32.938 1 47.81 30 GLN B CA 1
ATOM 3106 C C . GLN B 1 30 ? 24.391 -22.609 -31.688 1 47.81 30 GLN B C 1
ATOM 3108 O O . GLN B 1 30 ? 23.844 -23.703 -31.781 1 47.81 30 GLN B O 1
ATOM 3113 N N . ASN B 1 31 ? 24.688 -22.031 -30.469 1 43.41 31 ASN B N 1
ATOM 3114 C CA . ASN B 1 31 ? 24.359 -22.812 -29.281 1 43.41 31 ASN B CA 1
ATOM 3115 C C . ASN B 1 31 ? 22.859 -22.828 -29 1 43.41 31 ASN B C 1
ATOM 3117 O O . ASN B 1 31 ? 22.328 -23.844 -28.547 1 43.41 31 ASN B O 1
ATOM 3121 N N . LEU B 1 32 ? 22.078 -21.703 -29.266 1 42.25 32 LEU B N 1
ATOM 3122 C CA . LEU B 1 32 ? 20.609 -21.719 -29.188 1 42.25 32 LEU B CA 1
ATOM 3123 C C . LEU B 1 32 ? 20.016 -22.656 -30.234 1 42.25 32 LEU B C 1
ATOM 3125 O O . LEU B 1 32 ? 19.062 -23.375 -29.953 1 42.25 32 LEU B O 1
ATOM 3129 N N . ALA B 1 33 ? 20.547 -22.766 -31.406 1 43.12 33 ALA B N 1
ATOM 3130 C CA . ALA B 1 33 ? 20.078 -23.703 -32.438 1 43.12 33 ALA B CA 1
ATOM 3131 C C . ALA B 1 33 ? 20.203 -25.156 -31.953 1 43.12 33 ALA B C 1
ATOM 3133 O O . ALA B 1 33 ? 19.312 -25.969 -32.188 1 43.12 33 ALA B O 1
ATOM 3134 N N . LYS B 1 34 ? 21.297 -25.422 -31.266 1 43.5 34 LYS B N 1
ATOM 3135 C CA . LYS B 1 34 ? 21.5 -26.812 -30.844 1 43.5 34 LYS B CA 1
ATOM 3136 C C . LYS B 1 34 ? 20.547 -27.172 -29.703 1 43.5 34 LYS B C 1
ATOM 3138 O O . LYS B 1 34 ? 20.047 -28.297 -29.641 1 43.5 34 LYS B O 1
ATOM 3143 N N . LYS B 1 35 ? 20.359 -26.328 -28.703 1 39.16 35 LYS B N 1
ATOM 3144 C CA . LYS B 1 35 ? 19.484 -26.688 -27.594 1 39.16 35 LYS B CA 1
ATOM 3145 C C . LYS B 1 35 ? 18.031 -26.734 -28.031 1 39.16 35 LYS B C 1
ATOM 3147 O O . LYS B 1 35 ? 17.234 -27.516 -27.484 1 39.16 35 LYS B O 1
ATOM 3152 N N . LEU B 1 36 ? 17.562 -25.922 -28.984 1 37.25 36 LEU B N 1
ATOM 3153 C CA . LEU B 1 36 ? 16.25 -26.047 -29.578 1 37.25 36 LEU B CA 1
ATOM 3154 C C . LEU B 1 36 ? 16.094 -27.406 -30.266 1 37.25 36 LEU B C 1
ATOM 3156 O O . LEU B 1 36 ? 14.969 -27.859 -30.516 1 37.25 36 LEU B O 1
ATOM 3160 N N . GLU B 1 37 ? 17.156 -27.969 -30.797 1 36.25 37 GLU B N 1
ATOM 3161 C CA . GLU B 1 37 ? 16.953 -29.234 -31.5 1 36.25 37 GLU B CA 1
ATOM 3162 C C . GLU B 1 37 ? 16.547 -30.344 -30.547 1 36.25 37 GLU B C 1
ATOM 3164 O O . GLU B 1 37 ? 15.844 -31.281 -30.922 1 36.25 37 GLU B O 1
ATOM 3169 N N . LYS B 1 38 ? 17.141 -30.547 -29.359 1 37.78 38 LYS B N 1
ATOM 3170 C CA . LYS B 1 38 ? 16.906 -31.781 -28.609 1 37.78 38 LYS B CA 1
ATOM 3171 C C . LYS B 1 38 ? 15.539 -31.75 -27.938 1 37.78 38 LYS B C 1
ATOM 3173 O O . LYS B 1 38 ? 15.008 -32.812 -27.562 1 37.78 38 LYS B O 1
ATOM 3178 N N . GLN B 1 39 ? 15.031 -30.703 -27.25 1 34.19 39 GLN B N 1
ATOM 3179 C CA . GLN B 1 39 ? 13.82 -30.906 -26.453 1 34.19 39 GLN B CA 1
ATOM 3180 C C . GLN B 1 39 ? 12.578 -30.891 -27.344 1 34.19 39 GLN B C 1
ATOM 3182 O O . GLN B 1 39 ? 11.938 -29.844 -27.516 1 34.19 39 GLN B O 1
ATOM 3187 N N . LYS B 1 40 ? 12.508 -31.516 -28.516 1 32.41 40 LYS B N 1
ATOM 3188 C CA . LYS B 1 40 ? 11.289 -31.812 -29.25 1 32.41 40 LYS B CA 1
ATOM 3189 C C . LYS B 1 40 ? 10.32 -32.656 -28.406 1 32.41 40 LYS B C 1
ATOM 3191 O O . LYS B 1 40 ? 10.461 -33.875 -28.312 1 32.41 40 LYS B O 1
ATOM 3196 N N . VAL B 1 41 ? 9.805 -32.219 -27.219 1 33.16 41 VAL B N 1
ATOM 3197 C CA . VAL B 1 41 ? 8.711 -32.906 -26.562 1 33.16 41 VAL B CA 1
ATOM 3198 C C . VAL B 1 41 ? 7.59 -33.156 -27.578 1 33.16 41 VAL B C 1
ATOM 3200 O O . VAL B 1 41 ? 7.375 -32.375 -28.484 1 33.16 41 VAL B O 1
ATOM 3203 N N . PRO B 1 42 ? 7.102 -34.406 -27.703 1 33.16 42 PRO B N 1
ATOM 3204 C CA . PRO B 1 42 ? 5.988 -34.781 -28.578 1 33.16 42 PRO B CA 1
ATOM 3205 C C . PRO B 1 42 ? 4.852 -33.75 -28.547 1 33.16 42 PRO B C 1
ATOM 3207 O O . PRO B 1 42 ? 4.668 -33.062 -27.547 1 33.16 42 PRO B O 1
ATOM 3210 N N . GLU B 1 43 ? 4.332 -33.281 -29.703 1 32.84 43 GLU B N 1
ATOM 3211 C CA . GLU B 1 43 ? 3.252 -32.375 -30.047 1 32.84 43 GLU B CA 1
ATOM 3212 C C . GLU B 1 43 ? 1.985 -32.688 -29.266 1 32.84 43 GLU B C 1
ATOM 3214 O O . GLU B 1 43 ? 1.402 -33.75 -29.422 1 32.84 43 GLU B O 1
ATOM 3219 N N . THR B 1 44 ? 1.876 -32.406 -27.922 1 33.34 44 THR B N 1
ATOM 3220 C CA . THR B 1 44 ? 0.563 -32.531 -27.281 1 33.34 44 THR B CA 1
ATOM 3221 C C . THR B 1 44 ? -0.531 -32.031 -28.234 1 33.34 44 THR B C 1
ATOM 3223 O O . THR B 1 44 ? -0.327 -31.078 -28.984 1 33.34 44 THR B O 1
ATOM 3226 N N . PRO B 1 45 ? -1.611 -32.844 -28.422 1 34.34 45 PRO B N 1
ATOM 3227 C CA . PRO B 1 45 ? -2.729 -32.5 -29.312 1 34.34 45 PRO B CA 1
ATOM 3228 C C . PRO B 1 45 ? -3.121 -31.031 -29.25 1 34.34 45 PRO B C 1
ATOM 3230 O O . PRO B 1 45 ? -3 -30.406 -28.188 1 34.34 45 PRO B O 1
ATOM 3233 N N . GLN B 1 46 ? -3.121 -30.359 -30.406 1 34.28 46 GLN B N 1
ATOM 3234 C CA . GLN B 1 46 ? -3.479 -28.984 -30.734 1 34.28 46 GLN B CA 1
ATOM 3235 C C . GLN B 1 46 ? -4.805 -28.594 -30.094 1 34.28 46 GLN B C 1
ATOM 3237 O O . GLN B 1 46 ? -5.848 -29.172 -30.406 1 34.28 46 GLN B O 1
ATOM 3242 N N . VAL B 1 47 ? -4.84 -28.375 -28.812 1 36.16 47 VAL B N 1
ATOM 3243 C CA . VAL B 1 47 ? -6.039 -27.719 -28.297 1 36.16 47 VAL B CA 1
ATOM 3244 C C . VAL B 1 47 ? -6.59 -26.75 -29.344 1 36.16 47 VAL B C 1
ATOM 3246 O O . VAL B 1 47 ? -5.852 -26.266 -30.203 1 36.16 47 VAL B O 1
ATOM 3249 N N . SER B 1 48 ? -7.93 -26.781 -29.531 1 37.44 48 SER B N 1
ATOM 3250 C CA . SER B 1 48 ? -8.703 -25.922 -30.422 1 37.44 48 SER B CA 1
ATOM 3251 C C . SER B 1 48 ? -8.055 -24.562 -30.594 1 37.44 48 SER B C 1
ATOM 3253 O O . SER B 1 48 ? -7.488 -24.016 -29.641 1 37.44 48 SER B O 1
ATOM 3255 N N . PRO B 1 49 ? -7.988 -24.016 -31.891 1 36.47 49 PRO B N 1
ATOM 3256 C CA . PRO B 1 49 ? -7.238 -22.859 -32.406 1 36.47 49 PRO B CA 1
ATOM 3257 C C . PRO B 1 49 ? -7.199 -21.703 -31.406 1 36.47 49 PRO B C 1
ATOM 3259 O O . PRO B 1 49 ? -6.117 -21.25 -31.031 1 36.47 49 PRO B O 1
ATOM 3262 N N . ASN B 1 50 ? -7.895 -20.469 -31.859 1 39.03 50 ASN B N 1
ATOM 3263 C CA . ASN B 1 50 ? -7.578 -19.047 -31.922 1 39.03 50 ASN B CA 1
ATOM 3264 C C . ASN B 1 50 ? -7.762 -18.359 -30.578 1 39.03 50 ASN B C 1
ATOM 3266 O O . ASN B 1 50 ? -8.047 -17.172 -30.516 1 39.03 50 ASN B O 1
ATOM 3270 N N . LYS B 1 51 ? -8.289 -18.953 -29.672 1 50.97 51 LYS B N 1
ATOM 3271 C CA . LYS B 1 51 ? -8.508 -17.984 -28.609 1 50.97 51 LYS B CA 1
ATOM 3272 C C . LYS B 1 51 ? -7.188 -17.422 -28.094 1 50.97 51 LYS B C 1
ATOM 3274 O O . LYS B 1 51 ? -6.363 -18.172 -27.562 1 50.97 51 LYS B O 1
ATOM 3279 N N . LYS B 1 52 ? -6.688 -16.344 -28.719 1 60.12 52 LYS B N 1
ATOM 3280 C CA . LYS B 1 52 ? -5.539 -15.516 -28.359 1 60.12 52 LYS B CA 1
ATOM 3281 C C . LYS B 1 52 ? -5.293 -15.523 -26.859 1 60.12 52 LYS B C 1
ATOM 3283 O O . LYS B 1 52 ? -6.219 -15.32 -26.078 1 60.12 52 LYS B O 1
ATOM 3288 N N . ALA B 1 53 ? -4.188 -16.125 -26.375 1 76.81 53 ALA B N 1
ATOM 3289 C CA . ALA B 1 53 ? -3.781 -16.125 -24.969 1 76.81 53 ALA B CA 1
ATOM 3290 C C . ALA B 1 53 ? -3.932 -14.734 -24.359 1 76.81 53 ALA B C 1
ATOM 3292 O O . ALA B 1 53 ? -3.635 -13.727 -25.016 1 76.81 53 ALA B O 1
ATOM 3293 N N . PRO B 1 54 ? -4.555 -14.711 -23.172 1 86.38 54 PRO B N 1
ATOM 3294 C CA . PRO B 1 54 ? -4.727 -13.406 -22.531 1 86.38 54 PRO B CA 1
ATOM 3295 C C . PRO B 1 54 ? -3.4 -12.695 -22.266 1 86.38 54 PRO B C 1
ATOM 3297 O O . PRO B 1 54 ? -2.375 -13.359 -22.062 1 86.38 54 PRO B O 1
ATOM 3300 N N . PRO B 1 55 ? -3.406 -11.453 -22.344 1 93.5 55 PRO B N 1
ATOM 3301 C CA . PRO B 1 55 ? -2.191 -10.703 -22.016 1 93.5 55 PRO B CA 1
ATOM 3302 C C . PRO B 1 55 ? -1.699 -10.961 -20.594 1 93.5 55 PRO B C 1
ATOM 3304 O O . PRO B 1 55 ? -2.482 -11.359 -19.734 1 93.5 55 PRO B O 1
ATOM 3307 N N . THR B 1 56 ? -0.385 -10.82 -20.422 1 96.62 56 THR B N 1
ATOM 3308 C CA . THR B 1 56 ? 0.19 -11.062 -19.094 1 96.62 56 THR B CA 1
ATOM 3309 C C . THR B 1 56 ? 0.859 -9.805 -18.562 1 96.62 56 THR B C 1
ATOM 3311 O O . THR B 1 56 ? 1.347 -8.977 -19.328 1 96.62 56 THR B O 1
ATOM 3314 N N . VAL B 1 57 ? 0.857 -9.695 -17.266 1 98.25 57 VAL B N 1
ATOM 3315 C CA . VAL B 1 57 ? 1.499 -8.594 -16.578 1 98.25 57 VAL B CA 1
ATOM 3316 C C . VAL B 1 57 ? 2.604 -9.125 -15.664 1 98.25 57 VAL B C 1
ATOM 3318 O O . VAL B 1 57 ? 2.346 -9.945 -14.773 1 98.25 57 VAL B O 1
ATOM 3321 N N . SER B 1 58 ? 3.779 -8.656 -15.938 1 98.88 58 SER B N 1
ATOM 3322 C CA . SER B 1 58 ? 4.938 -8.977 -15.109 1 98.88 58 SER B CA 1
ATOM 3323 C C . SER B 1 58 ? 5.461 -7.742 -14.383 1 98.88 58 SER B C 1
ATOM 3325 O O . SER B 1 58 ? 5.445 -6.641 -14.93 1 98.88 58 SER B O 1
ATOM 3327 N N . ILE B 1 59 ? 5.922 -7.98 -13.156 1 98.94 59 ILE B N 1
ATOM 3328 C CA . ILE B 1 59 ? 6.605 -6.91 -12.438 1 98.94 59 ILE B CA 1
ATOM 3329 C C . ILE B 1 59 ? 8 -7.375 -12.023 1 98.94 59 ILE B C 1
ATOM 3331 O O . ILE B 1 59 ? 8.211 -8.562 -11.758 1 98.94 59 ILE B O 1
ATOM 3335 N N . ALA B 1 60 ? 8.93 -6.461 -12.023 1 98.94 60 ALA B N 1
ATOM 3336 C CA . ALA B 1 60 ? 10.273 -6.723 -11.531 1 98.94 60 ALA B CA 1
ATOM 3337 C C . ALA B 1 60 ? 10.602 -5.848 -10.328 1 98.94 60 ALA B C 1
ATOM 3339 O O . ALA B 1 60 ? 10.414 -4.629 -10.367 1 98.94 60 ALA B O 1
ATOM 3340 N N . VAL B 1 61 ? 11.062 -6.484 -9.281 1 98.88 61 VAL B N 1
ATOM 3341 C CA . VAL B 1 61 ? 11.328 -5.797 -8.023 1 98.88 61 VAL B CA 1
ATOM 3342 C C . VAL B 1 61 ? 12.711 -6.176 -7.508 1 98.88 61 VAL B C 1
ATOM 3344 O O . VAL B 1 61 ? 13.094 -7.352 -7.547 1 98.88 61 VAL B O 1
ATOM 3347 N N . PRO B 1 62 ? 13.484 -5.199 -7.051 1 98.62 62 PRO B N 1
ATOM 3348 C CA . PRO B 1 62 ? 14.781 -5.547 -6.477 1 98.62 62 PRO B CA 1
ATOM 3349 C C . PRO B 1 62 ? 14.664 -6.211 -5.105 1 98.62 62 PRO B C 1
ATOM 3351 O O . PRO B 1 62 ? 13.906 -5.742 -4.254 1 98.62 62 PRO B O 1
ATOM 3354 N N . GLY B 1 63 ? 15.438 -7.242 -4.922 1 98.12 63 GLY B N 1
ATOM 3355 C CA . GLY B 1 63 ? 15.422 -7.934 -3.645 1 98.12 63 GLY B CA 1
ATOM 3356 C C . GLY B 1 63 ? 16.062 -7.137 -2.523 1 98.12 63 GLY B C 1
ATOM 3357 O O . GLY B 1 63 ? 15.773 -7.363 -1.348 1 98.12 63 GLY B O 1
ATOM 3358 N N . SER B 1 64 ? 16.859 -6.176 -2.865 1 97.19 64 SER B N 1
ATOM 3359 C CA . SER B 1 64 ? 17.625 -5.398 -1.897 1 97.19 64 SER B CA 1
ATOM 3360 C C . SER B 1 64 ? 16.703 -4.578 -0.999 1 97.19 64 SER B C 1
ATOM 3362 O O . SER B 1 64 ? 17.125 -4.086 0.05 1 97.19 64 SER B O 1
ATOM 3364 N N . ILE B 1 65 ? 15.453 -4.438 -1.382 1 97.56 65 ILE B N 1
ATOM 3365 C CA . ILE B 1 65 ? 14.531 -3.637 -0.587 1 97.56 65 ILE B CA 1
ATOM 3366 C C . ILE B 1 65 ? 14.32 -4.293 0.775 1 97.56 65 ILE B C 1
ATOM 3368 O O . ILE B 1 65 ? 13.969 -3.619 1.749 1 97.56 65 ILE B O 1
ATOM 3372 N N . LEU B 1 66 ? 14.57 -5.543 0.88 1 97.75 66 LEU B N 1
ATOM 3373 C CA . LEU B 1 66 ? 14.422 -6.25 2.148 1 97.75 66 LEU B CA 1
ATOM 3374 C C . LEU B 1 66 ? 15.484 -5.812 3.146 1 97.75 66 LEU B C 1
ATOM 3376 O O . LEU B 1 66 ? 15.305 -5.957 4.355 1 97.75 66 LEU B O 1
ATOM 3380 N N . GLU B 1 67 ? 16.547 -5.336 2.637 1 95.69 67 GLU B N 1
ATOM 3381 C CA . GLU B 1 67 ? 17.656 -4.934 3.49 1 95.69 67 GLU B CA 1
ATOM 3382 C C . GLU B 1 67 ? 17.344 -3.629 4.219 1 95.69 67 GLU B C 1
ATOM 3384 O O . GLU B 1 67 ? 18.047 -3.268 5.176 1 95.69 67 GLU B O 1
ATOM 3389 N N . THR B 1 68 ? 16.266 -2.979 3.842 1 93.56 68 THR B N 1
ATOM 3390 C CA . THR B 1 68 ? 15.867 -1.732 4.484 1 93.56 68 THR B CA 1
ATOM 3391 C C . THR B 1 68 ? 15.047 -2.01 5.742 1 93.56 68 THR B C 1
ATOM 3393 O O . THR B 1 68 ? 14.836 -1.116 6.562 1 93.56 68 THR B O 1
ATOM 3396 N N . ALA B 1 69 ? 14.617 -3.193 5.883 1 94.62 69 ALA B N 1
ATOM 3397 C CA . ALA B 1 69 ? 13.773 -3.537 7.023 1 94.62 69 ALA B CA 1
ATOM 3398 C C . ALA B 1 69 ? 14.586 -3.549 8.32 1 94.62 69 ALA B C 1
ATOM 3400 O O . ALA B 1 69 ? 15.727 -4.008 8.336 1 94.62 69 ALA B O 1
ATOM 3401 N N . GLN B 1 70 ? 13.953 -3.191 9.414 1 92.25 70 GLN B N 1
ATOM 3402 C CA . GLN B 1 70 ? 14.648 -2.982 10.68 1 92.25 70 GLN B CA 1
ATOM 3403 C C . GLN B 1 70 ? 14.672 -4.266 11.516 1 92.25 70 GLN B C 1
ATOM 3405 O O . GLN B 1 70 ? 15.375 -4.344 12.523 1 92.25 70 GLN B O 1
ATOM 3410 N N . SER B 1 71 ? 13.891 -5.23 11.156 1 94.94 71 SER B N 1
ATOM 3411 C CA . SER B 1 71 ? 13.836 -6.508 11.859 1 94.94 71 SER B CA 1
ATOM 3412 C C . SER B 1 71 ? 13.469 -7.648 10.922 1 94.94 71 SER B C 1
ATOM 3414 O O . SER B 1 71 ? 12.922 -7.414 9.836 1 94.94 71 SER B O 1
ATOM 3416 N N . PRO B 1 72 ? 13.797 -8.867 11.359 1 95.38 72 PRO B N 1
ATOM 3417 C CA . PRO B 1 72 ? 13.398 -10.016 10.539 1 95.38 72 PRO B CA 1
ATOM 3418 C C . PRO B 1 72 ? 11.883 -10.109 10.352 1 95.38 72 PRO B C 1
ATOM 3420 O O . PRO B 1 72 ? 11.422 -10.516 9.281 1 95.38 72 PRO B O 1
ATOM 3423 N N . GLU B 1 73 ? 11.227 -9.703 11.359 1 95.88 73 GLU B N 1
ATOM 3424 C CA . GLU B 1 73 ? 9.766 -9.711 11.289 1 95.88 73 GLU B CA 1
ATOM 3425 C C . GLU B 1 73 ? 9.266 -8.734 10.234 1 95.88 73 GLU B C 1
ATOM 3427 O O . GLU B 1 73 ? 8.398 -9.078 9.422 1 95.88 73 GLU B O 1
ATOM 3432 N N . LEU B 1 74 ? 9.797 -7.605 10.25 1 96.5 74 LEU B N 1
ATOM 3433 C CA . LEU B 1 74 ? 9.383 -6.582 9.297 1 96.5 74 LEU B CA 1
ATOM 3434 C C . LEU B 1 74 ? 9.844 -6.938 7.887 1 96.5 74 LEU B C 1
ATOM 3436 O O . LEU B 1 74 ? 9.164 -6.605 6.91 1 96.5 74 LEU B O 1
ATOM 3440 N N . ARG B 1 75 ? 10.914 -7.645 7.824 1 97.06 75 ARG B N 1
ATOM 3441 C CA . ARG B 1 75 ? 11.391 -8.117 6.531 1 97.06 75 ARG B CA 1
ATOM 3442 C C . ARG B 1 75 ? 10.391 -9.086 5.902 1 97.06 75 ARG B C 1
ATOM 3444 O O . ARG B 1 75 ? 10.07 -8.977 4.719 1 97.06 75 ARG B O 1
ATOM 3451 N N . ALA B 1 76 ? 9.953 -9.969 6.691 1 97.88 76 ALA B N 1
ATOM 3452 C CA . ALA B 1 76 ? 8.914 -10.891 6.234 1 97.88 76 ALA B CA 1
ATOM 3453 C C . ALA B 1 76 ? 7.641 -10.141 5.855 1 97.88 76 ALA B C 1
ATOM 3455 O O . ALA B 1 76 ? 7.062 -10.391 4.793 1 97.88 76 ALA B O 1
ATOM 3456 N N . TYR B 1 77 ? 7.32 -9.211 6.715 1 97.62 77 TYR B N 1
ATOM 3457 C CA . TYR B 1 77 ? 6.102 -8.438 6.488 1 97.62 77 TYR B CA 1
ATOM 3458 C C . TYR B 1 77 ? 6.176 -7.68 5.168 1 97.62 77 TYR B C 1
ATOM 3460 O O . TYR B 1 77 ? 5.215 -7.672 4.395 1 97.62 77 TYR B O 1
ATOM 3468 N N . LEU B 1 78 ? 7.246 -7.082 4.922 1 97.94 78 LEU B N 1
ATOM 3469 C CA . LEU B 1 78 ? 7.484 -6.355 3.682 1 97.94 78 LEU B CA 1
ATOM 3470 C C . LEU B 1 78 ? 7.34 -7.277 2.475 1 97.94 78 LEU B C 1
ATOM 3472 O O . LEU B 1 78 ? 6.715 -6.906 1.478 1 97.94 78 LEU B O 1
ATOM 3476 N N . SER B 1 79 ? 7.848 -8.453 2.543 1 98.75 79 SER B N 1
ATOM 3477 C CA . SER B 1 79 ? 7.719 -9.445 1.478 1 98.75 79 SER B CA 1
ATOM 3478 C C . SER B 1 79 ? 6.254 -9.789 1.219 1 98.75 79 SER B C 1
ATOM 3480 O O . SER B 1 79 ? 5.836 -9.914 0.066 1 98.75 79 SER B O 1
ATOM 3482 N N . GLY B 1 80 ? 5.582 -9.906 2.287 1 98.62 80 GLY B N 1
ATOM 3483 C CA . GLY B 1 80 ? 4.16 -10.188 2.17 1 98.62 80 GLY B CA 1
ATOM 3484 C C . GLY B 1 80 ? 3.391 -9.07 1.484 1 98.62 80 GLY B C 1
ATOM 3485 O O . GLY B 1 80 ? 2.447 -9.336 0.735 1 98.62 80 GLY B O 1
ATOM 3486 N N . GLN B 1 81 ? 3.824 -7.871 1.742 1 98.62 81 GLN B N 1
ATOM 3487 C CA . GLN B 1 81 ? 3.182 -6.738 1.088 1 98.62 81 GLN B CA 1
ATOM 3488 C C . GLN B 1 81 ? 3.369 -6.797 -0.425 1 98.62 81 GLN B C 1
ATOM 3490 O O . GLN B 1 81 ? 2.451 -6.477 -1.184 1 98.62 81 GLN B O 1
ATOM 3495 N N . ILE B 1 82 ? 4.488 -7.199 -0.838 1 98.88 82 ILE B N 1
ATOM 3496 C CA . ILE B 1 82 ? 4.77 -7.328 -2.266 1 98.88 82 ILE B CA 1
ATOM 3497 C C . ILE B 1 82 ? 3.896 -8.43 -2.865 1 98.88 82 ILE B C 1
ATOM 3499 O O . ILE B 1 82 ? 3.293 -8.242 -3.926 1 98.88 82 ILE B O 1
ATOM 3503 N N . ALA B 1 83 ? 3.838 -9.516 -2.191 1 98.94 83 ALA B N 1
ATOM 3504 C CA . ALA B 1 83 ? 3.021 -10.641 -2.648 1 98.94 83 ALA B CA 1
ATOM 3505 C C . ALA B 1 83 ? 1.559 -10.234 -2.791 1 98.94 83 ALA B C 1
ATOM 3507 O O . ALA B 1 83 ? 0.918 -10.539 -3.801 1 98.94 83 ALA B O 1
ATOM 3508 N N . ARG B 1 84 ? 1.05 -9.555 -1.819 1 98.88 84 ARG B N 1
ATOM 3509 C CA . ARG B 1 84 ? -0.349 -9.141 -1.844 1 98.88 84 ARG B CA 1
ATOM 3510 C C . ARG B 1 84 ? -0.594 -8.109 -2.939 1 98.88 84 ARG B C 1
ATOM 3512 O O . ARG B 1 84 ? -1.609 -8.164 -3.635 1 98.88 84 ARG B O 1
ATOM 3519 N N . ALA B 1 85 ? 0.338 -7.188 -3.035 1 98.88 85 ALA B N 1
ATOM 3520 C CA . ALA B 1 85 ? 0.204 -6.203 -4.105 1 98.88 85 ALA B CA 1
ATOM 3521 C C . ALA B 1 85 ? 0.114 -6.879 -5.469 1 98.88 85 ALA B C 1
ATOM 3523 O O . ALA B 1 85 ? -0.745 -6.535 -6.285 1 98.88 85 ALA B O 1
ATOM 3524 N N . ALA B 1 86 ? 0.943 -7.848 -5.695 1 98.88 86 ALA B N 1
ATOM 3525 C CA . ALA B 1 86 ? 0.93 -8.594 -6.953 1 98.88 86 ALA B CA 1
ATOM 3526 C C . ALA B 1 86 ? -0.385 -9.344 -7.133 1 98.88 86 ALA B C 1
ATOM 3528 O O . ALA B 1 86 ? -0.983 -9.312 -8.211 1 98.88 86 ALA B O 1
ATOM 3529 N N . CYS B 1 87 ? -0.823 -9.922 -6.121 1 98.81 87 CYS B N 1
ATOM 3530 C CA . CYS B 1 87 ? -2.025 -10.742 -6.168 1 98.81 87 CYS B CA 1
ATOM 3531 C C . CYS B 1 87 ? -3.26 -9.891 -6.441 1 98.81 87 CYS B C 1
ATOM 3533 O O . CYS B 1 87 ? -4.055 -10.211 -7.332 1 98.81 87 CYS B O 1
ATOM 3535 N N . ILE B 1 88 ? -3.369 -8.781 -5.742 1 98.5 88 ILE B N 1
ATOM 3536 C CA . ILE B 1 88 ? -4.562 -7.945 -5.828 1 98.5 88 ILE B CA 1
ATOM 3537 C C . ILE B 1 88 ? -4.723 -7.426 -7.254 1 98.5 88 ILE B C 1
ATOM 3539 O O . ILE B 1 88 ? -5.844 -7.273 -7.746 1 98.5 88 ILE B O 1
ATOM 3543 N N . PHE B 1 89 ? -3.67 -7.273 -7.984 1 98.69 89 PHE B N 1
ATOM 3544 C CA . PHE B 1 89 ? -3.725 -6.73 -9.336 1 98.69 89 PHE B CA 1
ATOM 3545 C C . PHE B 1 89 ? -3.555 -7.836 -10.375 1 98.69 89 PHE B C 1
ATOM 3547 O O . PHE B 1 89 ? -3.32 -7.559 -11.547 1 98.69 89 PHE B O 1
ATOM 3554 N N . GLN B 1 90 ? -3.537 -9.078 -9.961 1 98.31 90 GLN B N 1
ATOM 3555 C CA . GLN B 1 90 ? -3.512 -10.25 -10.828 1 98.31 90 GLN B CA 1
ATOM 3556 C C . GLN B 1 90 ? -2.229 -10.297 -11.656 1 98.31 90 GLN B C 1
ATOM 3558 O O . GLN B 1 90 ? -2.271 -10.531 -12.867 1 98.31 90 GLN B O 1
ATOM 3563 N N . VAL B 1 91 ? -1.174 -10.016 -11.008 1 98.81 91 VAL B N 1
ATOM 3564 C CA . VAL B 1 91 ? 0.133 -10.117 -11.648 1 98.81 91 VAL B CA 1
ATOM 3565 C C . VAL B 1 91 ? 0.424 -11.578 -11.992 1 98.81 91 VAL B C 1
ATOM 3567 O O . VAL B 1 91 ? 0.16 -12.477 -11.195 1 98.81 91 VAL B O 1
ATOM 3570 N N . ASP B 1 92 ? 1.028 -11.773 -13.18 1 98.12 92 ASP B N 1
ATOM 3571 C CA . ASP B 1 92 ? 1.28 -13.133 -13.648 1 98.12 92 ASP B CA 1
ATOM 3572 C C . ASP B 1 92 ? 2.68 -13.602 -13.25 1 98.12 92 ASP B C 1
ATOM 3574 O O . ASP B 1 92 ? 2.906 -14.797 -13.047 1 98.12 92 ASP B O 1
ATOM 3578 N N . GLU B 1 93 ? 3.521 -12.625 -13.211 1 98.69 93 GLU B N 1
ATOM 3579 C CA . GLU B 1 93 ? 4.922 -12.945 -12.945 1 98.69 93 GLU B CA 1
ATOM 3580 C C . GLU B 1 93 ? 5.582 -11.867 -12.086 1 98.69 93 GLU B C 1
ATOM 3582 O O . GLU B 1 93 ? 5.418 -10.672 -12.352 1 98.69 93 GLU B O 1
ATOM 3587 N N . ILE B 1 94 ? 6.301 -12.383 -11.102 1 98.94 94 ILE B N 1
ATOM 3588 C CA . ILE B 1 94 ? 7.152 -11.492 -10.312 1 98.94 94 ILE B CA 1
ATOM 3589 C C . ILE B 1 94 ? 8.617 -11.844 -10.547 1 98.94 94 ILE B C 1
ATOM 3591 O O . ILE B 1 94 ? 9.047 -12.969 -10.266 1 98.94 94 ILE B O 1
ATOM 3595 N N . VAL B 1 95 ? 9.352 -10.906 -11.055 1 98.94 95 VAL B N 1
ATOM 3596 C CA . VAL B 1 95 ? 10.797 -11.062 -11.211 1 98.94 95 VAL B CA 1
ATOM 3597 C C . VAL B 1 95 ? 11.516 -10.367 -10.062 1 98.94 95 VAL B C 1
ATOM 3599 O O . VAL B 1 95 ? 11.391 -9.148 -9.891 1 98.94 95 VAL B O 1
ATOM 3602 N N . VAL B 1 96 ? 12.188 -11.117 -9.273 1 98.88 96 VAL B N 1
ATOM 3603 C CA . VAL B 1 96 ? 13.055 -10.555 -8.242 1 98.88 96 VAL B CA 1
ATOM 3604 C C . VAL B 1 96 ? 14.484 -10.445 -8.766 1 98.88 96 VAL B C 1
ATOM 3606 O O . VAL B 1 96 ? 15.094 -11.453 -9.133 1 98.88 96 VAL B O 1
ATOM 3609 N N . PHE B 1 97 ? 15.008 -9.211 -8.797 1 98.56 97 PHE B N 1
ATOM 3610 C CA . PHE B 1 97 ? 16.328 -9.094 -9.398 1 98.56 97 PHE B CA 1
ATOM 3611 C C . PHE B 1 97 ? 17.312 -8.445 -8.422 1 98.56 97 PHE B C 1
ATOM 3613 O O . PHE B 1 97 ? 16.906 -7.797 -7.461 1 98.56 97 PHE B O 1
ATOM 3620 N N . ASP B 1 98 ? 18.562 -8.703 -8.633 1 97.81 98 ASP B N 1
ATOM 3621 C CA . ASP B 1 98 ? 19.641 -8.125 -7.844 1 97.81 98 ASP B CA 1
ATOM 3622 C C . ASP B 1 98 ? 20.109 -6.797 -8.445 1 97.81 98 ASP B C 1
ATOM 3624 O O . ASP B 1 98 ? 20.875 -6.781 -9.406 1 97.81 98 ASP B O 1
ATOM 3628 N N . ASP B 1 99 ? 19.719 -5.727 -7.82 1 96.94 99 ASP B N 1
ATOM 3629 C CA . ASP B 1 99 ? 20.031 -4.41 -8.367 1 96.94 99 ASP B CA 1
ATOM 3630 C C . ASP B 1 99 ? 21.469 -4.008 -8.039 1 96.94 99 ASP B C 1
ATOM 3632 O O . ASP B 1 99 ? 21.938 -2.955 -8.469 1 96.94 99 ASP B O 1
ATOM 3636 N N . TYR B 1 100 ? 22.219 -4.887 -7.398 1 94.5 100 TYR B N 1
ATOM 3637 C CA . TYR B 1 100 ? 23.641 -4.656 -7.145 1 94.5 100 TYR B CA 1
ATOM 3638 C C . TYR B 1 100 ? 24.516 -5.457 -8.102 1 94.5 100 TYR B C 1
ATOM 3640 O O . TYR B 1 100 ? 25.734 -5.352 -8.086 1 94.5 100 TYR B O 1
ATOM 3648 N N . GLY B 1 101 ? 23.969 -6.168 -8.945 1 89.06 101 GLY B N 1
ATOM 3649 C CA . GLY B 1 101 ? 24.656 -6.797 -10.062 1 89.06 101 GLY B CA 1
ATOM 3650 C C . GLY B 1 101 ? 25.516 -7.977 -9.641 1 89.06 101 GLY B C 1
ATOM 3651 O O . GLY B 1 101 ? 26.672 -8.094 -10.055 1 89.06 101 GLY B O 1
ATOM 3652 N N . ASP B 1 102 ? 25.062 -8.852 -8.75 1 84.25 102 ASP B N 1
ATOM 3653 C CA . ASP B 1 102 ? 25.719 -10.086 -8.352 1 84.25 102 ASP B CA 1
ATOM 3654 C C . ASP B 1 102 ? 27.094 -9.805 -7.754 1 84.25 102 ASP B C 1
ATOM 3656 O O . ASP B 1 102 ? 28.094 -10.422 -8.148 1 84.25 102 ASP B O 1
ATOM 3660 N N . GLU B 1 103 ? 27.125 -8.93 -6.93 1 85.69 103 GLU B N 1
ATOM 3661 C CA . GLU B 1 103 ? 28.375 -8.609 -6.242 1 85.69 103 GLU B CA 1
ATOM 3662 C C . GLU B 1 103 ? 28.969 -9.836 -5.57 1 85.69 103 GLU B C 1
ATOM 3664 O O . GLU B 1 103 ? 28.266 -10.586 -4.891 1 85.69 103 GLU B O 1
ATOM 3669 N N . SER B 1 104 ? 30.203 -10.031 -5.711 1 82.5 104 SER B N 1
ATOM 3670 C CA . SER B 1 104 ? 30.891 -11.219 -5.219 1 82.5 104 SER B CA 1
ATOM 3671 C C . SER B 1 104 ? 30.906 -11.25 -3.693 1 82.5 104 SER B C 1
ATOM 3673 O O . SER B 1 104 ? 30.906 -12.328 -3.092 1 82.5 104 SER B O 1
ATOM 3675 N N . THR B 1 105 ? 30.891 -10.164 -3.041 1 86.88 105 THR B N 1
ATOM 3676 C CA . THR B 1 105 ? 31.031 -10.086 -1.59 1 86.88 105 THR B CA 1
ATOM 3677 C C . THR B 1 105 ? 29.672 -10.242 -0.91 1 86.88 105 THR B C 1
ATOM 3679 O O . THR B 1 105 ? 29.594 -10.422 0.306 1 86.88 105 THR B O 1
ATOM 3682 N N . ALA B 1 106 ? 28.688 -10.273 -1.719 1 89.56 106 ALA B N 1
ATOM 3683 C CA . ALA B 1 106 ? 27.359 -10.352 -1.128 1 89.56 106 ALA B CA 1
ATOM 3684 C C . ALA B 1 106 ? 27.062 -11.758 -0.618 1 89.56 106 ALA B C 1
ATOM 3686 O O . ALA B 1 106 ? 27.484 -12.742 -1.216 1 89.56 106 ALA B O 1
ATOM 3687 N N . LYS B 1 107 ? 26.406 -11.797 0.556 1 93.25 107 LYS B N 1
ATOM 3688 C CA . LYS B 1 107 ? 25.922 -13.086 1.031 1 93.25 107 LYS B CA 1
ATOM 3689 C C . LYS B 1 107 ? 24.922 -13.695 0.045 1 93.25 107 LYS B C 1
ATOM 3691 O O . LYS B 1 107 ? 23.969 -13.039 -0.374 1 93.25 107 LYS B O 1
ATOM 3696 N N . LYS B 1 108 ? 25.156 -15 -0.281 1 95.19 108 LYS B N 1
ATOM 3697 C CA . LYS B 1 108 ? 24.344 -15.648 -1.301 1 95.19 108 LYS B CA 1
ATOM 3698 C C . LYS B 1 108 ? 23.547 -16.812 -0.711 1 95.19 108 LYS B C 1
ATOM 3700 O O . LYS B 1 108 ? 23.906 -17.328 0.348 1 95.19 108 LYS B O 1
ATOM 3705 N N . ALA B 1 109 ? 22.484 -17.094 -1.348 1 96.25 109 ALA B N 1
ATOM 3706 C CA . ALA B 1 109 ? 21.641 -18.25 -1.04 1 96.25 109 ALA B CA 1
ATOM 3707 C C . ALA B 1 109 ? 21.078 -18.875 -2.314 1 96.25 109 ALA B C 1
ATOM 3709 O O . ALA B 1 109 ? 21.312 -18.359 -3.414 1 96.25 109 ALA B O 1
ATOM 3710 N N . GLU B 1 110 ? 20.453 -20 -2.098 1 96.38 110 GLU B N 1
ATOM 3711 C CA . GLU B 1 110 ? 19.938 -20.719 -3.256 1 96.38 110 GLU B CA 1
ATOM 3712 C C . GLU B 1 110 ? 18.422 -20.906 -3.16 1 96.38 110 GLU B C 1
ATOM 3714 O O . GLU B 1 110 ? 17.875 -21.094 -2.066 1 96.38 110 GLU B O 1
ATOM 3719 N N . LEU B 1 111 ? 17.781 -20.859 -4.297 1 96.31 111 LEU B N 1
ATOM 3720 C CA . LEU B 1 111 ? 16.344 -21.109 -4.414 1 96.31 111 LEU B CA 1
ATOM 3721 C C . LEU B 1 111 ? 16 -21.688 -5.777 1 96.31 111 LEU B C 1
ATOM 3723 O O . LEU B 1 111 ? 16.531 -21.25 -6.801 1 96.31 111 LEU B O 1
ATOM 3727 N N . GLU B 1 112 ? 15.219 -22.719 -5.77 1 94.12 112 GLU B N 1
ATOM 3728 C CA . GLU B 1 112 ? 14.633 -23.203 -7.02 1 94.12 112 GLU B CA 1
ATOM 3729 C C . GLU B 1 112 ? 13.391 -22.406 -7.387 1 94.12 112 GLU B C 1
ATOM 3731 O O . GLU B 1 112 ? 12.344 -22.531 -6.742 1 94.12 112 GLU B O 1
ATOM 3736 N N . ASP B 1 113 ? 13.547 -21.594 -8.359 1 88.06 113 ASP B N 1
ATOM 3737 C CA . ASP B 1 113 ? 12.367 -20.859 -8.797 1 88.06 113 ASP B CA 1
ATOM 3738 C C . ASP B 1 113 ? 11.609 -21.625 -9.883 1 88.06 113 ASP B C 1
ATOM 3740 O O . ASP B 1 113 ? 11.758 -22.844 -10.008 1 88.06 113 ASP B O 1
ATOM 3744 N N . ASN B 1 114 ? 10.688 -20.938 -10.578 1 86.94 114 ASN B N 1
ATOM 3745 C CA . ASN B 1 114 ? 9.828 -21.609 -11.547 1 86.94 114 ASN B CA 1
ATOM 3746 C C . ASN B 1 114 ? 10.602 -22.016 -12.805 1 86.94 114 ASN B C 1
ATOM 3748 O O . ASN B 1 114 ? 10.086 -22.75 -13.641 1 86.94 114 ASN B O 1
ATOM 3752 N N . TYR B 1 115 ? 11.938 -21.641 -12.781 1 87.12 115 TYR B N 1
ATOM 3753 C CA . TYR B 1 115 ? 12.711 -21.875 -13.992 1 87.12 115 TYR B CA 1
ATOM 3754 C C . TYR B 1 115 ? 14.023 -22.594 -13.672 1 87.12 115 TYR B C 1
ATOM 3756 O O . TYR B 1 115 ? 14.906 -22.688 -14.523 1 87.12 115 TYR B O 1
ATOM 3764 N N . GLY B 1 116 ? 14.172 -22.953 -12.5 1 89.94 116 GLY B N 1
ATOM 3765 C CA . GLY B 1 116 ? 15.328 -23.734 -12.117 1 89.94 116 GLY B CA 1
ATOM 3766 C C . GLY B 1 116 ? 16.031 -23.188 -10.883 1 89.94 116 GLY B C 1
ATOM 3767 O O . GLY B 1 116 ? 15.57 -22.234 -10.266 1 89.94 116 GLY B O 1
ATOM 3768 N N . LEU B 1 117 ? 17.109 -23.844 -10.547 1 94.56 117 LEU B N 1
ATOM 3769 C CA . LEU B 1 117 ? 17.891 -23.469 -9.375 1 94.56 117 LEU B CA 1
ATOM 3770 C C . LEU B 1 117 ? 18.688 -22.188 -9.625 1 94.56 117 LEU B C 1
ATOM 3772 O O . LEU B 1 117 ? 19.328 -22.047 -10.672 1 94.56 117 LEU B O 1
ATOM 3776 N N . LYS B 1 118 ? 18.594 -21.297 -8.664 1 94.19 118 LYS B N 1
ATOM 3777 C CA . LYS B 1 118 ? 19.312 -20.031 -8.758 1 94.19 118 LYS B CA 1
ATOM 3778 C C . LYS B 1 118 ? 20.141 -19.766 -7.5 1 94.19 118 LYS B C 1
ATOM 3780 O O . LYS B 1 118 ? 19.688 -20.078 -6.391 1 94.19 118 LYS B O 1
ATOM 3785 N N . THR B 1 119 ? 21.312 -19.219 -7.707 1 95.62 119 THR B N 1
ATOM 3786 C CA . THR B 1 119 ? 22.141 -18.688 -6.625 1 95.62 119 THR B CA 1
ATOM 3787 C C . THR B 1 119 ? 22.266 -17.172 -6.734 1 95.62 119 THR B C 1
ATOM 3789 O O . THR B 1 119 ? 22.766 -16.656 -7.734 1 95.62 119 THR B O 1
ATOM 3792 N N . MET B 1 120 ? 21.797 -16.531 -5.715 1 96.06 120 MET B N 1
ATOM 3793 C CA . MET B 1 120 ? 21.734 -15.078 -5.785 1 96.06 120 MET B CA 1
ATOM 3794 C C . MET B 1 120 ? 21.875 -14.453 -4.398 1 96.06 120 MET B C 1
ATOM 3796 O O . MET B 1 120 ? 21.953 -15.172 -3.4 1 96.06 120 MET B O 1
ATOM 3800 N N . ARG B 1 121 ? 21.969 -13.141 -4.395 1 96.06 121 ARG B N 1
ATOM 3801 C CA . ARG B 1 121 ? 21.969 -12.367 -3.156 1 96.06 121 ARG B CA 1
ATOM 3802 C C . ARG B 1 121 ? 20.891 -12.852 -2.207 1 96.06 121 ARG B C 1
ATOM 3804 O O . ARG B 1 121 ? 19.75 -13.094 -2.627 1 96.06 121 ARG B O 1
ATOM 3811 N N . GLU B 1 122 ? 21.234 -12.953 -0.964 1 97.31 122 GLU B N 1
ATOM 3812 C CA . GLU B 1 122 ? 20.375 -13.586 0.018 1 97.31 122 GLU B CA 1
ATOM 3813 C C . GLU B 1 122 ? 19.016 -12.875 0.103 1 97.31 122 GLU B C 1
ATOM 3815 O O . GLU B 1 122 ? 17.984 -13.523 0.227 1 97.31 122 GLU B O 1
ATOM 3820 N N . SER B 1 123 ? 19.062 -11.609 0.133 1 97.31 123 SER B N 1
ATOM 3821 C CA . SER B 1 123 ? 17.812 -10.859 0.217 1 97.31 123 SER B CA 1
ATOM 3822 C C . SER B 1 123 ? 16.891 -11.188 -0.951 1 97.31 123 SER B C 1
ATOM 3824 O O . SER B 1 123 ? 15.672 -11.281 -0.781 1 97.31 123 SER B O 1
ATOM 3826 N N . CYS B 1 124 ? 17.422 -11.383 -2.104 1 98.25 124 CYS B N 1
ATOM 3827 C CA . CYS B 1 124 ? 16.625 -11.766 -3.271 1 98.25 124 CYS B CA 1
ATOM 3828 C C . CYS B 1 124 ? 16.031 -13.156 -3.094 1 98.25 124 CYS B C 1
ATOM 3830 O O . CYS B 1 124 ? 14.844 -13.359 -3.381 1 98.25 124 CYS B O 1
ATOM 3832 N N . VAL B 1 125 ? 16.844 -14 -2.629 1 98.31 125 VAL B N 1
ATOM 3833 C CA . VAL B 1 125 ? 16.422 -15.383 -2.436 1 98.31 125 VAL B CA 1
ATOM 3834 C C . VAL B 1 125 ? 15.328 -15.445 -1.366 1 98.31 125 VAL B C 1
ATOM 3836 O O . VAL B 1 125 ? 14.336 -16.156 -1.525 1 98.31 125 VAL B O 1
ATOM 3839 N N . GLN B 1 126 ? 15.562 -14.758 -0.317 1 98.44 126 GLN B N 1
ATOM 3840 C CA . GLN B 1 126 ? 14.562 -14.719 0.748 1 98.44 126 GLN B CA 1
ATOM 3841 C C . GLN B 1 126 ? 13.234 -14.188 0.234 1 98.44 126 GLN B C 1
ATOM 3843 O O . GLN B 1 126 ? 12.18 -14.758 0.525 1 98.44 126 GLN B O 1
ATOM 3848 N N . LEU B 1 127 ? 13.281 -13.109 -0.48 1 98.75 127 LEU B N 1
ATOM 3849 C CA . LEU B 1 127 ? 12.062 -12.578 -1.071 1 98.75 127 LEU B CA 1
ATOM 3850 C C . LEU B 1 127 ? 11.398 -13.617 -1.971 1 98.75 127 LEU B C 1
ATOM 3852 O O . LEU B 1 127 ? 10.195 -13.875 -1.855 1 98.75 127 LEU B O 1
ATOM 3856 N N . GLY B 1 128 ? 12.141 -14.203 -2.809 1 98.69 128 GLY B N 1
ATOM 3857 C CA . GLY B 1 128 ? 11.609 -15.234 -3.678 1 98.69 128 GLY B CA 1
ATOM 3858 C C . GLY B 1 128 ? 10.93 -16.359 -2.918 1 98.69 128 GLY B C 1
ATOM 3859 O O . GLY B 1 128 ? 9.836 -16.797 -3.285 1 98.69 128 GLY B O 1
ATOM 3860 N N . ARG B 1 129 ? 11.586 -16.797 -1.896 1 98.56 129 ARG B N 1
ATOM 3861 C CA . ARG B 1 129 ? 11.062 -17.906 -1.102 1 98.56 129 ARG B CA 1
ATOM 3862 C C . ARG B 1 129 ? 9.742 -17.531 -0.44 1 98.56 129 ARG B C 1
ATOM 3864 O O . ARG B 1 129 ? 8.797 -18.328 -0.439 1 98.56 129 ARG B O 1
ATOM 3871 N N . ILE B 1 130 ? 9.68 -16.391 0.117 1 98.75 130 ILE B N 1
ATOM 3872 C CA . ILE B 1 130 ? 8.461 -15.938 0.783 1 98.75 130 ILE B CA 1
ATOM 3873 C C . ILE B 1 130 ? 7.348 -15.758 -0.246 1 98.75 130 ILE B C 1
ATOM 3875 O O . ILE B 1 130 ? 6.195 -16.109 0.01 1 98.75 130 ILE B O 1
ATOM 3879 N N . LEU B 1 131 ? 7.699 -15.234 -1.376 1 98.81 131 LEU B N 1
ATOM 3880 C CA . LEU B 1 131 ? 6.715 -15.102 -2.443 1 98.81 131 LEU B CA 1
ATOM 3881 C C . LEU B 1 131 ? 6.16 -16.469 -2.852 1 98.81 131 LEU B C 1
ATOM 3883 O O . LEU B 1 131 ? 4.953 -16.609 -3.045 1 98.81 131 LEU B O 1
ATOM 3887 N N . GLN B 1 132 ? 7 -17.406 -2.945 1 98.56 132 GLN B N 1
ATOM 3888 C CA . GLN B 1 132 ? 6.57 -18.766 -3.275 1 98.56 132 GLN B CA 1
ATOM 3889 C C . GLN B 1 132 ? 5.648 -19.328 -2.197 1 98.56 132 GLN B C 1
ATOM 3891 O O . GLN B 1 132 ? 4.598 -19.891 -2.506 1 98.56 132 GLN B O 1
ATOM 3896 N N . TYR B 1 133 ? 6.117 -19.172 -1.056 1 98.69 133 TYR B N 1
ATOM 3897 C CA . TYR B 1 133 ? 5.352 -19.672 0.087 1 98.69 133 TYR B CA 1
ATOM 3898 C C . TYR B 1 133 ? 3.943 -19.078 0.088 1 98.69 133 TYR B C 1
ATOM 3900 O O . TYR B 1 133 ? 2.963 -19.812 0.272 1 98.69 133 TYR B O 1
ATOM 3908 N N . MET B 1 134 ? 3.852 -17.828 -0.147 1 98.75 134 MET B N 1
ATOM 3909 C CA . MET B 1 134 ? 2.564 -17.141 -0.091 1 98.75 134 MET B CA 1
ATOM 3910 C C . MET B 1 134 ? 1.686 -17.531 -1.272 1 98.75 134 MET B C 1
ATOM 3912 O O . MET B 1 134 ? 0.461 -17.594 -1.147 1 98.75 134 MET B O 1
ATOM 3916 N N . GLU B 1 135 ? 2.271 -17.703 -2.424 1 98.56 135 GLU B N 1
ATOM 3917 C CA . GLU B 1 135 ? 1.545 -18.094 -3.625 1 98.56 135 GLU B CA 1
ATOM 3918 C C . GLU B 1 135 ? 0.932 -19.484 -3.463 1 98.56 135 GLU B C 1
ATOM 3920 O O . GLU B 1 135 ? -0.137 -19.766 -4.008 1 98.56 135 GLU B O 1
ATOM 3925 N N . CYS B 1 136 ? 1.474 -20.266 -2.697 1 98.56 136 CYS B N 1
ATOM 3926 C CA . CYS B 1 136 ? 1.097 -21.672 -2.525 1 98.56 136 CYS B CA 1
ATOM 3927 C C . CYS B 1 136 ? -0.149 -21.797 -1.655 1 98.56 136 CYS B C 1
ATOM 3929 O O . CYS B 1 136 ? -0.208 -21.234 -0.562 1 98.56 136 CYS B O 1
ATOM 3931 N N . PRO B 1 137 ? -1.108 -22.562 -2.131 1 98.31 137 PRO B N 1
ATOM 3932 C CA . PRO B 1 137 ? -2.264 -22.812 -1.264 1 98.31 137 PRO B CA 1
ATOM 3933 C C . PRO B 1 137 ? -1.867 -23.375 0.097 1 98.31 137 PRO B C 1
ATOM 3935 O O . PRO B 1 137 ? -0.939 -24.188 0.186 1 98.31 137 PRO B O 1
ATOM 3938 N N . GLN B 1 138 ? -2.598 -23 1.087 1 97.31 138 GLN B N 1
ATOM 3939 C CA . GLN B 1 138 ? -2.242 -23.297 2.471 1 97.31 138 GLN B CA 1
ATOM 3940 C C . GLN B 1 138 ? -2.113 -24.797 2.693 1 97.31 138 GLN B C 1
ATOM 3942 O O . GLN B 1 138 ? -1.185 -25.25 3.363 1 97.31 138 GLN B O 1
ATOM 3947 N N . TYR B 1 139 ? -2.955 -25.656 2.166 1 97.19 139 TYR B N 1
ATOM 3948 C CA . TYR B 1 139 ? -2.986 -27.094 2.422 1 97.19 139 TYR B CA 1
ATOM 3949 C C . TYR B 1 139 ? -1.793 -27.797 1.777 1 97.19 139 TYR B C 1
ATOM 3951 O O . TYR B 1 139 ? -1.515 -28.953 2.068 1 97.19 139 TYR B O 1
ATOM 3959 N N . LEU B 1 140 ? -1.081 -27.094 0.983 1 98.25 140 LEU B N 1
ATOM 3960 C CA . LEU B 1 140 ? 0.048 -27.688 0.275 1 98.25 140 LEU B CA 1
ATOM 3961 C C . LEU B 1 140 ? 1.369 -27.281 0.916 1 98.25 140 LEU B C 1
ATOM 3963 O O . LEU B 1 140 ? 2.412 -27.875 0.635 1 98.25 140 LEU B O 1
ATOM 3967 N N . ARG B 1 141 ? 1.411 -26.312 1.733 1 97.94 141 ARG B N 1
ATOM 3968 C CA . ARG B 1 141 ? 2.631 -25.656 2.199 1 97.94 141 ARG B CA 1
ATOM 3969 C C . ARG B 1 141 ? 3.518 -26.641 2.963 1 97.94 141 ARG B C 1
ATOM 3971 O O . ARG B 1 141 ? 4.742 -26.609 2.82 1 97.94 141 ARG B O 1
ATOM 3978 N N . LYS B 1 142 ? 2.963 -27.469 3.719 1 96.38 142 LYS B N 1
ATOM 3979 C CA . LYS B 1 142 ? 3.738 -28.422 4.512 1 96.38 142 LYS B CA 1
ATOM 3980 C C . LYS B 1 142 ? 4.512 -29.391 3.615 1 96.38 142 LYS B C 1
ATOM 3982 O O . LYS B 1 142 ? 5.531 -29.938 4.023 1 96.38 142 LYS B O 1
ATOM 3987 N N . HIS B 1 143 ? 4.027 -29.625 2.412 1 96.62 143 HIS B N 1
ATOM 3988 C CA . HIS B 1 143 ? 4.656 -30.578 1.495 1 96.62 143 HIS B CA 1
ATOM 3989 C C . HIS B 1 143 ? 5.824 -29.922 0.756 1 96.62 143 HIS B C 1
ATOM 3991 O O . HIS B 1 143 ? 6.781 -30.609 0.382 1 96.62 143 HIS B O 1
ATOM 3997 N N . PHE B 1 144 ? 5.773 -28.656 0.609 1 97.06 144 PHE B N 1
ATOM 3998 C CA . PHE B 1 144 ? 6.711 -28.016 -0.312 1 97.06 144 PHE B CA 1
ATOM 3999 C C . PHE B 1 144 ? 7.688 -27.125 0.439 1 97.06 144 PHE B C 1
ATOM 4001 O O . PHE B 1 144 ? 8.727 -26.734 -0.099 1 97.06 144 PHE B O 1
ATOM 4008 N N . PHE B 1 145 ? 7.359 -26.766 1.673 1 97.56 145 PHE B N 1
ATOM 4009 C CA . PHE B 1 145 ? 8.18 -25.781 2.369 1 97.56 145 PHE B CA 1
ATOM 4010 C C . PHE B 1 145 ? 8.617 -26.312 3.732 1 97.56 145 PHE B C 1
ATOM 4012 O O . PHE B 1 145 ? 7.953 -26.047 4.742 1 97.56 145 PHE B O 1
ATOM 4019 N N . PRO B 1 146 ? 9.68 -26.938 3.742 1 95.81 146 PRO B N 1
ATOM 4020 C CA . PRO B 1 146 ? 10.219 -27.328 5.043 1 95.81 146 PRO B CA 1
ATOM 4021 C C . PRO B 1 146 ? 10.625 -26.141 5.902 1 95.81 146 PRO B C 1
ATOM 4023 O O . PRO B 1 146 ? 10.664 -25 5.41 1 95.81 146 PRO B O 1
ATOM 4026 N N . ILE B 1 147 ? 10.906 -26.391 7.07 1 96.75 147 ILE B N 1
ATOM 4027 C CA . ILE B 1 147 ? 11.352 -25.344 7.977 1 96.75 147 ILE B CA 1
ATOM 4028 C C . ILE B 1 147 ? 12.586 -24.656 7.406 1 96.75 147 ILE B C 1
ATOM 4030 O O . ILE B 1 147 ? 13.531 -25.312 6.969 1 96.75 147 ILE B O 1
ATOM 4034 N N . HIS B 1 148 ? 12.586 -23.469 7.379 1 96.81 148 HIS B N 1
ATOM 4035 C CA . HIS B 1 148 ? 13.672 -22.656 6.82 1 96.81 148 HIS B CA 1
ATOM 4036 C C . HIS B 1 148 ? 13.766 -21.312 7.516 1 96.81 148 HIS B C 1
ATOM 4038 O O . HIS B 1 148 ? 12.742 -20.703 7.859 1 96.81 148 HIS B O 1
ATOM 4044 N N . ASN B 1 149 ? 14.906 -20.797 7.59 1 96.94 149 ASN B N 1
ATOM 4045 C CA . ASN B 1 149 ? 15.148 -19.531 8.266 1 96.94 149 ASN B CA 1
ATOM 4046 C C . ASN B 1 149 ? 14.422 -18.391 7.57 1 96.94 149 ASN B C 1
ATOM 4048 O O . ASN B 1 149 ? 13.898 -17.484 8.234 1 96.94 149 ASN B O 1
ATOM 4052 N N . HIS B 1 150 ? 14.344 -18.422 6.289 1 97.25 150 HIS B N 1
ATOM 4053 C CA . HIS B 1 150 ? 13.68 -17.375 5.52 1 97.25 150 HIS B CA 1
ATOM 4054 C C . HIS B 1 150 ? 12.18 -17.344 5.816 1 97.25 150 HIS B C 1
ATOM 4056 O O . HIS B 1 150 ? 11.516 -16.344 5.531 1 97.25 150 HIS B O 1
ATOM 4062 N N . LEU B 1 151 ? 11.672 -18.406 6.391 1 98.12 151 LEU B N 1
ATOM 4063 C CA . LEU B 1 151 ? 10.234 -18.531 6.59 1 98.12 151 LEU B CA 1
ATOM 4064 C C . LEU B 1 151 ? 9.891 -18.516 8.078 1 98.12 151 LEU B C 1
ATOM 4066 O O . LEU B 1 151 ? 8.773 -18.875 8.461 1 98.12 151 LEU B O 1
ATOM 4070 N N . LYS B 1 152 ? 10.805 -18.094 8.867 1 97.62 152 LYS B N 1
ATOM 4071 C CA . LYS B 1 152 ? 10.664 -18.109 10.32 1 97.62 152 LYS B CA 1
ATOM 4072 C C . LYS B 1 152 ? 9.461 -17.266 10.758 1 97.62 152 LYS B C 1
ATOM 4074 O O . LYS B 1 152 ? 8.766 -17.625 11.719 1 97.62 152 LYS B O 1
ATOM 4079 N N . PHE B 1 153 ? 9.227 -16.203 10.086 1 97.25 153 PHE B N 1
ATOM 4080 C CA . PHE B 1 153 ? 8.164 -15.289 10.484 1 97.25 153 PHE B CA 1
ATOM 4081 C C . PHE B 1 153 ? 7.012 -15.328 9.484 1 97.25 153 PHE B C 1
ATOM 4083 O O . PHE B 1 153 ? 6.34 -14.32 9.266 1 97.25 153 PHE B O 1
ATOM 4090 N N . CYS B 1 154 ? 6.77 -16.422 8.844 1 96.06 154 CYS B N 1
ATOM 4091 C CA . CYS B 1 154 ? 5.719 -16.531 7.84 1 96.06 154 CYS B CA 1
ATOM 4092 C C . CYS B 1 154 ? 4.34 -16.438 8.484 1 96.06 154 CYS B C 1
ATOM 4094 O O . CYS B 1 154 ? 3.355 -16.125 7.812 1 96.06 154 CYS B O 1
ATOM 4096 N N . GLY B 1 155 ? 4.23 -16.656 9.812 1 95.12 155 GLY B N 1
ATOM 4097 C CA . GLY B 1 155 ? 2.971 -16.625 10.531 1 95.12 155 GLY B CA 1
ATOM 4098 C C . GLY B 1 155 ? 2.342 -15.242 10.562 1 95.12 155 GLY B C 1
ATOM 4099 O O . GLY B 1 155 ? 1.131 -15.109 10.75 1 95.12 155 GLY B O 1
ATOM 4100 N N . ILE B 1 156 ? 3.094 -14.234 10.344 1 95.88 156 ILE B N 1
ATOM 4101 C CA . ILE B 1 156 ? 2.566 -12.883 10.469 1 95.88 156 ILE B CA 1
ATOM 4102 C C . ILE B 1 156 ? 2.074 -12.398 9.102 1 95.88 156 ILE B C 1
ATOM 4104 O O . ILE B 1 156 ? 1.487 -11.32 9 1 95.88 156 ILE B O 1
ATOM 4108 N N . LEU B 1 157 ? 2.314 -13.164 8.078 1 97.31 157 LEU B N 1
ATOM 4109 C CA . LEU B 1 157 ? 1.958 -12.758 6.723 1 97.31 157 LEU B CA 1
ATOM 4110 C C . LEU B 1 157 ? 0.445 -12.766 6.531 1 97.31 157 LEU B C 1
ATOM 4112 O O . LEU B 1 157 ? -0.232 -13.703 6.961 1 97.31 157 LEU B O 1
ATOM 4116 N N . ASN B 1 158 ? -0.02 -11.656 5.949 1 96.44 158 ASN B N 1
ATOM 4117 C CA . ASN B 1 158 ? -1.434 -11.641 5.586 1 96.44 158 ASN B CA 1
ATOM 4118 C C . ASN B 1 158 ? -1.72 -12.547 4.398 1 96.44 158 ASN B C 1
ATOM 4120 O O . ASN B 1 158 ? -0.999 -12.516 3.398 1 96.44 158 ASN B O 1
ATOM 4124 N N . PRO B 1 159 ? -2.744 -13.289 4.461 1 96.94 159 PRO B N 1
ATOM 4125 C CA . PRO B 1 159 ? -3.029 -14.242 3.385 1 96.94 159 PRO B CA 1
ATOM 4126 C C . PRO B 1 159 ? -3.293 -13.555 2.047 1 96.94 159 PRO B C 1
ATOM 4128 O O . PRO B 1 159 ? -3.812 -12.438 2.014 1 96.94 159 PRO B O 1
ATOM 4131 N N . LEU B 1 160 ? -2.947 -14.273 1.002 1 98.12 160 LEU B N 1
ATOM 4132 C CA . LEU B 1 160 ? -3.236 -13.758 -0.331 1 98.12 160 LEU B CA 1
ATOM 4133 C C . LEU B 1 160 ? -4.73 -13.828 -0.631 1 98.12 160 LEU B C 1
ATOM 4135 O O . LEU B 1 160 ? -5.293 -12.914 -1.231 1 98.12 160 LEU B O 1
ATOM 4139 N N . ASN B 1 161 ? -5.316 -14.898 -0.194 1 97.31 161 ASN B N 1
ATOM 4140 C CA . ASN B 1 161 ? -6.719 -15.172 -0.503 1 97.31 161 ASN B CA 1
ATOM 4141 C C . ASN B 1 161 ? -6.977 -15.133 -2.008 1 97.31 161 ASN B C 1
ATOM 4143 O O . ASN B 1 161 ? -7.91 -14.469 -2.463 1 97.31 161 ASN B O 1
ATOM 4147 N N . ALA B 1 162 ? -6.102 -15.719 -2.736 1 98.25 162 ALA B N 1
ATOM 4148 C CA . ALA B 1 162 ? -6.25 -15.82 -4.188 1 98.25 162 ALA B CA 1
ATOM 4149 C C . ALA B 1 162 ? -7.309 -16.859 -4.555 1 98.25 162 ALA B C 1
ATOM 4151 O O . ALA B 1 162 ? -7.645 -17.734 -3.748 1 98.25 162 ALA B O 1
ATOM 4152 N N . PRO B 1 163 ? -7.84 -16.797 -5.742 1 97.62 163 PRO B N 1
ATOM 4153 C CA . PRO B 1 163 ? -8.898 -17.734 -6.145 1 97.62 163 PRO B CA 1
ATOM 4154 C C . PRO B 1 163 ? -8.477 -19.188 -6.043 1 97.62 163 PRO B C 1
ATOM 4156 O O . PRO B 1 163 ? -9.305 -20.062 -5.762 1 97.62 163 PRO B O 1
ATOM 4159 N N . HIS B 1 164 ? -7.242 -19.469 -6.23 1 98.19 164 HIS B N 1
ATOM 4160 C CA . HIS B 1 164 ? -6.801 -20.859 -6.219 1 98.19 164 HIS B CA 1
ATOM 4161 C C . HIS B 1 164 ? -6.508 -21.344 -4.801 1 98.19 164 HIS B C 1
ATOM 4163 O O . HIS B 1 164 ? -6.152 -22.5 -4.594 1 98.19 164 HIS B O 1
ATOM 4169 N N . HIS B 1 165 ? -6.59 -20.469 -3.846 1 98.25 165 HIS B N 1
ATOM 4170 C CA . HIS B 1 165 ? -6.492 -20.844 -2.443 1 98.25 165 HIS B CA 1
ATOM 4171 C C . HIS B 1 165 ? -7.824 -21.375 -1.926 1 98.25 165 HIS B C 1
ATOM 4173 O O . HIS B 1 165 ? -8.391 -20.844 -0.973 1 98.25 165 HIS B O 1
ATOM 4179 N N . LEU B 1 166 ? -8.203 -22.453 -2.406 1 97.38 166 LEU B N 1
ATOM 4180 C CA . LEU B 1 166 ? -9.5 -23.047 -2.092 1 97.38 166 LEU B CA 1
ATOM 4181 C C . LEU B 1 166 ? -9.445 -23.828 -0.786 1 97.38 166 LEU B C 1
ATOM 4183 O O . LEU B 1 166 ? -8.469 -24.531 -0.519 1 97.38 166 LEU B O 1
ATOM 4187 N N . THR B 1 167 ? -10.516 -23.625 -0.046 1 95.62 167 THR B N 1
ATOM 4188 C CA . THR B 1 167 ? -10.664 -24.438 1.149 1 95.62 167 THR B CA 1
ATOM 4189 C C . THR B 1 167 ? -11.32 -25.781 0.809 1 95.62 167 THR B C 1
ATOM 4191 O O . THR B 1 167 ? -11.742 -26 -0.329 1 95.62 167 THR B O 1
ATOM 4194 N N . LYS B 1 168 ? -11.43 -26.609 1.755 1 95 168 LYS B N 1
ATOM 4195 C CA . LYS B 1 168 ? -11.984 -27.953 1.553 1 95 168 LYS B CA 1
ATOM 4196 C C . LYS B 1 168 ? -13.461 -27.875 1.168 1 95 168 LYS B C 1
ATOM 4198 O O . LYS B 1 168 ? -13.984 -28.781 0.508 1 95 168 LYS B O 1
ATOM 4203 N N . ASP B 1 169 ? -14.117 -26.75 1.518 1 94 169 ASP B N 1
ATOM 4204 C CA . ASP B 1 169 ? -15.562 -26.625 1.324 1 94 169 ASP B CA 1
ATOM 4205 C C . ASP B 1 169 ? -15.883 -25.859 0.043 1 94 169 ASP B C 1
ATOM 4207 O O . ASP B 1 169 ? -17.047 -25.75 -0.34 1 94 169 ASP B O 1
ATOM 4211 N N . GLU B 1 170 ? -14.898 -25.344 -0.579 1 94.44 170 GLU B N 1
ATOM 4212 C CA . GLU B 1 170 ? -15.117 -24.578 -1.799 1 94.44 170 GLU B CA 1
ATOM 4213 C C . GLU B 1 170 ? -14.984 -25.453 -3.039 1 94.44 170 GLU B C 1
ATOM 4215 O O . GLU B 1 170 ? -14.086 -26.297 -3.121 1 94.44 170 GLU B O 1
ATOM 4220 N N . GLU B 1 171 ? -15.945 -25.25 -3.926 1 91.5 171 GLU B N 1
ATOM 4221 C CA . GLU B 1 171 ? -15.953 -26.031 -5.156 1 91.5 171 GLU B CA 1
ATOM 4222 C C . GLU B 1 171 ? -15.484 -25.203 -6.348 1 91.5 171 GLU B C 1
ATOM 4224 O O . GLU B 1 171 ? -15.914 -24.047 -6.516 1 91.5 171 GLU B O 1
ATOM 4229 N N . PHE B 1 172 ? -14.578 -25.734 -7.09 1 95.19 172 PHE B N 1
ATOM 4230 C CA . PHE B 1 172 ? -14.102 -25.172 -8.344 1 95.19 172 PHE B CA 1
ATOM 4231 C C . PHE B 1 172 ? -13.562 -26.266 -9.258 1 95.19 172 PHE B C 1
ATOM 4233 O O . PHE B 1 172 ? -13.188 -27.344 -8.797 1 95.19 172 PHE B O 1
ATOM 4240 N N . GLU B 1 173 ? -13.578 -26.047 -10.5 1 95.88 173 GLU B N 1
ATOM 4241 C CA . GLU B 1 173 ? -13.234 -27.062 -11.5 1 95.88 173 GLU B CA 1
ATOM 4242 C C . GLU B 1 173 ? -11.75 -27.406 -11.461 1 95.88 173 GLU B C 1
ATOM 4244 O O . GLU B 1 173 ? -11.352 -28.5 -11.852 1 95.88 173 GLU B O 1
ATOM 4249 N N . PHE B 1 174 ? -10.953 -26.5 -11.039 1 97.81 174 PHE B N 1
ATOM 4250 C CA . PHE B 1 174 ? -9.508 -26.719 -10.961 1 97.81 174 PHE B CA 1
ATOM 4251 C C . PHE B 1 174 ? -9.023 -26.641 -9.523 1 97.81 174 PHE B C 1
ATOM 4253 O O . PHE B 1 174 ? -9.57 -25.891 -8.711 1 97.81 174 PHE B O 1
ATOM 4260 N N . ARG B 1 175 ? -7.945 -27.375 -9.227 1 98.06 175 ARG B N 1
ATOM 4261 C CA . ARG B 1 175 ? -7.273 -27.281 -7.93 1 98.06 175 ARG B CA 1
ATOM 4262 C C . ARG B 1 175 ? -5.785 -27.594 -8.062 1 98.06 175 ARG B C 1
ATOM 4264 O O . ARG B 1 175 ? -5.375 -28.359 -8.938 1 98.06 175 ARG B O 1
ATOM 4271 N N . GLU B 1 176 ? -5.094 -26.922 -7.195 1 98.31 176 GLU B N 1
ATOM 4272 C CA . GLU B 1 176 ? -3.684 -27.281 -7.062 1 98.31 176 GLU B CA 1
ATOM 4273 C C . GLU B 1 176 ? -3.504 -28.484 -6.148 1 98.31 176 GLU B C 1
ATOM 4275 O O . GLU B 1 176 ? -4.273 -28.688 -5.203 1 98.31 176 GLU B O 1
ATOM 4280 N N . GLY B 1 177 ? -2.432 -29.281 -6.492 1 98.44 177 GLY B N 1
ATOM 4281 C CA . GLY B 1 177 ? -2.262 -30.484 -5.672 1 98.44 177 GLY B CA 1
ATOM 4282 C C . GLY B 1 177 ? -0.817 -30.938 -5.578 1 98.44 177 GLY B C 1
ATOM 4283 O O . GLY B 1 177 ? 0.065 -30.359 -6.215 1 98.44 177 GLY B O 1
ATOM 4284 N N . VAL B 1 178 ? -0.632 -31.875 -4.738 1 98.5 178 VAL B N 1
ATOM 4285 C CA . VAL B 1 178 ? 0.651 -32.562 -4.594 1 98.5 178 VAL B CA 1
ATOM 4286 C C . VAL B 1 178 ? 0.479 -34.062 -4.867 1 98.5 178 VAL B C 1
ATOM 4288 O O . VAL B 1 178 ? -0.47 -34.688 -4.379 1 98.5 178 VAL B O 1
ATOM 4291 N N . VAL B 1 179 ? 1.339 -34.594 -5.754 1 97.88 179 VAL B N 1
ATOM 4292 C CA . VAL B 1 179 ? 1.31 -36 -6.066 1 97.88 179 VAL B CA 1
ATOM 4293 C C . VAL B 1 179 ? 1.744 -36.812 -4.844 1 97.88 179 VAL B C 1
ATOM 4295 O O . VAL B 1 179 ? 2.816 -36.562 -4.281 1 97.88 179 VAL B O 1
ATOM 4298 N N . LEU B 1 180 ? 0.927 -37.781 -4.461 1 96.88 180 LEU B N 1
ATOM 4299 C CA . LEU B 1 180 ? 1.209 -38.594 -3.273 1 96.88 180 LEU B CA 1
ATOM 4300 C C . LEU B 1 180 ? 2.049 -39.812 -3.625 1 96.88 180 LEU B C 1
ATOM 4302 O O . LEU B 1 180 ? 2.049 -40.25 -4.773 1 96.88 180 LEU B O 1
ATOM 4306 N N . ASN B 1 181 ? 2.791 -40.25 -2.609 1 95.06 181 ASN B N 1
ATOM 4307 C CA . ASN B 1 181 ? 3.559 -41.5 -2.75 1 95.06 181 ASN B CA 1
ATOM 4308 C C . ASN B 1 181 ? 2.721 -42.719 -2.391 1 95.06 181 ASN B C 1
ATOM 4310 O O . ASN B 1 181 ? 2.924 -43.344 -1.339 1 95.06 181 ASN B O 1
ATOM 4314 N N . LYS B 1 182 ? 1.827 -43.094 -3.152 1 92.25 182 LYS B N 1
ATOM 4315 C CA . LYS B 1 182 ? 0.956 -44.25 -2.947 1 92.25 182 LYS B CA 1
ATOM 4316 C C . LYS B 1 182 ? 1.035 -45.219 -4.125 1 92.25 182 LYS B C 1
ATOM 4318 O O . LYS B 1 182 ? 1.187 -44.781 -5.273 1 92.25 182 LYS B O 1
ATOM 4323 N N . PRO B 1 183 ? 0.946 -46.438 -3.834 1 88.25 183 PRO B N 1
ATOM 4324 C CA . PRO B 1 183 ? 0.966 -47.438 -4.918 1 88.25 183 PRO B CA 1
ATOM 4325 C C . PRO B 1 183 ? -0.244 -47.312 -5.844 1 88.25 183 PRO B C 1
ATOM 4327 O O . PRO B 1 183 ? -1.353 -47.031 -5.383 1 88.25 183 PRO B O 1
ATOM 4330 N N . VAL B 1 184 ? 0.143 -47.312 -7.031 1 84 184 VAL B N 1
ATOM 4331 C CA . VAL B 1 184 ? -0.932 -47.25 -8.016 1 84 184 VAL B CA 1
ATOM 4332 C C . VAL B 1 184 ? -0.875 -48.5 -8.922 1 84 184 VAL B C 1
ATOM 4334 O O . VAL B 1 184 ? 0.207 -49 -9.203 1 84 184 VAL B O 1
ATOM 4337 N N . LYS B 1 185 ? -2.008 -49 -9.211 1 83.19 185 LYS B N 1
ATOM 4338 C CA . LYS B 1 185 ? -2.092 -50.125 -10.117 1 83.19 185 LYS B CA 1
ATOM 4339 C C . LYS B 1 185 ? -1.522 -49.812 -11.492 1 83.19 185 LYS B C 1
ATOM 4341 O O . LYS B 1 185 ? -1.581 -48.656 -11.922 1 83.19 185 LYS B O 1
ATOM 4346 N N . PRO B 1 186 ? -0.955 -50.875 -12.102 1 80.94 186 PRO B N 1
ATOM 4347 C CA . PRO B 1 186 ? -0.443 -50.625 -13.453 1 80.94 186 PRO B CA 1
ATOM 4348 C C . PRO B 1 186 ? -1.5 -50.031 -14.383 1 80.94 186 PRO B C 1
ATOM 4350 O O . PRO B 1 186 ? -2.654 -50.469 -14.367 1 80.94 186 PRO B O 1
ATOM 4353 N N . GLY B 1 187 ? -1.222 -49.031 -15.086 1 80.56 187 GLY B N 1
ATOM 4354 C CA . GLY B 1 187 ? -2.123 -48.438 -16.047 1 80.56 187 GLY B CA 1
ATOM 4355 C C . GLY B 1 187 ? -2.934 -47.281 -15.461 1 80.56 187 GLY B C 1
ATOM 4356 O O . GLY B 1 187 ? -3.664 -46.594 -16.188 1 80.56 187 GLY B O 1
ATOM 4357 N N . ARG B 1 188 ? -2.787 -47.25 -14.148 1 85 188 ARG B N 1
ATOM 4358 C CA . ARG B 1 188 ? -3.535 -46.156 -13.516 1 85 188 ARG B CA 1
ATOM 4359 C C . ARG B 1 188 ? -2.633 -44.969 -13.227 1 85 188 ARG B C 1
ATOM 4361 O O . ARG B 1 188 ? -1.408 -45.094 -13.18 1 85 188 ARG B O 1
ATOM 4368 N N . GLY B 1 189 ? -3.242 -43.875 -13.164 1 93 189 GLY B N 1
ATOM 4369 C CA . GLY B 1 189 ? -2.49 -42.656 -12.906 1 93 189 GLY B CA 1
ATOM 4370 C C . GLY B 1 189 ? -2.238 -42.406 -11.438 1 93 189 GLY B C 1
ATOM 4371 O O . GLY B 1 189 ? -2.676 -43.188 -10.586 1 93 189 GLY B O 1
ATOM 4372 N N . SER B 1 190 ? -1.516 -41.469 -11.07 1 95.44 190 SER B N 1
ATOM 4373 C CA . SER B 1 190 ? -1.102 -41.125 -9.711 1 95.44 190 SER B CA 1
ATOM 4374 C C . SER B 1 190 ? -2.279 -40.594 -8.891 1 95.44 190 SER B C 1
ATOM 4376 O O . SER B 1 190 ? -3.33 -40.281 -9.438 1 95.44 190 SER B O 1
ATOM 4378 N N . ILE B 1 191 ? -2.094 -40.656 -7.59 1 96.06 191 ILE B N 1
ATOM 4379 C CA . ILE B 1 191 ? -3.051 -40.094 -6.641 1 96.06 191 ILE B CA 1
ATOM 4380 C C . ILE B 1 191 ? -2.562 -38.719 -6.156 1 96.06 191 ILE B C 1
ATOM 4382 O O . ILE B 1 191 ? -1.396 -38.562 -5.793 1 96.06 191 ILE B O 1
ATOM 4386 N N . VAL B 1 192 ? -3.48 -37.75 -6.168 1 97.62 192 VAL B N 1
ATOM 4387 C CA . VAL B 1 192 ? -3.096 -36.375 -5.879 1 97.62 192 VAL B CA 1
ATOM 4388 C C . VAL B 1 192 ? -3.953 -35.844 -4.738 1 97.62 192 VAL B C 1
ATOM 4390 O O . VAL B 1 192 ? -5.172 -36.031 -4.723 1 97.62 192 VAL B O 1
ATOM 4393 N N . ASN B 1 193 ? -3.314 -35.219 -3.744 1 97.19 193 ASN B N 1
ATOM 4394 C CA . ASN B 1 193 ? -4.008 -34.406 -2.738 1 97.19 193 ASN B CA 1
ATOM 4395 C C . ASN B 1 193 ? -4.285 -33 -3.236 1 97.19 193 ASN B C 1
ATOM 4397 O O . ASN B 1 193 ? -3.355 -32.219 -3.482 1 97.19 193 ASN B O 1
ATOM 4401 N N . VAL B 1 194 ? -5.543 -32.656 -3.355 1 97.69 19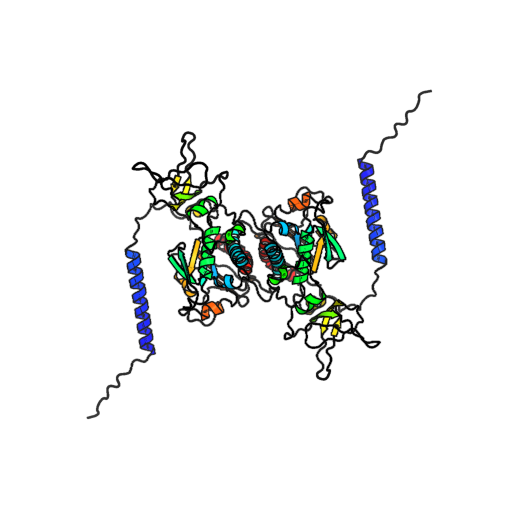4 VAL B N 1
ATOM 4402 C CA . VAL B 1 194 ? -5.895 -31.359 -3.902 1 97.69 194 VAL B CA 1
ATOM 4403 C C . VAL B 1 194 ? -6.59 -30.516 -2.832 1 97.69 194 VAL B C 1
ATOM 4405 O O . VAL B 1 194 ? -7.328 -29.578 -3.15 1 97.69 194 VAL B O 1
ATOM 4408 N N . GLY B 1 195 ? -6.473 -30.812 -1.568 1 96.62 195 GLY B N 1
ATOM 4409 C CA . GLY B 1 195 ? -7.004 -30.047 -0.454 1 96.62 195 GLY B CA 1
ATOM 4410 C C . GLY B 1 195 ? -8.422 -30.438 -0.087 1 96.62 195 GLY B C 1
ATOM 4411 O O . GLY B 1 195 ? -9.023 -29.844 0.813 1 96.62 195 GLY B O 1
ATOM 4412 N N . LEU B 1 196 ? -8.953 -31.375 -0.793 1 95.31 196 LEU B N 1
ATOM 4413 C CA . LEU B 1 196 ? -10.273 -31.906 -0.481 1 95.31 196 LEU B CA 1
ATOM 4414 C C . LEU B 1 196 ? -10.172 -33.062 0.498 1 95.31 196 LEU B C 1
ATOM 4416 O O . LEU B 1 196 ? -9.07 -33.531 0.817 1 95.31 196 LEU B O 1
ATOM 4420 N N . LEU B 1 197 ? -11.336 -33.438 1.026 1 92.25 197 LEU B N 1
ATOM 4421 C CA . LEU B 1 197 ? -11.359 -34.562 1.951 1 92.25 197 LEU B CA 1
ATOM 4422 C C . LEU B 1 197 ? -10.914 -35.844 1.257 1 92.25 197 LEU B C 1
ATOM 4424 O O . LEU B 1 197 ? -10.195 -36.656 1.845 1 92.25 197 LEU B O 1
ATOM 4428 N N . LYS B 1 198 ? -11.312 -35.969 0.003 1 91.94 198 LYS B N 1
ATOM 4429 C CA . LYS B 1 198 ? -10.93 -37.125 -0.788 1 91.94 198 LYS B CA 1
ATOM 4430 C C . LYS B 1 198 ? -9.789 -36.781 -1.749 1 91.94 198 LYS B C 1
ATOM 4432 O O . LYS B 1 198 ? -9.758 -35.688 -2.318 1 91.94 198 LYS B O 1
ATOM 4437 N N . GLU B 1 199 ? -9.016 -37.781 -1.946 1 93.81 199 GLU B N 1
ATOM 4438 C CA . GLU B 1 199 ? -7.934 -37.656 -2.916 1 93.81 199 GLU B CA 1
ATOM 4439 C C . GLU B 1 199 ? -8.438 -37.844 -4.34 1 93.81 199 GLU B C 1
ATOM 4441 O O . GLU B 1 199 ? -9.523 -38.406 -4.551 1 93.81 199 GLU B O 1
ATOM 4446 N N . VAL B 1 200 ? -7.617 -37.438 -5.25 1 94.69 200 VAL B N 1
ATOM 4447 C CA . VAL B 1 200 ? -8.047 -37.469 -6.645 1 94.69 200 VAL B CA 1
ATOM 4448 C C . VAL B 1 200 ? -7.129 -38.375 -7.445 1 94.69 200 VAL B C 1
ATOM 4450 O O . VAL B 1 200 ? -5.906 -38.281 -7.352 1 94.69 200 VAL B O 1
ATOM 4453 N N . HIS B 1 201 ? -7.738 -39.281 -8.219 1 94.44 201 HIS B N 1
ATOM 4454 C CA . HIS B 1 201 ? -6.992 -40.094 -9.164 1 94.44 201 HIS B CA 1
ATOM 4455 C C . HIS B 1 201 ? -6.824 -39.406 -10.508 1 94.44 201 HIS B C 1
ATOM 4457 O O . HIS B 1 201 ? -7.812 -39.031 -11.141 1 94.44 201 HIS B O 1
ATOM 4463 N N . VAL B 1 202 ? -5.594 -39.25 -10.914 1 94.88 202 VAL B N 1
ATOM 4464 C CA . VAL B 1 202 ? -5.371 -38.531 -12.156 1 94.88 202 VAL B CA 1
ATOM 4465 C C . VAL B 1 202 ? -4.957 -39.5 -13.266 1 94.88 202 VAL B C 1
ATOM 4467 O O . VAL B 1 202 ? -4.695 -40.656 -13 1 94.88 202 VAL B O 1
ATOM 4470 N N . ASP B 1 203 ? -4.824 -38.969 -14.477 1 91.06 203 ASP B N 1
ATOM 4471 C CA . ASP B 1 203 ? -4.688 -39.781 -15.68 1 91.06 203 ASP B CA 1
ATOM 4472 C C . ASP B 1 203 ? -3.219 -40.062 -15.992 1 91.06 203 ASP B C 1
ATOM 4474 O O . ASP B 1 203 ? -2.908 -40.844 -16.891 1 91.06 203 ASP B O 1
ATOM 4478 N N . LYS B 1 204 ? -2.324 -39.438 -15.281 1 92.75 204 LYS B N 1
ATOM 4479 C CA . LYS B 1 204 ? -0.897 -39.562 -15.562 1 92.75 204 LYS B CA 1
ATOM 4480 C C . LYS B 1 204 ? -0.135 -40.062 -14.344 1 92.75 204 LYS B C 1
ATOM 4482 O O . LYS B 1 204 ? -0.533 -39.812 -13.211 1 92.75 204 LYS B O 1
ATOM 4487 N N . LEU B 1 205 ? 0.9 -40.844 -14.734 1 92.88 205 LEU B N 1
ATOM 4488 C CA . LEU B 1 205 ? 1.843 -41.25 -13.695 1 92.88 205 LEU B CA 1
ATOM 4489 C C . LEU B 1 205 ? 2.904 -40.156 -13.484 1 92.88 205 LEU B C 1
ATOM 4491 O O . LEU B 1 205 ? 3.678 -39.875 -14.398 1 92.88 205 LEU B O 1
ATOM 4495 N N . LEU B 1 206 ? 2.885 -39.625 -12.289 1 94.81 206 LEU B N 1
ATOM 4496 C CA . LEU B 1 206 ? 3.795 -38.531 -11.984 1 94.81 206 LEU B CA 1
ATOM 4497 C C . LEU B 1 206 ? 4.68 -38.875 -10.789 1 94.81 206 LEU B C 1
ATOM 4499 O O . LEU B 1 206 ? 4.348 -39.75 -10 1 94.81 206 LEU B O 1
ATOM 4503 N N . THR B 1 207 ? 5.785 -38.188 -10.773 1 94.19 207 THR B N 1
ATOM 4504 C CA . THR B 1 207 ? 6.691 -38.375 -9.641 1 94.19 207 THR B CA 1
ATOM 4505 C C . THR B 1 207 ? 6.055 -37.844 -8.359 1 94.19 207 THR B C 1
ATOM 4507 O O . THR B 1 207 ? 5.5 -36.75 -8.328 1 94.19 207 THR B O 1
ATOM 4510 N N . PRO B 1 208 ? 6.109 -38.594 -7.324 1 96 208 PRO B N 1
ATOM 4511 C CA . PRO B 1 208 ? 5.566 -38.125 -6.047 1 96 208 PRO B CA 1
ATOM 4512 C C . PRO B 1 208 ? 6.234 -36.844 -5.555 1 96 208 PRO B C 1
ATOM 4514 O O . PRO B 1 208 ? 7.441 -36.656 -5.738 1 96 208 PRO B O 1
ATOM 4517 N N . GLY B 1 209 ? 5.453 -35.969 -4.961 1 96.19 209 GLY B N 1
ATOM 4518 C CA . GLY B 1 209 ? 6 -34.781 -4.324 1 96.19 209 GLY B CA 1
ATOM 4519 C C . GLY B 1 209 ? 5.973 -33.562 -5.223 1 96.19 209 GLY B C 1
ATOM 4520 O O . GLY B 1 209 ? 6.289 -32.438 -4.781 1 96.19 2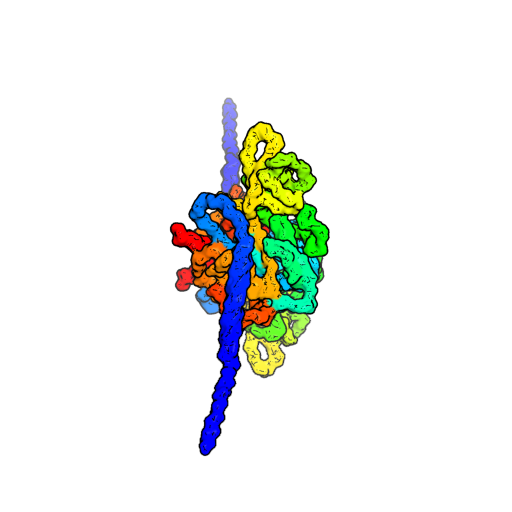09 GLY B O 1
ATOM 4521 N N . ILE B 1 210 ? 5.578 -33.75 -6.383 1 95.69 210 ILE B N 1
ATOM 4522 C CA . ILE B 1 210 ? 5.566 -32.594 -7.301 1 95.69 210 ILE B CA 1
ATOM 4523 C C . ILE B 1 210 ? 4.211 -31.906 -7.242 1 95.69 210 ILE B C 1
ATOM 4525 O O . ILE B 1 210 ? 3.191 -32.531 -6.953 1 95.69 210 ILE B O 1
ATOM 4529 N N . ARG B 1 211 ? 4.309 -30.625 -7.469 1 97.31 211 ARG B N 1
ATOM 4530 C CA . ARG B 1 211 ? 3.082 -29.844 -7.559 1 97.31 211 ARG B CA 1
ATOM 4531 C C . ARG B 1 211 ? 2.441 -29.984 -8.938 1 97.31 211 ARG B C 1
ATOM 4533 O O . ARG B 1 211 ? 3.139 -30.016 -9.953 1 97.31 211 ARG B O 1
ATOM 4540 N N . CYS B 1 212 ? 1.11 -30.109 -9 1 97.44 212 CYS B N 1
ATOM 4541 C CA . CYS B 1 212 ? 0.428 -30.188 -10.289 1 97.44 212 CYS B CA 1
ATOM 4542 C C . CYS B 1 212 ? -0.938 -29.516 -10.219 1 97.44 212 CYS B C 1
ATOM 4544 O O . CYS B 1 212 ? -1.493 -29.328 -9.133 1 97.44 212 CYS B O 1
ATOM 4546 N N . THR B 1 213 ? -1.413 -29.016 -11.297 1 98.19 213 THR B N 1
ATOM 4547 C CA . THR B 1 213 ? -2.762 -28.484 -11.461 1 98.19 213 THR B CA 1
ATOM 4548 C C . THR B 1 213 ? -3.705 -29.547 -12 1 98.19 213 THR B C 1
ATOM 4550 O O . THR B 1 213 ? -3.402 -30.203 -13 1 98.19 213 THR B O 1
ATOM 4553 N N . VAL B 1 214 ? -4.828 -29.75 -11.312 1 97.94 214 VAL B N 1
ATOM 4554 C CA . VAL B 1 214 ? -5.742 -30.828 -11.656 1 97.94 214 VAL B CA 1
ATOM 4555 C C . VAL B 1 214 ? -7.094 -30.266 -12.07 1 97.94 214 VAL B C 1
ATOM 4557 O O . VAL B 1 214 ? -7.66 -29.422 -11.375 1 97.94 214 VAL B O 1
ATOM 4560 N N . LYS B 1 215 ? -7.578 -30.656 -13.195 1 97.94 215 LYS B N 1
ATOM 4561 C CA . LYS B 1 215 ? -8.969 -30.422 -13.586 1 97.94 215 LYS B CA 1
ATOM 4562 C C . LYS B 1 215 ? -9.867 -31.562 -13.094 1 97.94 215 LYS B C 1
ATOM 4564 O O . LYS B 1 215 ? -9.711 -32.719 -13.516 1 97.94 215 LYS B O 1
ATOM 4569 N N . LEU B 1 216 ? -10.805 -31.25 -12.273 1 95.62 216 LEU B N 1
ATOM 4570 C CA . LEU B 1 216 ? -11.664 -32.25 -11.672 1 95.62 216 LEU B CA 1
ATOM 4571 C C . LEU B 1 216 ? -12.742 -32.719 -12.656 1 95.62 216 LEU B C 1
ATOM 4573 O O . LEU B 1 216 ? -13.305 -31.891 -13.383 1 95.62 216 LEU B O 1
ATOM 4577 N N . SER B 1 217 ? -12.945 -33.969 -12.656 1 91.12 217 SER B N 1
ATOM 4578 C CA . SER B 1 217 ? -14.008 -34.5 -13.492 1 91.12 217 SER B CA 1
ATOM 4579 C C . SER B 1 217 ? -15.375 -34.375 -12.82 1 91.12 217 SER B C 1
ATOM 4581 O O . SER B 1 217 ? -15.469 -34.344 -11.594 1 91.12 217 SER B O 1
ATOM 4583 N N . ALA B 1 218 ? -16.359 -34.031 -13.656 1 77.62 218 ALA B N 1
ATOM 4584 C CA . ALA B 1 218 ? -17.719 -33.938 -13.141 1 77.62 218 ALA B CA 1
ATOM 4585 C C . ALA B 1 218 ? -18.078 -35.188 -12.344 1 77.62 218 ALA B C 1
ATOM 4587 O O . ALA B 1 218 ? -17.703 -36.281 -12.711 1 77.62 218 ALA B O 1
ATOM 4588 N N . GLN B 1 219 ? -18.312 -34.938 -11.023 1 65.25 219 GLN B N 1
ATOM 4589 C CA . GLN B 1 219 ? -18.625 -36.031 -10.125 1 65.25 219 GLN B CA 1
ATOM 4590 C C . GLN B 1 219 ? -19.688 -36.938 -10.727 1 65.25 219 GLN B C 1
ATOM 4592 O O . GLN B 1 219 ? -20.734 -36.469 -11.172 1 65.25 219 GLN B O 1
ATOM 4597 N N . GLN B 1 220 ? -19.25 -37.938 -11.195 1 53 220 GLN B N 1
ATOM 4598 C CA . GLN B 1 220 ? -20.281 -38.938 -11.469 1 53 220 GLN B CA 1
ATOM 4599 C C . GLN B 1 220 ? -20.844 -39.5 -10.172 1 53 220 GLN B C 1
ATOM 4601 O O . GLN B 1 220 ? -20.109 -39.719 -9.203 1 53 220 GLN B O 1
ATOM 4606 N N . GLU B 1 221 ? -22.125 -39.188 -9.922 1 54 221 GLU B N 1
ATOM 4607 C CA . GLU B 1 221 ? -22.969 -39.594 -8.812 1 54 221 GLU B CA 1
ATOM 4608 C C . GLU B 1 221 ? -22.391 -40.781 -8.062 1 54 221 GLU B C 1
ATOM 4610 O O . GLU B 1 221 ? -22.469 -40.875 -6.84 1 54 221 GLU B O 1
ATOM 4615 N N . SER B 1 222 ? -22.031 -41.812 -8.75 1 53.25 222 SER B N 1
ATOM 4616 C CA . SER B 1 222 ? -21.875 -43.125 -8.156 1 53.25 222 SER B CA 1
ATOM 4617 C C . SER B 1 222 ? -20.438 -43.375 -7.711 1 53.25 222 SER B C 1
ATOM 4619 O O . SER B 1 222 ? -20.141 -44.375 -7.031 1 53.25 222 SER B O 1
ATOM 4621 N N . SER B 1 223 ? -19.453 -42.562 -8.078 1 60.12 223 SER B N 1
ATOM 4622 C CA . SER B 1 223 ? -18.078 -43.031 -7.918 1 60.12 223 SER B CA 1
ATOM 4623 C C . SER B 1 223 ? -17.469 -42.5 -6.629 1 60.12 223 SER B C 1
ATOM 4625 O O . SER B 1 223 ? -17.625 -41.312 -6.289 1 60.12 223 SER B O 1
ATOM 4627 N N . LYS B 1 224 ? -17.062 -43.375 -5.734 1 68.44 224 LYS B N 1
ATOM 4628 C CA . LYS B 1 224 ? -16.422 -43.188 -4.43 1 68.44 224 LYS B CA 1
ATOM 4629 C C . LYS B 1 224 ? -15.125 -42.406 -4.559 1 68.44 224 LYS B C 1
ATOM 4631 O O . LYS B 1 224 ? -14.703 -41.719 -3.621 1 68.44 224 LYS B O 1
ATOM 4636 N N . LYS B 1 225 ? -14.586 -42.438 -5.766 1 80.56 225 LYS B N 1
ATOM 4637 C CA . LYS B 1 225 ? -13.273 -41.812 -5.906 1 80.56 225 LYS B CA 1
ATOM 4638 C C . LYS B 1 225 ? -13.336 -40.625 -6.844 1 80.56 225 LYS B C 1
ATOM 4640 O O . LYS B 1 225 ? -14.039 -40.656 -7.859 1 80.56 225 LYS B O 1
ATOM 4645 N N . LEU B 1 226 ? -12.781 -39.562 -6.453 1 90.56 226 LEU B N 1
ATOM 4646 C CA . LEU B 1 226 ? -12.695 -38.375 -7.301 1 90.56 226 LEU B CA 1
ATOM 4647 C C . LEU B 1 226 ? -11.664 -38.594 -8.406 1 90.56 226 LEU B C 1
ATOM 4649 O O . LEU B 1 226 ? -10.602 -39.156 -8.172 1 90.56 226 LEU B O 1
ATOM 4653 N N . LYS B 1 227 ? -11.992 -38.281 -9.609 1 93.69 227 LYS B N 1
ATOM 4654 C CA . LYS B 1 227 ? -11.102 -38.375 -10.758 1 93.69 227 LYS B CA 1
ATOM 4655 C C . LYS B 1 227 ? -10.805 -37 -11.352 1 93.69 227 LYS B C 1
ATOM 4657 O O . LYS B 1 227 ? -11.617 -36.062 -11.219 1 93.69 227 LYS B O 1
ATOM 4662 N N . GLY B 1 228 ? -9.57 -36.875 -11.969 1 95.5 228 GLY B N 1
ATOM 4663 C CA . GLY B 1 228 ? -9.188 -35.625 -12.617 1 95.5 228 GLY B CA 1
ATOM 4664 C C . GLY B 1 228 ? -8.086 -35.812 -13.641 1 95.5 228 GLY B C 1
ATOM 4665 O O . GLY B 1 228 ? -7.586 -36.938 -13.836 1 95.5 228 GLY B O 1
ATOM 4666 N N . THR B 1 229 ? -7.836 -34.75 -14.328 1 96.88 229 THR B N 1
ATOM 4667 C CA . THR B 1 229 ? -6.785 -34.719 -15.336 1 96.88 229 THR B CA 1
ATOM 4668 C C . THR B 1 229 ? -5.75 -33.656 -15.008 1 96.88 229 THR B C 1
ATOM 4670 O O . THR B 1 229 ? -6.105 -32.562 -14.609 1 96.88 229 THR B O 1
ATOM 4673 N N . VAL B 1 230 ? -4.48 -34.031 -15.109 1 97.12 230 VAL B N 1
ATOM 4674 C CA . VAL B 1 230 ? -3.41 -33.062 -14.914 1 97.12 230 VAL B CA 1
ATOM 4675 C C . VAL B 1 230 ? -3.342 -32.125 -16.109 1 97.12 230 VAL B C 1
ATOM 4677 O O . VAL B 1 230 ? -3.334 -32.562 -17.266 1 97.12 230 VAL B O 1
ATOM 4680 N N . VAL B 1 231 ? -3.352 -30.859 -15.836 1 97.31 231 VAL B N 1
ATOM 4681 C CA . VAL B 1 231 ? -3.311 -29.875 -16.906 1 97.31 231 VAL B CA 1
ATOM 4682 C C . VAL B 1 231 ? -2.145 -28.906 -16.672 1 97.31 231 VAL B C 1
ATOM 4684 O O . VAL B 1 231 ? -1.514 -28.938 -15.609 1 97.31 231 VAL B O 1
ATOM 4687 N N . ALA B 1 232 ? -1.91 -28.078 -17.688 1 94.75 232 ALA B N 1
ATOM 4688 C CA . ALA B 1 232 ? -0.888 -27.047 -17.531 1 94.75 232 ALA B CA 1
ATOM 4689 C C . ALA B 1 232 ? -1.305 -26.016 -16.5 1 94.75 232 ALA B C 1
ATOM 4691 O O . ALA B 1 232 ? -2.49 -25.703 -16.359 1 94.75 232 ALA B O 1
ATOM 4692 N N . PRO B 1 233 ? -0.334 -25.438 -15.82 1 94.44 233 PRO B N 1
ATOM 4693 C CA . PRO B 1 233 ? -0.636 -24.438 -14.789 1 94.44 233 PRO B CA 1
ATOM 4694 C C . PRO B 1 233 ? -1.394 -23.234 -15.344 1 94.44 233 PRO B C 1
ATOM 4696 O O . PRO B 1 233 ? -2.092 -22.547 -14.594 1 94.44 233 PRO B O 1
ATOM 4699 N N . SER B 1 234 ? -1.327 -22.984 -16.594 1 93.25 234 SER B N 1
ATOM 4700 C CA . SER B 1 234 ? -1.968 -21.828 -17.203 1 93.25 234 SER B CA 1
ATOM 4701 C C . SER B 1 234 ? -3.412 -22.125 -17.594 1 93.25 234 SER B C 1
ATOM 4703 O O . SER B 1 234 ? -4.184 -21.219 -17.891 1 93.25 234 SER B O 1
ATOM 4705 N N . THR B 1 235 ? -3.799 -23.344 -17.547 1 96.06 235 THR B N 1
ATOM 4706 C CA . THR B 1 235 ? -5.078 -23.797 -18.078 1 96.06 235 THR B CA 1
ATOM 4707 C C . THR B 1 235 ? -6.238 -23.156 -17.312 1 96.06 235 THR B C 1
ATOM 4709 O O . THR B 1 235 ? -7.215 -22.703 -17.922 1 96.06 235 THR B O 1
ATOM 4712 N N . PRO B 1 236 ? -6.176 -23.078 -16 1 96.94 236 PRO B N 1
ATOM 4713 C CA . PRO B 1 236 ? -7.301 -22.484 -15.281 1 96.94 236 PRO B CA 1
ATOM 4714 C C . PRO B 1 236 ? -7.613 -21.062 -15.742 1 96.94 236 PRO B C 1
ATOM 4716 O O . PRO B 1 236 ? -8.773 -20.734 -16.016 1 96.94 236 PRO B O 1
ATOM 4719 N N . LYS B 1 237 ? -6.605 -20.312 -15.867 1 95.5 237 LYS B N 1
ATOM 4720 C CA . LYS B 1 237 ? -6.812 -18.938 -16.297 1 95.5 237 LYS B CA 1
ATOM 4721 C C . LYS B 1 237 ? -7.285 -18.875 -17.75 1 95.5 237 LYS B C 1
ATOM 4723 O O . LYS B 1 237 ? -8.195 -18.109 -18.094 1 95.5 237 LYS B O 1
ATOM 4728 N N . SER B 1 238 ? -6.715 -19.641 -18.609 1 93.81 238 SER B N 1
ATOM 4729 C CA . SER B 1 238 ? -7.051 -19.625 -20.031 1 93.81 238 SER B CA 1
ATOM 4730 C C . SER B 1 238 ? -8.484 -20.078 -20.266 1 93.81 238 SER B C 1
ATOM 4732 O O . SER B 1 238 ? -9.18 -19.547 -21.141 1 93.81 238 SER B O 1
ATOM 4734 N N . GLU B 1 239 ? -8.938 -21.031 -19.438 1 94.88 239 GLU B N 1
ATOM 4735 C CA . GLU B 1 239 ? -10.25 -21.625 -19.672 1 94.88 239 GLU B CA 1
ATOM 4736 C C . GLU B 1 239 ? -11.344 -20.859 -18.938 1 94.88 239 GLU B C 1
ATOM 4738 O O . GLU B 1 239 ? -12.484 -20.781 -19.406 1 94.88 239 GLU B O 1
ATOM 4743 N N . THR B 1 240 ? -11.008 -20.281 -17.797 1 95.62 240 THR B N 1
ATOM 4744 C CA . THR B 1 240 ? -12.062 -19.719 -16.953 1 95.62 240 THR B CA 1
ATOM 4745 C C . THR B 1 240 ? -11.906 -18.203 -16.844 1 95.62 240 THR B C 1
ATOM 4747 O O . THR B 1 240 ? -12.836 -17.516 -16.422 1 95.62 240 THR B O 1
ATOM 4750 N N . GLY B 1 241 ? -10.734 -17.719 -17.094 1 94.19 241 GLY B N 1
ATOM 4751 C CA . GLY B 1 241 ? -10.453 -16.312 -16.875 1 94.19 241 GLY B CA 1
ATOM 4752 C C . GLY B 1 241 ? -10.148 -15.969 -15.438 1 94.19 241 GLY B C 1
ATOM 4753 O O . GLY B 1 241 ? -9.859 -14.82 -15.109 1 94.19 241 GLY B O 1
ATOM 4754 N N . VAL B 1 242 ? -10.156 -16.953 -14.602 1 96.31 242 VAL B N 1
ATOM 4755 C CA . VAL B 1 242 ? -9.938 -16.75 -13.172 1 96.31 242 VAL B CA 1
ATOM 4756 C C . VAL B 1 242 ? -8.445 -16.656 -12.875 1 96.31 242 VAL B C 1
ATOM 4758 O O . VAL B 1 242 ? -7.656 -17.469 -13.367 1 96.31 242 VAL B O 1
ATOM 4761 N N . TYR B 1 243 ? -8.141 -15.633 -12.18 1 97.62 243 TYR B N 1
ATOM 4762 C CA . TYR B 1 243 ? -6.75 -15.469 -11.766 1 97.62 243 TYR B CA 1
ATOM 4763 C C . TYR B 1 243 ? -6.262 -16.688 -11 1 97.62 243 TYR B C 1
ATOM 4765 O O . TYR B 1 243 ? -6.953 -17.188 -10.102 1 97.62 243 TYR B O 1
ATOM 4773 N N . TRP B 1 244 ? -5.023 -17.156 -11.281 1 97.81 244 TRP B N 1
ATOM 4774 C CA . TRP B 1 244 ? -4.566 -18.406 -10.703 1 97.81 244 TRP B CA 1
ATOM 4775 C C . TRP B 1 244 ? -3.158 -18.266 -10.133 1 97.81 244 TRP B C 1
ATOM 4777 O O . TRP B 1 244 ? -2.32 -19.156 -10.297 1 97.81 244 TRP B O 1
ATOM 4787 N N . GLY B 1 245 ? -2.824 -17.094 -9.617 1 97.75 245 GLY B N 1
ATOM 4788 C CA . GLY B 1 245 ? -1.554 -16.859 -8.945 1 97.75 245 GLY B CA 1
ATOM 4789 C C . GLY B 1 245 ? -0.469 -16.359 -9.875 1 97.75 245 GLY B C 1
ATOM 4790 O O . GLY B 1 245 ? -0.737 -16.047 -11.039 1 97.75 245 GLY B O 1
ATOM 4791 N N . TYR B 1 246 ? 0.762 -16.188 -9.281 1 98.38 246 TYR B N 1
ATOM 4792 C CA . TYR B 1 246 ? 1.896 -15.672 -10.047 1 98.38 246 TYR B CA 1
ATOM 4793 C C . TYR B 1 246 ? 3.051 -16.672 -10.039 1 98.38 246 TYR B C 1
ATOM 4795 O O . TYR B 1 246 ? 3.139 -17.516 -9.148 1 98.38 246 TYR B O 1
ATOM 4803 N N . THR B 1 247 ? 3.861 -16.516 -11.031 1 97.94 247 THR B N 1
ATOM 4804 C CA . THR B 1 247 ? 5.137 -17.219 -11.039 1 97.94 247 THR B CA 1
ATOM 4805 C C . THR B 1 247 ? 6.262 -16.297 -10.562 1 97.94 247 THR B C 1
ATOM 4807 O O . THR B 1 247 ? 6.129 -15.078 -10.586 1 97.94 247 THR B O 1
ATOM 4810 N N . ILE B 1 248 ? 7.328 -16.938 -10.086 1 98.31 248 ILE B N 1
ATOM 4811 C CA . ILE B 1 248 ? 8.469 -16.188 -9.57 1 98.31 248 ILE B CA 1
ATOM 4812 C C . ILE B 1 248 ? 9.719 -16.516 -10.383 1 98.31 248 ILE B C 1
ATOM 4814 O O . ILE B 1 248 ? 10 -17.688 -10.648 1 98.31 248 ILE B O 1
ATOM 4818 N N . ARG B 1 249 ? 10.414 -15.5 -10.742 1 98.56 249 ARG B N 1
ATOM 4819 C CA . ARG B 1 249 ? 11.703 -15.656 -11.422 1 98.56 249 ARG B CA 1
ATOM 4820 C C . ARG B 1 249 ? 12.773 -14.789 -10.766 1 98.56 249 ARG B C 1
ATOM 4822 O O . ARG B 1 249 ? 12.547 -13.609 -10.5 1 98.56 249 ARG B O 1
ATOM 4829 N N . LEU B 1 250 ? 13.891 -15.43 -10.492 1 98.25 250 LEU B N 1
ATOM 4830 C CA . LEU B 1 250 ? 15.039 -14.703 -9.953 1 98.25 250 LEU B CA 1
ATOM 4831 C C . LEU B 1 250 ? 15.992 -14.289 -11.07 1 98.25 250 LEU B C 1
ATOM 4833 O O . LEU B 1 250 ? 16.312 -15.094 -11.945 1 98.25 250 LEU B O 1
ATOM 4837 N N . ALA B 1 251 ? 16.391 -13.031 -11.055 1 97.94 251 ALA B N 1
ATOM 4838 C CA . ALA B 1 251 ? 17.328 -12.5 -12.031 1 97.94 251 ALA B CA 1
ATOM 4839 C C . ALA B 1 251 ? 18.531 -11.859 -11.344 1 97.94 251 ALA B C 1
ATOM 4841 O O . ALA B 1 251 ? 18.359 -10.977 -10.5 1 97.94 251 ALA B O 1
ATOM 4842 N N . ASN B 1 252 ? 19.734 -12.164 -11.75 1 96.25 252 ASN B N 1
ATOM 4843 C CA . ASN B 1 252 ? 20.953 -11.758 -11.055 1 96.25 252 ASN B CA 1
ATOM 4844 C C . ASN B 1 252 ? 21.312 -10.305 -11.352 1 96.25 252 ASN B C 1
ATOM 4846 O O . ASN B 1 252 ? 22.219 -9.75 -10.734 1 96.25 252 ASN B O 1
ATOM 4850 N N . SER B 1 253 ? 20.672 -9.758 -12.305 1 96.5 253 SER B N 1
ATOM 4851 C CA . SER B 1 253 ? 20.922 -8.367 -12.68 1 96.5 253 SER B CA 1
ATOM 4852 C C . SER B 1 253 ? 19.734 -7.781 -13.445 1 96.5 253 SER B C 1
ATOM 4854 O O . SER B 1 253 ? 18.797 -8.5 -13.789 1 96.5 253 SER B O 1
ATOM 4856 N N . LEU B 1 254 ? 19.828 -6.473 -13.664 1 97.69 254 LEU B N 1
ATOM 4857 C CA . LEU B 1 254 ? 18.781 -5.793 -14.398 1 97.69 254 LEU B CA 1
ATOM 4858 C C . LEU B 1 254 ? 18.688 -6.305 -15.836 1 97.69 254 LEU B C 1
ATOM 4860 O O . LEU B 1 254 ? 17.594 -6.527 -16.359 1 97.69 254 LEU B O 1
ATOM 4864 N N . SER B 1 255 ? 19.781 -6.543 -16.5 1 97.56 255 SER B N 1
ATOM 4865 C CA . SER B 1 255 ? 19.797 -7.039 -17.859 1 97.56 255 SER B CA 1
ATOM 4866 C C . SER B 1 255 ? 19.109 -8.391 -17.969 1 97.56 255 SER B C 1
ATOM 4868 O O . SER B 1 255 ? 18.422 -8.672 -18.953 1 97.56 255 SER B O 1
ATOM 4870 N N . LYS B 1 256 ? 19.234 -9.172 -16.969 1 97.25 256 LYS B N 1
ATOM 4871 C CA . LYS B 1 256 ? 18.688 -10.531 -16.984 1 97.25 256 LYS B CA 1
ATOM 4872 C C . LYS B 1 256 ? 17.188 -10.516 -16.766 1 97.25 256 LYS B C 1
ATOM 4874 O O . LYS B 1 256 ? 16.5 -11.508 -17.031 1 97.25 256 LYS B O 1
ATOM 4879 N N . VAL B 1 257 ? 16.656 -9.453 -16.234 1 98.38 257 VAL B N 1
ATOM 4880 C CA . VAL B 1 257 ? 15.203 -9.289 -16.156 1 98.38 257 VAL B CA 1
ATOM 4881 C C . VAL B 1 257 ? 14.602 -9.367 -17.562 1 98.38 257 VAL B C 1
ATOM 4883 O O . VAL B 1 257 ? 13.547 -9.977 -17.75 1 98.38 257 VAL B O 1
ATOM 4886 N N . PHE B 1 258 ? 15.328 -8.82 -18.5 1 97.19 258 PHE B N 1
ATOM 4887 C CA . PHE B 1 258 ? 14.852 -8.773 -19.875 1 97.19 258 PHE B CA 1
ATOM 4888 C C . PHE B 1 258 ? 15.227 -10.047 -20.625 1 97.19 258 PHE B C 1
ATOM 4890 O O . PHE B 1 258 ? 14.367 -10.695 -21.219 1 97.19 258 PHE B O 1
ATOM 4897 N N . SER B 1 259 ? 16.422 -10.43 -20.531 1 95.75 259 SER B N 1
ATOM 4898 C CA . SER B 1 259 ? 16.984 -11.445 -21.422 1 95.75 259 SER B CA 1
ATOM 4899 C C . SER B 1 259 ? 16.484 -12.836 -21.047 1 95.75 259 SER B C 1
ATOM 4901 O O . SER B 1 259 ? 16.484 -13.742 -21.891 1 95.75 259 SER B O 1
ATOM 4903 N N . GLN B 1 260 ? 16.078 -12.984 -19.844 1 96.19 260 GLN B N 1
ATOM 4904 C CA . GLN B 1 260 ? 15.664 -14.32 -19.422 1 96.19 260 GLN B CA 1
ATOM 4905 C C . GLN B 1 260 ? 14.141 -14.422 -19.312 1 96.19 260 GLN B C 1
ATOM 4907 O O . GLN B 1 260 ? 13.617 -15.219 -18.531 1 96.19 260 GLN B O 1
ATOM 4912 N N . SER B 1 261 ? 13.477 -13.625 -20.031 1 96.62 261 SER B N 1
ATOM 4913 C CA . SER B 1 261 ? 12.023 -13.688 -20.109 1 96.62 261 SER B CA 1
ATOM 4914 C C . SER B 1 261 ? 11.547 -15.102 -20.438 1 96.62 261 SER B C 1
ATOM 4916 O O . SER B 1 261 ? 12.141 -15.781 -21.266 1 96.62 261 SER B O 1
ATOM 4918 N N . PRO B 1 262 ? 10.508 -15.531 -19.797 1 94.81 262 PRO B N 1
ATOM 4919 C CA . PRO B 1 262 ? 9.977 -16.859 -20.109 1 94.81 262 PRO B CA 1
ATOM 4920 C C . PRO B 1 262 ? 9.133 -16.875 -21.375 1 94.81 262 PRO B C 1
ATOM 4922 O O . PRO B 1 262 ? 8.742 -17.953 -21.844 1 94.81 262 PRO B O 1
ATOM 4925 N N . TYR B 1 263 ? 8.867 -15.742 -21.875 1 94.62 263 TYR B N 1
ATOM 4926 C CA . TYR B 1 263 ? 8.016 -15.648 -23.062 1 94.62 263 TYR B CA 1
ATOM 4927 C C . TYR B 1 263 ? 8.844 -15.719 -24.344 1 94.62 263 TYR B C 1
ATOM 4929 O O . TYR B 1 263 ? 9.906 -15.094 -24.438 1 94.62 263 TYR B O 1
ATOM 4937 N N . LYS B 1 264 ? 8.406 -16.469 -25.266 1 92 264 LYS B N 1
ATOM 4938 C CA . LYS B 1 264 ? 9.125 -16.766 -26.5 1 92 264 LYS B CA 1
ATOM 4939 C C . LYS B 1 264 ? 9.633 -15.477 -27.172 1 92 264 LYS B C 1
ATOM 4941 O O . LYS B 1 264 ? 10.797 -15.391 -27.547 1 92 264 LYS B O 1
ATOM 4946 N N . ASP B 1 265 ? 8.82 -14.461 -27.281 1 92.75 265 ASP B N 1
ATOM 4947 C CA . ASP B 1 265 ? 9.195 -13.219 -27.953 1 92.75 265 ASP B CA 1
ATOM 4948 C C . ASP B 1 265 ? 9.539 -12.133 -26.938 1 92.75 265 ASP B C 1
ATOM 4950 O O . ASP B 1 265 ? 9.578 -10.945 -27.266 1 92.75 265 ASP B O 1
ATOM 4954 N N . GLY B 1 266 ? 9.75 -12.508 -25.703 1 96.5 266 GLY B N 1
ATOM 4955 C CA . GLY B 1 266 ? 10.07 -11.547 -24.656 1 96.5 266 GLY B CA 1
ATOM 4956 C C . GLY B 1 266 ? 8.891 -10.672 -24.281 1 96.5 266 GLY B C 1
ATOM 4957 O O . GLY B 1 266 ? 7.734 -11.055 -24.469 1 96.5 266 GLY B O 1
ATOM 4958 N N . TYR B 1 267 ? 9.211 -9.641 -23.656 1 98 267 TYR B N 1
ATOM 4959 C CA . TYR B 1 267 ? 8.195 -8.641 -23.344 1 98 267 TYR B CA 1
ATOM 4960 C C . TYR B 1 267 ? 8.023 -7.648 -24.484 1 98 267 TYR B C 1
ATOM 4962 O O . TYR B 1 267 ? 9 -7.051 -24.953 1 98 267 TYR B O 1
ATOM 4970 N N . ASP B 1 268 ? 6.848 -7.488 -24.938 1 97.44 268 ASP B N 1
ATOM 4971 C CA . ASP B 1 268 ? 6.629 -6.602 -26.078 1 97.44 268 ASP B CA 1
ATOM 4972 C C . ASP B 1 268 ? 6.27 -5.191 -25.625 1 97.44 268 ASP B C 1
ATOM 4974 O O . ASP B 1 268 ? 6.129 -4.277 -26.438 1 97.44 268 ASP B O 1
ATOM 4978 N N . LEU B 1 269 ? 6.141 -4.977 -24.312 1 98.19 269 LEU B N 1
ATOM 4979 C CA . LEU B 1 269 ? 6.004 -3.668 -23.688 1 98.19 269 LEU B CA 1
ATOM 4980 C C . LEU B 1 269 ? 6.754 -3.625 -22.359 1 98.19 269 LEU B C 1
ATOM 4982 O O . LEU B 1 269 ? 6.539 -4.473 -21.484 1 98.19 269 LEU B O 1
ATOM 4986 N N . THR B 1 270 ? 7.66 -2.676 -22.234 1 98.75 270 THR B N 1
ATOM 4987 C CA . THR B 1 270 ? 8.43 -2.521 -21.016 1 98.75 270 THR B CA 1
ATOM 4988 C C . THR B 1 270 ? 8.258 -1.119 -20.438 1 98.75 270 THR B C 1
ATOM 4990 O O . THR B 1 270 ? 8.375 -0.128 -21.156 1 98.75 270 THR B O 1
ATOM 4993 N N . ILE B 1 271 ? 7.957 -1.096 -19.156 1 98.88 271 ILE B N 1
ATOM 4994 C CA . ILE B 1 271 ? 7.727 0.168 -18.469 1 98.88 271 ILE B CA 1
ATOM 4995 C C . ILE B 1 271 ? 8.672 0.284 -17.266 1 98.88 271 ILE B C 1
ATOM 4997 O O . ILE B 1 271 ? 8.664 -0.571 -16.375 1 98.88 271 ILE B O 1
ATOM 5001 N N . GLY B 1 272 ? 9.539 1.286 -17.328 1 98.81 272 GLY B N 1
ATOM 5002 C CA . GLY B 1 272 ? 10.289 1.672 -16.141 1 98.81 272 GLY B CA 1
ATOM 5003 C C . GLY B 1 272 ? 9.586 2.734 -15.312 1 98.81 272 GLY B C 1
ATOM 5004 O O . GLY B 1 272 ? 8.938 3.627 -15.859 1 98.81 272 GLY B O 1
ATOM 5005 N N . THR B 1 273 ? 9.727 2.654 -13.945 1 98.69 273 THR B N 1
ATOM 5006 C CA . THR B 1 273 ? 9.031 3.602 -13.086 1 98.69 273 THR B CA 1
ATOM 5007 C C . THR B 1 273 ? 10.023 4.496 -12.352 1 98.69 273 THR B C 1
ATOM 5009 O O . THR B 1 273 ? 11.031 4.016 -11.836 1 98.69 273 THR B O 1
ATOM 5012 N N . SER B 1 274 ? 9.758 5.766 -12.367 1 97.62 274 SER B N 1
ATOM 5013 C CA . SER B 1 274 ? 10.609 6.754 -11.719 1 97.62 274 SER B CA 1
ATOM 5014 C C . SER B 1 274 ? 9.891 8.094 -11.586 1 97.62 274 SER B C 1
ATOM 5016 O O . SER B 1 274 ? 9.055 8.445 -12.414 1 97.62 274 SER B O 1
ATOM 5018 N N . ASP B 1 275 ? 10.273 8.812 -10.555 1 96.12 275 ASP B N 1
ATOM 5019 C CA . ASP B 1 275 ? 9.727 10.164 -10.406 1 96.12 275 ASP B CA 1
ATOM 5020 C C . ASP B 1 275 ? 10.289 11.102 -11.469 1 96.12 275 ASP B C 1
ATOM 5022 O O . ASP B 1 275 ? 9.773 12.211 -11.664 1 96.12 275 ASP B O 1
ATOM 5026 N N . LYS B 1 276 ? 11.242 10.672 -12.266 1 95.81 276 LYS B N 1
ATOM 5027 C CA . LYS B 1 276 ? 11.852 11.469 -13.328 1 95.81 276 LYS B CA 1
ATOM 5028 C C . LYS B 1 276 ? 11.211 11.156 -14.68 1 95.81 276 LYS B C 1
ATOM 5030 O O . LYS B 1 276 ? 11.562 11.766 -15.688 1 95.81 276 LYS B O 1
ATOM 5035 N N . GLY B 1 277 ? 10.328 10.18 -14.68 1 97.62 277 GLY B N 1
ATOM 5036 C CA . GLY B 1 277 ? 9.695 9.781 -15.93 1 97.62 277 GLY B CA 1
ATOM 5037 C C . GLY B 1 277 ? 8.57 10.711 -16.344 1 97.62 277 GLY B C 1
ATOM 5038 O O . GLY B 1 277 ? 8.297 11.711 -15.68 1 97.62 277 GLY B O 1
ATOM 5039 N N . THR B 1 278 ? 7.988 10.383 -17.516 1 98.12 278 THR B N 1
ATOM 5040 C CA . THR B 1 278 ? 6.82 11.117 -17.984 1 98.12 278 THR B CA 1
ATOM 5041 C C . THR B 1 278 ? 5.578 10.742 -17.188 1 98.12 278 THR B C 1
ATOM 5043 O O . THR B 1 278 ? 5.453 9.602 -16.734 1 98.12 278 THR B O 1
ATOM 5046 N N . SER B 1 279 ? 4.715 11.664 -17.062 1 98.31 279 SER B N 1
ATOM 5047 C CA . SER B 1 279 ? 3.52 11.453 -16.25 1 98.31 279 SER B CA 1
ATOM 5048 C C . SER B 1 279 ? 2.686 10.297 -16.781 1 98.31 279 SER B C 1
ATOM 5050 O O . SER B 1 279 ? 2.428 10.211 -17.984 1 98.31 279 SER B O 1
ATOM 5052 N N . VAL B 1 280 ? 2.205 9.453 -15.93 1 98.38 280 VAL B N 1
ATOM 5053 C CA . VAL B 1 280 ? 1.354 8.312 -16.266 1 98.38 280 VAL B CA 1
ATOM 5054 C C . VAL B 1 280 ? 0.023 8.82 -16.828 1 98.38 280 VAL B C 1
ATOM 5056 O O . VAL B 1 280 ? -0.659 8.102 -17.562 1 98.38 280 VAL B O 1
ATOM 5059 N N . ASP B 1 281 ? -0.287 10.023 -16.484 1 96.69 281 ASP B N 1
ATOM 5060 C CA . ASP B 1 281 ? -1.56 10.594 -16.906 1 96.69 281 ASP B CA 1
ATOM 5061 C C . ASP B 1 281 ? -1.583 10.789 -18.422 1 96.69 281 ASP B C 1
ATOM 5063 O O . ASP B 1 281 ? -2.646 10.75 -19.047 1 96.69 281 ASP B O 1
ATOM 5067 N N . GLU B 1 282 ? -0.472 10.938 -18.984 1 95.94 282 GLU B N 1
ATOM 5068 C CA . GLU B 1 282 ? -0.35 11.195 -20.406 1 95.94 282 GLU B CA 1
ATOM 5069 C C . GLU B 1 282 ? -0.096 9.898 -21.172 1 95.94 282 GLU B C 1
ATOM 5071 O O . GLU B 1 282 ? -0.114 9.891 -22.406 1 95.94 282 GLU B O 1
ATOM 5076 N N . PHE B 1 283 ? 0.101 8.891 -20.484 1 97.5 283 PHE B N 1
ATOM 5077 C CA . PHE B 1 283 ? 0.484 7.621 -21.094 1 97.5 283 PHE B CA 1
ATOM 5078 C C . PHE B 1 283 ? -0.708 6.965 -21.781 1 97.5 283 PHE B C 1
ATOM 5080 O O . PHE B 1 283 ? -1.768 6.797 -21.172 1 97.5 283 PHE B O 1
ATOM 5087 N N . LYS B 1 284 ? -0.542 6.691 -23 1 96.44 284 LYS B N 1
ATOM 5088 C CA . LYS B 1 284 ? -1.462 5.848 -23.766 1 96.44 284 LYS B CA 1
ATOM 5089 C C . LYS B 1 284 ? -0.874 4.461 -23.984 1 96.44 284 LYS B C 1
ATOM 5091 O O . LYS B 1 284 ? 0.107 4.309 -24.719 1 96.44 284 LYS B O 1
ATOM 5096 N N . CYS B 1 285 ? -1.479 3.531 -23.5 1 97.12 285 CYS B N 1
ATOM 5097 C CA . CYS B 1 285 ? -0.926 2.182 -23.484 1 97.12 285 CYS B CA 1
ATOM 5098 C C . CYS B 1 285 ? -1.11 1.513 -24.844 1 97.12 285 CYS B C 1
ATOM 5100 O O . CYS B 1 285 ? -2.238 1.364 -25.328 1 97.12 285 CYS B O 1
ATOM 5102 N N . PRO B 1 286 ? -0.067 1.066 -25.422 1 96.62 286 PRO B N 1
ATOM 5103 C CA . PRO B 1 286 ? -0.215 0.263 -26.625 1 96.62 286 PRO B CA 1
ATOM 5104 C C . PRO B 1 286 ? -0.737 -1.144 -26.344 1 96.62 286 PRO B C 1
ATOM 5106 O O . PRO B 1 286 ? -0.747 -1.583 -25.203 1 96.62 286 PRO B O 1
ATOM 5109 N N . THR B 1 287 ? -1.216 -1.715 -27.391 1 95.19 287 THR B N 1
ATOM 5110 C CA . THR B 1 287 ? -1.583 -3.119 -27.25 1 95.19 287 THR B CA 1
ATOM 5111 C C . THR B 1 287 ? -0.358 -3.969 -26.922 1 95.19 287 THR B C 1
ATOM 5113 O O . THR B 1 287 ? 0.733 -3.717 -27.438 1 95.19 287 THR B O 1
ATOM 5116 N N . PHE B 1 288 ? -0.594 -4.926 -26.125 1 96.38 288 PHE B N 1
ATOM 5117 C CA . PHE B 1 288 ? 0.53 -5.781 -25.75 1 96.38 288 PHE B CA 1
ATOM 5118 C C . PHE B 1 288 ? 0.062 -7.203 -25.484 1 96.38 288 PHE B C 1
ATOM 5120 O O . PHE B 1 288 ? -1.116 -7.434 -25.203 1 96.38 288 PHE B O 1
ATOM 5127 N N . LYS B 1 289 ? 1.005 -8.094 -25.578 1 95.69 289 LYS B N 1
ATOM 5128 C CA . LYS B 1 289 ? 0.813 -9.477 -25.141 1 95.69 289 LYS B CA 1
ATOM 5129 C C . LYS B 1 289 ? 1.412 -9.711 -23.766 1 95.69 289 LYS B C 1
ATOM 5131 O O . LYS B 1 289 ? 0.757 -10.281 -22.891 1 95.69 289 LYS B O 1
ATOM 5136 N N . HIS B 1 290 ? 2.619 -9.219 -23.609 1 97.62 290 HIS B N 1
ATOM 5137 C CA . HIS B 1 290 ? 3.328 -9.367 -22.344 1 97.62 290 HIS B CA 1
ATOM 5138 C C . HIS B 1 290 ? 3.949 -8.047 -21.906 1 97.62 290 HIS B C 1
ATOM 5140 O O . HIS B 1 290 ? 4.918 -7.582 -22.5 1 97.62 290 HIS B O 1
ATOM 5146 N N . VAL B 1 291 ? 3.463 -7.488 -20.828 1 98.56 291 VAL B N 1
ATOM 5147 C CA . VAL B 1 291 ? 4.008 -6.23 -20.328 1 98.56 291 VAL B CA 1
ATOM 5148 C C . VAL B 1 291 ? 4.891 -6.504 -19.109 1 98.56 291 VAL B C 1
ATOM 5150 O O . VAL B 1 291 ? 4.59 -7.391 -18.297 1 98.56 291 VAL B O 1
ATOM 5153 N N . LEU B 1 292 ? 5.973 -5.758 -19.047 1 98.88 292 LEU B N 1
ATOM 5154 C CA . LEU B 1 292 ? 6.883 -5.781 -17.922 1 98.88 292 LEU B CA 1
ATOM 5155 C C . LEU B 1 292 ? 6.988 -4.402 -17.281 1 98.88 292 LEU B C 1
ATOM 5157 O O . LEU B 1 292 ? 7.332 -3.426 -17.938 1 98.88 292 LEU B O 1
ATOM 5161 N N . VAL B 1 293 ? 6.633 -4.328 -16.031 1 98.94 293 VAL B N 1
ATOM 5162 C CA . VAL B 1 293 ? 6.793 -3.105 -15.242 1 98.94 293 VAL B CA 1
ATOM 5163 C C . VAL B 1 293 ? 7.93 -3.277 -14.242 1 98.94 293 VAL B C 1
ATOM 5165 O O . VAL B 1 293 ? 7.898 -4.18 -13.398 1 98.94 293 VAL B O 1
ATOM 5168 N N . VAL B 1 294 ? 8.906 -2.367 -14.297 1 98.94 294 VAL B N 1
ATOM 5169 C CA . VAL B 1 294 ? 10.102 -2.525 -13.477 1 98.94 294 VAL B CA 1
ATOM 5170 C C . VAL B 1 294 ? 10.164 -1.415 -12.43 1 98.94 294 VAL B C 1
ATOM 5172 O O . VAL B 1 294 ? 10 -0.237 -12.758 1 98.94 294 VAL B O 1
ATOM 5175 N N . PHE B 1 295 ? 10.43 -1.817 -11.219 1 98.81 295 PHE B N 1
ATOM 5176 C CA . PHE B 1 295 ? 10.508 -0.891 -10.102 1 98.81 295 PHE B CA 1
ATOM 5177 C C . PHE B 1 295 ? 11.938 -0.804 -9.57 1 98.81 295 PHE B C 1
ATOM 5179 O O . PHE B 1 295 ? 12.68 -1.784 -9.609 1 98.81 295 PHE B O 1
ATOM 5186 N N . GLY B 1 296 ? 12.289 0.342 -9.062 1 97.44 296 GLY B N 1
ATOM 5187 C CA . GLY B 1 296 ? 13.57 0.522 -8.406 1 97.44 296 GLY B CA 1
ATOM 5188 C C . GLY B 1 296 ? 13.5 0.315 -6.902 1 97.44 296 GLY B C 1
ATOM 5189 O O . GLY B 1 296 ? 12.414 0.3 -6.32 1 97.44 296 GLY B O 1
ATOM 5190 N N . GLY B 1 297 ? 14.672 0.126 -6.324 1 94.94 297 GLY B N 1
ATOM 5191 C CA . GLY B 1 297 ? 14.805 0.106 -4.879 1 94.94 297 GLY B CA 1
ATOM 5192 C C . GLY B 1 297 ? 15.078 1.476 -4.285 1 94.94 297 GLY B C 1
ATOM 5193 O O . GLY B 1 297 ? 14.594 2.486 -4.793 1 94.94 297 GLY B O 1
ATOM 5194 N N . VAL B 1 298 ? 15.773 1.478 -3.189 1 91.12 298 VAL B N 1
ATOM 5195 C CA . VAL B 1 298 ? 16.062 2.691 -2.432 1 91.12 298 VAL B CA 1
ATOM 5196 C C . VAL B 1 298 ? 16.828 3.68 -3.309 1 91.12 298 VAL B C 1
ATOM 5198 O O . VAL B 1 298 ? 16.547 4.883 -3.289 1 91.12 298 VAL B O 1
ATOM 5201 N N . GLN B 1 299 ? 17.656 3.129 -4.133 1 92.69 299 GLN B N 1
ATOM 5202 C CA . GLN B 1 299 ? 18.5 4 -4.934 1 92.69 299 GLN B CA 1
ATOM 5203 C C . GLN B 1 299 ? 18 4.09 -6.371 1 92.69 299 GLN B C 1
ATOM 5205 O O . GLN B 1 299 ? 18.734 4.527 -7.266 1 92.69 299 GLN B O 1
ATOM 5210 N N . GLY B 1 300 ? 16.891 3.586 -6.625 1 94.5 300 GLY B N 1
ATOM 5211 C CA . GLY B 1 300 ? 16.266 3.705 -7.934 1 94.5 300 GLY B CA 1
ATOM 5212 C C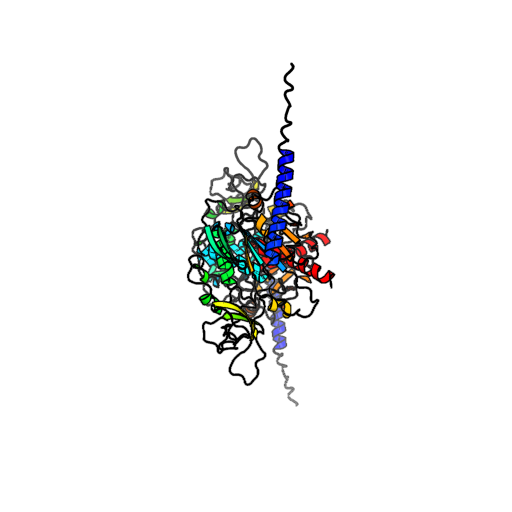 . GLY B 1 300 ? 16.828 2.73 -8.953 1 94.5 300 GLY B C 1
ATOM 5213 O O . GLY B 1 300 ? 17.594 1.839 -8.602 1 94.5 300 GLY B O 1
ATOM 5214 N N . LEU B 1 301 ? 16.328 2.918 -10.172 1 97.38 301 LEU B N 1
ATOM 5215 C CA . LEU B 1 301 ? 16.797 2.084 -11.273 1 97.38 301 LEU B CA 1
ATOM 5216 C C . LEU B 1 301 ? 18.188 2.502 -11.727 1 97.38 301 LEU B C 1
ATOM 5218 O O . LEU B 1 301 ? 18.859 1.758 -12.445 1 97.38 301 LEU B O 1
ATOM 5222 N N . GLU B 1 302 ? 18.641 3.621 -11.312 1 95.94 302 GLU B N 1
ATOM 5223 C CA . GLU B 1 302 ? 19.969 4.121 -11.625 1 95.94 302 GLU B CA 1
ATOM 5224 C C . GLU B 1 302 ? 21.047 3.199 -11.07 1 95.94 302 GLU B C 1
ATOM 5226 O O . GLU B 1 302 ? 22 2.85 -11.773 1 95.94 302 GLU B O 1
ATOM 5231 N N . LEU B 1 303 ? 20.828 2.824 -9.875 1 94.06 303 LEU B N 1
ATOM 5232 C CA . LEU B 1 303 ? 21.797 1.912 -9.266 1 94.06 303 LEU B CA 1
ATOM 5233 C C . LEU B 1 303 ? 21.844 0.593 -10.031 1 94.06 303 LEU B C 1
ATOM 5235 O O . LEU B 1 303 ? 22.938 0.057 -10.273 1 94.06 303 LEU B O 1
ATOM 5239 N N . ALA B 1 304 ? 20.688 0.074 -10.305 1 96.06 304 ALA B N 1
ATOM 5240 C CA . ALA B 1 304 ? 20.625 -1.199 -11.023 1 96.06 304 ALA B CA 1
ATOM 5241 C C . ALA B 1 304 ? 21.359 -1.124 -12.352 1 96.06 304 ALA B C 1
ATOM 5243 O O . ALA B 1 304 ? 22.062 -2.064 -12.734 1 96.06 304 ALA B O 1
ATOM 5244 N N . LEU B 1 305 ? 21.172 -0.037 -13.016 1 96.25 305 LEU B N 1
ATOM 5245 C CA . LEU B 1 305 ? 21.844 0.176 -14.297 1 96.25 305 LEU B CA 1
ATOM 5246 C C . LEU B 1 305 ? 23.359 0.263 -14.102 1 96.25 305 LEU B C 1
ATOM 5248 O O . LEU B 1 305 ? 24.125 -0.387 -14.828 1 96.25 305 LEU B O 1
ATOM 5252 N N . GLU B 1 306 ? 23.766 1.022 -13.133 1 95.38 306 GLU B N 1
ATOM 5253 C CA . GLU B 1 306 ? 25.188 1.229 -12.867 1 95.38 306 GLU B CA 1
ATOM 5254 C C . GLU B 1 306 ? 25.875 -0.08 -12.477 1 95.38 306 GLU B C 1
ATOM 5256 O O . GLU B 1 306 ? 27.047 -0.28 -12.766 1 95.38 306 GLU B O 1
ATOM 5261 N N . SER B 1 307 ? 25.125 -0.923 -11.867 1 94.69 307 SER B N 1
ATOM 5262 C CA . SER B 1 307 ? 25.688 -2.156 -11.328 1 94.69 307 SER B CA 1
ATOM 5263 C C . SER B 1 307 ? 25.641 -3.279 -12.352 1 94.69 307 SER B C 1
ATOM 5265 O O . SER B 1 307 ? 26.125 -4.387 -12.094 1 94.69 307 SER B O 1
ATOM 5267 N N . ASP B 1 308 ? 25.062 -3.039 -13.445 1 94.38 308 ASP B N 1
ATOM 5268 C CA . ASP B 1 308 ? 24.922 -4.059 -14.484 1 94.38 308 ASP B CA 1
ATOM 5269 C C . ASP B 1 308 ? 26.062 -3.971 -15.5 1 94.38 308 ASP B C 1
ATOM 5271 O O . ASP B 1 308 ? 26.234 -2.941 -16.156 1 94.38 308 ASP B O 1
ATOM 5275 N N . SER B 1 309 ? 26.812 -4.992 -15.711 1 91.19 309 SER B N 1
ATOM 5276 C CA . SER B 1 309 ? 28.016 -4.98 -16.547 1 91.19 309 SER B CA 1
ATOM 5277 C C . SER B 1 309 ? 27.672 -5.152 -18.016 1 91.19 309 SER B C 1
ATOM 5279 O O . SER B 1 309 ? 28.516 -4.934 -18.891 1 91.19 309 SER B O 1
ATOM 5281 N N . VAL B 1 310 ? 26.484 -5.457 -18.281 1 91.94 310 VAL B N 1
ATOM 5282 C CA . VAL B 1 310 ? 26.078 -5.762 -19.641 1 91.94 310 VAL B CA 1
ATOM 5283 C C . VAL B 1 310 ? 25.453 -4.527 -20.281 1 91.94 310 VAL B C 1
ATOM 5285 O O . VAL B 1 310 ? 25.688 -4.234 -21.453 1 91.94 310 VAL B O 1
ATOM 5288 N N . LEU B 1 311 ? 24.734 -3.771 -19.5 1 91.31 311 LEU B N 1
ATOM 5289 C CA . LEU B 1 311 ? 24 -2.629 -20.016 1 91.31 311 LEU B CA 1
ATOM 5290 C C . LEU B 1 311 ? 24.922 -1.433 -20.234 1 91.31 311 LEU B C 1
ATOM 5292 O O . LEU B 1 311 ? 25.641 -1.024 -19.328 1 91.31 311 LEU B O 1
ATOM 5296 N N . ASN B 1 312 ? 24.844 -0.945 -21.438 1 90 312 ASN B N 1
ATOM 5297 C CA . ASN B 1 312 ? 25.734 0.143 -21.812 1 90 312 ASN B CA 1
ATOM 5298 C C . ASN B 1 312 ? 24.969 1.421 -22.125 1 90 312 ASN B C 1
ATOM 5300 O O . ASN B 1 312 ? 25.094 1.968 -23.219 1 90 312 ASN B O 1
ATOM 5304 N N . VAL B 1 313 ? 24.094 1.771 -21.281 1 91.19 313 VAL B N 1
ATOM 5305 C CA . VAL B 1 313 ? 23.359 3.025 -21.438 1 91.19 313 VAL B CA 1
ATOM 5306 C C . VAL B 1 313 ? 23.594 3.91 -20.219 1 91.19 313 VAL B C 1
ATOM 5308 O O . VAL B 1 313 ? 23.938 3.416 -19.141 1 91.19 313 VAL B O 1
ATOM 5311 N N . ASP B 1 314 ? 23.422 5.164 -20.344 1 91.19 314 ASP B N 1
ATOM 5312 C CA . ASP B 1 314 ? 23.734 6.109 -19.281 1 91.19 314 ASP B CA 1
ATOM 5313 C C . ASP B 1 314 ? 22.5 6.434 -18.438 1 91.19 314 ASP B C 1
ATOM 5315 O O . ASP B 1 314 ? 22.609 6.875 -17.297 1 91.19 314 ASP B O 1
ATOM 5319 N N . ASP B 1 315 ? 21.359 6.27 -19.016 1 95.88 315 ASP B N 1
ATOM 5320 C CA . ASP B 1 315 ? 20.109 6.625 -18.375 1 95.88 315 ASP B CA 1
ATOM 5321 C C . ASP B 1 315 ? 19.109 5.473 -18.438 1 95.88 315 ASP B C 1
ATOM 5323 O O . ASP B 1 315 ? 18.844 4.934 -19.516 1 95.88 315 ASP B O 1
ATOM 5327 N N . PRO B 1 316 ? 18.531 5.145 -17.266 1 96.81 316 PRO B N 1
ATOM 5328 C CA . PRO B 1 316 ? 17.578 4.023 -17.25 1 96.81 316 PRO B CA 1
ATOM 5329 C C . PRO B 1 316 ? 16.422 4.207 -18.234 1 96.81 316 PRO B C 1
ATOM 5331 O O . PRO B 1 316 ? 15.859 3.227 -18.719 1 96.81 316 PRO B O 1
ATOM 5334 N N . LYS B 1 317 ? 16.047 5.426 -18.5 1 96.94 317 LYS B N 1
ATOM 5335 C CA . LYS B 1 317 ? 14.914 5.691 -19.375 1 96.94 317 LYS B CA 1
ATOM 5336 C C . LYS B 1 317 ? 15.109 5.039 -20.75 1 96.94 317 LYS B C 1
ATOM 5338 O O . LYS B 1 317 ? 14.133 4.699 -21.422 1 96.94 317 LYS B O 1
ATOM 5343 N N . PHE B 1 318 ? 16.328 4.746 -21.156 1 96.56 318 PHE B N 1
ATOM 5344 C CA . PHE B 1 318 ? 16.625 4.227 -22.484 1 96.56 318 PHE B CA 1
ATOM 5345 C C . PHE B 1 318 ? 16.484 2.709 -22.516 1 96.56 318 PHE B C 1
ATOM 5347 O O . PHE B 1 318 ? 16.516 2.098 -23.578 1 96.56 318 PHE B O 1
ATOM 5354 N N . LEU B 1 319 ? 16.281 2.119 -21.391 1 96.94 319 LEU B N 1
ATOM 5355 C CA . LEU B 1 319 ? 16.141 0.669 -21.312 1 96.94 319 LEU B CA 1
ATOM 5356 C C . LEU B 1 319 ? 14.703 0.243 -21.578 1 96.94 319 LEU B C 1
ATOM 5358 O O . LEU B 1 319 ? 14.43 -0.938 -21.812 1 96.94 319 LEU B O 1
ATOM 5362 N N . PHE B 1 320 ? 13.82 1.24 -21.578 1 98.25 320 PHE B N 1
ATOM 5363 C CA . PHE B 1 320 ? 12.406 0.901 -21.562 1 98.25 320 PHE B CA 1
ATOM 5364 C C . PHE B 1 320 ? 11.68 1.546 -22.734 1 98.25 320 PHE B C 1
ATOM 5366 O O . PHE B 1 320 ? 12.086 2.604 -23.219 1 98.25 320 PHE B O 1
ATOM 5373 N N . ASP B 1 321 ? 10.57 0.826 -23.141 1 98.25 321 ASP B N 1
ATOM 5374 C CA . ASP B 1 321 ? 9.695 1.462 -24.109 1 98.25 321 ASP B CA 1
ATOM 5375 C C . ASP B 1 321 ? 9.094 2.748 -23.547 1 98.25 321 ASP B C 1
ATOM 5377 O O . ASP B 1 321 ? 8.922 3.729 -24.281 1 98.25 321 ASP B O 1
ATOM 5381 N N . HIS B 1 322 ? 8.766 2.752 -22.25 1 98.56 322 HIS B N 1
ATOM 5382 C CA . HIS B 1 322 ? 8.227 3.912 -21.547 1 98.56 322 HIS B CA 1
ATOM 5383 C C . HIS B 1 322 ? 8.836 4.039 -20.156 1 98.56 322 HIS B C 1
ATOM 5385 O O . HIS B 1 322 ? 9.062 3.033 -19.484 1 98.56 322 HIS B O 1
ATOM 5391 N N . TYR B 1 323 ? 9.164 5.195 -19.797 1 98.5 323 TYR B N 1
ATOM 5392 C CA . TYR B 1 323 ? 9.664 5.57 -18.484 1 98.5 323 TYR B CA 1
ATOM 5393 C C . TYR B 1 323 ? 8.711 6.535 -17.797 1 98.5 323 TYR B C 1
ATOM 5395 O O . TYR B 1 323 ? 8.633 7.711 -18.156 1 98.5 323 TYR B O 1
ATOM 5403 N N . LEU B 1 324 ? 7.996 6 -16.688 1 98.75 324 LEU B N 1
ATOM 5404 C CA . LEU B 1 324 ? 6.805 6.723 -16.25 1 98.75 324 LEU B CA 1
ATOM 5405 C C . LEU B 1 324 ? 6.941 7.168 -14.805 1 98.75 324 LEU B C 1
ATOM 5407 O O . LEU B 1 324 ? 7.441 6.414 -13.961 1 98.75 324 LEU B O 1
ATOM 5411 N N . ASN B 1 325 ? 6.574 8.367 -14.555 1 98.56 325 ASN B N 1
ATOM 5412 C CA . ASN B 1 325 ? 6.184 8.828 -13.227 1 98.56 325 ASN B CA 1
ATOM 5413 C C . ASN B 1 325 ? 4.742 8.453 -12.898 1 98.56 325 ASN B C 1
ATOM 5415 O O . ASN B 1 325 ? 3.807 9.055 -13.43 1 98.56 325 ASN B O 1
ATOM 5419 N N . THR B 1 326 ? 4.633 7.512 -12.008 1 97.94 326 THR B N 1
ATOM 5420 C CA . THR B 1 326 ? 3.307 6.922 -11.836 1 97.94 326 THR B CA 1
ATOM 5421 C C . THR B 1 326 ? 2.531 7.648 -10.734 1 97.94 326 THR B C 1
ATOM 5423 O O . THR B 1 326 ? 1.363 7.344 -10.492 1 97.94 326 THR B O 1
ATOM 5426 N N . LEU B 1 327 ? 3.156 8.586 -10.07 1 98.38 327 LEU B N 1
ATOM 5427 C CA . LEU B 1 327 ? 2.463 9.461 -9.133 1 98.38 327 LEU B CA 1
ATOM 5428 C C . LEU B 1 327 ? 2.975 10.891 -9.25 1 98.38 327 LEU B C 1
ATOM 5430 O O . LEU B 1 327 ? 3.648 11.391 -8.344 1 98.38 327 LEU B O 1
ATOM 5434 N N . PRO B 1 328 ? 2.525 11.492 -10.289 1 96.75 328 PRO B N 1
ATOM 5435 C CA . PRO B 1 328 ? 2.914 12.898 -10.391 1 96.75 328 PRO B CA 1
ATOM 5436 C C . PRO B 1 328 ? 2.459 13.727 -9.188 1 96.75 328 PRO B C 1
ATOM 5438 O O . PRO B 1 328 ? 1.386 13.477 -8.633 1 96.75 328 PRO B O 1
ATOM 5441 N N . ASN B 1 329 ? 3.289 14.625 -8.695 1 94.94 329 ASN B N 1
ATOM 5442 C CA . ASN B 1 329 ? 3.01 15.516 -7.574 1 94.94 329 ASN B CA 1
ATOM 5443 C C . ASN B 1 329 ? 2.879 14.742 -6.266 1 94.94 329 ASN B C 1
ATOM 5445 O O . ASN B 1 329 ? 1.973 15 -5.473 1 94.94 329 ASN B O 1
ATOM 5449 N N . GLN B 1 330 ? 3.688 13.719 -6.172 1 97.44 330 GLN B N 1
ATOM 5450 C CA . GLN B 1 330 ? 3.689 12.969 -4.922 1 97.44 330 GLN B CA 1
ATOM 5451 C C . GLN B 1 330 ? 3.955 13.883 -3.729 1 97.44 330 GLN B C 1
ATOM 5453 O O . GLN B 1 330 ? 4.754 14.812 -3.822 1 97.44 330 GLN B O 1
ATOM 5458 N N . GLY B 1 331 ? 3.293 13.594 -2.631 1 97.94 331 GLY B N 1
ATOM 5459 C CA . GLY B 1 331 ? 3.365 14.438 -1.448 1 97.94 331 GLY B CA 1
ATOM 5460 C C . GLY B 1 331 ? 4.539 14.102 -0.549 1 97.94 331 GLY B C 1
ATOM 5461 O O . GLY B 1 331 ? 4.781 14.789 0.446 1 97.94 331 GLY B O 1
ATOM 5462 N N . SER B 1 332 ? 5.215 13.031 -0.849 1 97.88 332 SER B N 1
ATOM 5463 C CA . SER B 1 332 ? 6.414 12.594 -0.137 1 97.88 332 SER B CA 1
ATOM 5464 C C . SER B 1 332 ? 7.633 12.594 -1.053 1 97.88 332 SER B C 1
ATOM 5466 O O . SER B 1 332 ? 7.508 12.352 -2.256 1 97.88 332 SER B O 1
ATOM 5468 N N . LYS B 1 333 ? 8.758 12.883 -0.467 1 95 333 LYS B N 1
ATOM 5469 C CA . LYS B 1 333 ? 9.992 12.906 -1.255 1 95 333 LYS B CA 1
ATOM 5470 C C . LYS B 1 333 ? 10.32 11.516 -1.802 1 95 333 LYS B C 1
ATOM 5472 O O . LYS B 1 333 ? 11.016 11.391 -2.812 1 95 333 LYS B O 1
ATOM 5477 N N . THR B 1 334 ? 9.844 10.539 -1.132 1 94.69 334 THR B N 1
ATOM 5478 C CA . THR B 1 334 ? 10.148 9.172 -1.547 1 94.69 334 THR B CA 1
ATOM 5479 C C . THR B 1 334 ? 8.906 8.289 -1.46 1 94.69 334 THR B C 1
ATOM 5481 O O . THR B 1 334 ? 8.086 8.453 -0.559 1 94.69 334 THR B O 1
ATOM 5484 N N . ILE B 1 335 ? 8.797 7.461 -2.439 1 97.62 335 ILE B N 1
ATOM 5485 C CA . ILE B 1 335 ? 7.809 6.387 -2.396 1 97.62 335 ILE B CA 1
ATOM 5486 C C . ILE B 1 335 ? 8.523 5.039 -2.309 1 97.62 335 ILE B C 1
ATOM 5488 O O . ILE B 1 335 ? 9.414 4.746 -3.109 1 97.62 335 ILE B O 1
ATOM 5492 N N . ARG B 1 336 ? 8.188 4.281 -1.353 1 97.62 336 ARG B N 1
ATOM 5493 C CA . ARG B 1 336 ? 8.805 2.971 -1.172 1 97.62 336 ARG B CA 1
ATOM 5494 C C . ARG B 1 336 ? 8.312 1.987 -2.23 1 97.62 336 ARG B C 1
ATOM 5496 O O . ARG B 1 336 ? 7.203 2.127 -2.748 1 97.62 336 ARG B O 1
ATOM 5503 N N . THR B 1 337 ? 9.086 0.973 -2.482 1 98.31 337 THR B N 1
ATOM 5504 C CA . THR B 1 337 ? 8.812 0.063 -3.588 1 98.31 337 THR B CA 1
ATOM 5505 C C . THR B 1 337 ? 7.469 -0.635 -3.391 1 98.31 337 THR B C 1
ATOM 5507 O O . THR B 1 337 ? 6.668 -0.724 -4.32 1 98.31 337 THR B O 1
ATOM 5510 N N . GLU B 1 338 ? 7.195 -1.135 -2.16 1 97.94 338 GLU B N 1
ATOM 5511 C CA . GLU B 1 338 ? 5.945 -1.84 -1.899 1 97.94 338 GLU B CA 1
ATOM 5512 C C . GLU B 1 338 ? 4.746 -0.907 -2.047 1 97.94 338 GLU B C 1
ATOM 5514 O O . GLU B 1 338 ? 3.65 -1.348 -2.4 1 97.94 338 GLU B O 1
ATOM 5519 N N . GLU B 1 339 ? 4.93 0.395 -1.791 1 98.62 339 GLU B N 1
ATOM 5520 C CA . GLU B 1 339 ? 3.91 1.405 -2.055 1 98.62 339 GLU B CA 1
ATOM 5521 C C . GLU B 1 339 ? 3.762 1.663 -3.551 1 98.62 339 GLU B C 1
ATOM 5523 O O . GLU B 1 339 ? 2.645 1.712 -4.07 1 98.62 339 GLU B O 1
ATOM 5528 N N . ALA B 1 340 ? 4.883 1.775 -4.172 1 98.81 340 ALA B N 1
ATOM 5529 C CA . ALA B 1 340 ? 4.93 2.107 -5.594 1 98.81 340 ALA B CA 1
ATOM 5530 C C . ALA B 1 340 ? 4.207 1.052 -6.43 1 98.81 340 ALA B C 1
ATOM 5532 O O . ALA B 1 340 ? 3.57 1.375 -7.434 1 98.81 340 ALA B O 1
ATOM 5533 N N . ILE B 1 341 ? 4.324 -0.184 -6.066 1 98.88 341 ILE B N 1
ATOM 5534 C CA . ILE B 1 341 ? 3.691 -1.263 -6.82 1 98.88 341 ILE B CA 1
ATOM 5535 C C . ILE B 1 341 ? 2.18 -1.061 -6.84 1 98.88 341 ILE B C 1
ATOM 5537 O O . ILE B 1 341 ? 1.558 -1.096 -7.906 1 98.88 341 ILE B O 1
ATOM 5541 N N . LEU B 1 342 ? 1.589 -0.778 -5.676 1 98.88 342 LEU B N 1
ATOM 5542 C CA . LEU B 1 342 ? 0.148 -0.565 -5.59 1 98.88 342 LEU B CA 1
ATOM 5543 C C . LEU B 1 342 ? -0.267 0.671 -6.383 1 98.88 342 LEU B C 1
ATOM 5545 O O . LEU B 1 342 ? -1.22 0.623 -7.164 1 98.88 342 LEU B O 1
ATOM 5549 N N . VAL B 1 343 ? 0.462 1.734 -6.215 1 98.81 343 VAL B N 1
ATOM 5550 C CA . VAL B 1 343 ? 0.153 3.014 -6.848 1 98.81 343 VAL B CA 1
ATOM 5551 C C . VAL B 1 343 ? 0.247 2.875 -8.367 1 98.81 343 VAL B C 1
ATOM 5553 O O . VAL B 1 343 ? -0.665 3.283 -9.086 1 98.81 343 VAL B O 1
ATOM 5556 N N . THR B 1 344 ? 1.261 2.232 -8.82 1 98.88 344 THR B N 1
ATOM 5557 C CA . THR B 1 344 ? 1.548 2.113 -10.242 1 98.88 344 THR B CA 1
ATOM 5558 C C . THR B 1 344 ? 0.529 1.204 -10.922 1 98.88 344 THR B C 1
ATOM 5560 O O . THR B 1 344 ? -0.036 1.563 -11.961 1 98.88 344 THR B O 1
ATOM 5563 N N . LEU B 1 345 ? 0.312 0.052 -10.359 1 98.88 345 LEU B N 1
ATOM 5564 C CA . LEU B 1 345 ? -0.601 -0.894 -10.992 1 98.88 345 LEU B CA 1
ATOM 5565 C C . LEU B 1 345 ? -2.029 -0.358 -10.984 1 98.88 345 LEU B C 1
ATOM 5567 O O . LEU B 1 345 ? -2.799 -0.617 -11.906 1 98.88 345 LEU B O 1
ATOM 5571 N N . ALA B 1 346 ? -2.361 0.422 -9.953 1 98.69 346 ALA B N 1
ATOM 5572 C CA . ALA B 1 346 ? -3.674 1.062 -9.93 1 98.69 346 ALA B CA 1
ATOM 5573 C C . ALA B 1 346 ? -3.805 2.084 -11.055 1 98.69 346 ALA B C 1
ATOM 5575 O O . ALA B 1 346 ? -4.863 2.203 -11.672 1 98.69 346 ALA B O 1
ATOM 5576 N N . ALA B 1 347 ? -2.76 2.807 -11.289 1 98.25 347 ALA B N 1
ATOM 5577 C CA . ALA B 1 347 ? -2.76 3.828 -12.336 1 98.25 347 ALA B CA 1
ATOM 5578 C C . ALA B 1 347 ? -2.773 3.193 -13.719 1 98.25 347 ALA B C 1
ATOM 5580 O O . ALA B 1 347 ? -3.408 3.713 -14.641 1 98.25 347 ALA B O 1
ATOM 5581 N N . LEU B 1 348 ? -2.148 2.051 -13.859 1 98.38 348 LEU B N 1
ATOM 5582 C CA . LEU B 1 348 ? -1.95 1.451 -15.172 1 98.38 348 LEU B CA 1
ATOM 5583 C C . LEU B 1 348 ? -3.111 0.528 -15.531 1 98.38 348 LEU B C 1
ATOM 5585 O O . LEU B 1 348 ? -3.41 0.328 -16.703 1 98.38 348 LEU B O 1
ATOM 5589 N N . ARG B 1 349 ? -3.773 -0.056 -14.578 1 97.56 349 ARG B N 1
ATOM 5590 C CA . ARG B 1 349 ? -4.781 -1.094 -14.773 1 97.56 349 ARG B CA 1
ATOM 5591 C C . ARG B 1 349 ? -5.836 -0.65 -15.781 1 97.56 349 ARG B C 1
ATOM 5593 O O . ARG B 1 349 ? -6.148 -1.382 -16.719 1 97.56 349 ARG B O 1
ATOM 5600 N N . PRO B 1 350 ? -6.426 0.561 -15.641 1 96.06 350 PRO B N 1
ATOM 5601 C CA . PRO B 1 350 ? -7.441 0.969 -16.609 1 96.06 350 PRO B CA 1
ATOM 5602 C C . PRO B 1 350 ? -6.867 1.162 -18.016 1 96.06 350 PRO B C 1
ATOM 5604 O O . PRO B 1 350 ? -7.578 0.995 -19.016 1 96.06 350 PRO B O 1
ATOM 5607 N N . LYS B 1 351 ? -5.617 1.467 -18.078 1 96.06 351 LYS B N 1
ATOM 5608 C CA . LYS B 1 351 ? -4.957 1.684 -19.359 1 96.06 351 LYS B CA 1
ATOM 5609 C C . LYS B 1 351 ? -4.641 0.358 -20.047 1 96.06 351 LYS B C 1
ATOM 5611 O O . LYS B 1 351 ? -4.688 0.263 -21.266 1 96.06 351 LYS B O 1
ATOM 5616 N N . PHE B 1 352 ? -4.301 -0.642 -19.266 1 95.19 352 PHE B N 1
ATOM 5617 C CA . PHE B 1 352 ? -4.094 -1.985 -19.797 1 95.19 352 PHE B CA 1
ATOM 5618 C C . PHE B 1 352 ? -5.379 -2.535 -20.391 1 95.19 352 PHE B C 1
ATOM 5620 O O . PHE B 1 352 ? -5.344 -3.221 -21.422 1 95.19 352 PHE B O 1
ATOM 5627 N N . ASN B 1 353 ? -6.5 -2.285 -19.844 1 85.62 353 ASN B N 1
ATOM 5628 C CA . ASN B 1 353 ? -7.793 -2.807 -20.281 1 85.62 353 ASN B CA 1
ATOM 5629 C C . ASN B 1 353 ? -8.258 -2.139 -21.562 1 85.62 353 ASN B C 1
ATOM 5631 O O . ASN B 1 353 ? -8.938 -2.764 -22.375 1 85.62 353 ASN B O 1
ATOM 5635 N N . ASP B 1 354 ? -7.965 -0.901 -21.734 1 79.19 354 ASP B N 1
ATOM 5636 C CA . ASP B 1 354 ? -8.328 -0.158 -22.938 1 79.19 354 ASP B CA 1
ATOM 5637 C C . ASP B 1 354 ? -7.594 -0.701 -24.156 1 79.19 354 ASP B C 1
ATOM 5639 O O . ASP B 1 354 ? -8.133 -0.688 -25.266 1 79.19 354 ASP B O 1
ATOM 5643 N N . SER B 1 355 ? -6.492 -1.215 -23.969 1 73.5 355 SER B N 1
ATOM 5644 C CA . SER B 1 355 ? -5.656 -1.681 -25.062 1 73.5 355 SER B CA 1
ATOM 5645 C C . SER B 1 355 ? -6.102 -3.053 -25.547 1 73.5 355 SER B C 1
ATOM 5647 O O . SER B 1 355 ? -5.848 -3.42 -26.703 1 73.5 355 SER B O 1
ATOM 5649 N N . VAL B 1 356 ? -6.691 -3.809 -24.734 1 63.12 356 VAL B N 1
ATOM 5650 C CA . VAL B 1 356 ? -7.152 -5.133 -25.125 1 63.12 356 VAL B CA 1
ATOM 5651 C C . VAL B 1 356 ? -8.469 -5.016 -25.906 1 63.12 356 VAL B C 1
ATOM 5653 O O . VAL B 1 356 ? -8.727 -5.793 -26.828 1 63.12 356 VAL B O 1
ATOM 5656 N N . GLU B 1 357 ? -9.352 -4.016 -25.578 1 55.5 357 GLU B N 1
ATOM 5657 C CA . GLU B 1 357 ? -10.656 -3.867 -26.219 1 55.5 357 GLU B CA 1
ATOM 5658 C C . GLU B 1 357 ? -10.5 -3.332 -27.641 1 55.5 357 GLU B C 1
ATOM 5660 O O . GLU B 1 357 ? -11.312 -3.641 -28.516 1 55.5 357 GLU B O 1
ATOM 5665 N N . VAL B 1 358 ? -9.43 -2.594 -27.938 1 45.88 358 VAL B N 1
ATOM 5666 C CA . VAL B 1 358 ? -9.336 -2.076 -29.297 1 45.88 358 VAL B CA 1
ATOM 5667 C C . VAL B 1 358 ? -9.062 -3.223 -30.266 1 45.88 358 VAL B C 1
ATOM 5669 O O . VAL B 1 358 ? -9.234 -3.07 -31.484 1 45.88 358 VAL B O 1
ATOM 5672 N N . ASN B 1 359 ? -8.562 -4.301 -29.828 1 41.22 359 ASN B N 1
ATOM 5673 C CA . ASN B 1 359 ? -8.305 -5.375 -30.781 1 41.22 359 ASN B CA 1
ATOM 5674 C C . ASN B 1 359 ? -9.539 -6.262 -30.953 1 41.22 359 ASN B C 1
ATOM 5676 O O . ASN B 1 359 ? -9.492 -7.242 -31.703 1 41.22 359 ASN B O 1
ATOM 5680 N N . GLU B 1 360 ? -10.547 -6.16 -30.078 1 38.22 360 GLU B N 1
ATOM 5681 C CA . GLU B 1 360 ? -11.727 -6.926 -30.453 1 38.22 360 GLU B CA 1
ATOM 5682 C C . GLU B 1 360 ? -12.68 -6.094 -31.297 1 38.22 360 GLU B C 1
ATOM 5684 O O . GLU B 1 360 ? -12.875 -4.902 -31.047 1 38.22 360 GLU B O 1
#

Organism: Tribolium castaneum (NCBI:txid7070)

Nearest PDB structures (foldseek):
  8qsu-assembly1_A-2  TM=9.811E-01  e=2.333E-46  Homo sapiens
  8qsw-assembly1_A-2  TM=9.797E-01  e=8.907E-45  Homo sapiens
  8qsv-assembly1_A-2  TM=9.774E-01  e=1.362E-44  Homo sapiens
  4rg1-assembly1_A  TM=9.795E-01  e=6.214E-44  Homo sapiens
  4rg1-assembly1_B  TM=9.753E-01  e=1.744E-43  Homo sapiens

Radius of gyration: 31.56 Å; Cα contacts (8 Å, |Δi|>4): 1262; chains: 2; bounding box: 152×96×78 Å

Sequence (720 aa):
MGRLKTEQKQKSWSEINKIRKEEKRKWKEQNLAKKLEKQKVPETPQVSPNKKAPPTVSIAVPGSILETAQSPELRAYLSGQIARAACIFQVDEIVVFDDYGDESTAKKAELEDNYGLKTMRESCVQLGRILQYMECPQYLRKHFFPIHNHLKFCGILNPLNAPHHLTKDEEFEFREGVVLNKPVKPGRGSIVNVGLLKEVHVDKLLTPGIRCTVKLSAQQESSKKLKGTVVAPSTPKSETGVYWGYTIRLANSLSKVFSQSPYKDGYDLTIGTSDKGTSVDEFKCPTFKHVLVVFGGVQGLELALESDSVLNVDDPKFLFDHYLNTLPNQGSKTIRTEEAILVTLAALRPKFNDSVEVNEMGRLKTEQKQKSWSEINKIRKEEKRKWKEQNLAKKLEKQKVPETPQVSPNKKAPPTVSIAVPGSILETAQSPELRAYLSGQIARAACIFQVDEIVVFDDYGDESTAKKAELEDNYGLKTMRESCVQLGRILQYMECPQYLRKHFFPIHNHLKFCGILNPLNAPHHLTKDEEFEFREGVVLNKPVKPGRGSIVNVGLLKEVHVDKLLTPGIRCTVKLSAQQESSKKLKGTVVAPSTPKSETGVYWGYTIRLANSLSKVFSQSPYKDGYDLTIGTSDKGTSVDEFKCPTFKHVLVVFGGVQGLELALESDSVLNVDDPKFLFDHYLNTLPNQGSKTIRTEEAILVTLAALRPKFNDSVEVNE

Foldseek 3Di:
DDPPPPPPPPPPPVVVVVVVVVVVVVVVVVVVVVVVPPPCDDDDPDDDDDPQPAFAEEEEDELCQLVVAPDLLVSLQLLLLLLLLCLVLLHAEYEYEHLLQQDVPADWDWDQFPVGIDIAHPSSRLSRVSSVLQLDAPVCNVLQPDDDPSCPNVVVRDHNPAPQNDAQPDDDQKFKWFFADDDDDPQWATWTDRNHPAIETERHHDDGSDMFMWGWDDDDPPDPHTYTYTDDQCVCCRPPVGRNGYGYHYYHAPVRVFVVAPDPVTWPFEEEEDQPFAELVPDADAATRYYYYYWQAPVTSQSRQVSHPPDDDNDPCVVGPGYYHLDHPDPDPDDHRSRCSNSNSVSCVVNNVVNVVVVD/DDPPPPPPPPPDPVVVVVVVVVVVVVVVVVVVVVVVPPPCDDDDPDDDDDPQPAFAEEEEDELCQLVVDPDLLVSLQLLLLLLLLCLVLLHAEYEYEHLLQQDVPADWDWDQFPVGIDIAHPSSRLSRVSSVLQLDAPVCNVLQPDDDPSCPNVVVRDHNPAPQNDAQPDDDQKFKWFFADDDDDPQWATWTDRNHPAIETERHHDDGSDMFMWGWDDDDPPDPHTYTYTDDQCVCCRPPVGRNGYGYHYYHAPVRVFVVAPDPVTWPFEEEEDQPFAELVPDADAATRYYYYYWQAPVTSQSRQVSHPPDDDNDPCVVGPGYYHLDHPDPDPDDHRSRCSNSNSVSCVVNNVVNVVVVD